Protein AF-A0A1M6E5B4-F1 (afdb_monomer_lite)

Organism: NCBI:txid198092

Radius of gyration: 36.38 Å; chains: 1; bounding box: 120×86×102 Å

pLDDT: mean 75.41, std 21.09, range [33.72, 98.19]

InterPro domains:
  IPR029063 S-adenosyl-L-methionine-dependent methyltransferase superfamily [SSF53335] (299-410)

Foldseek 3Di:
DDPDDVLPVLVVDPQNVVVLVVCAPQDDPPFAEAEPPNSCVRPPDHDDADLVDAGQKYKAFLVCNVVHDLSNLVCQLVQWFFQDDDNTITMTGNDHAPPGDGCCVPPSNVSSVVVSVVVVVVVPDPPPPPDDDDDDDDDDDDDDDDDDDDDDDDDDDDDDDDDDDDDDDDDDDDDDDDDPDDDDDDDDPDPDDDDDDDDDDDDDDDDDDDDDDDDDDDDDDDDDDDDDDDDDDDDDDDDDDDDDDDDDDDDDPPDPDPDDPPPDPQDDQDQPQCQCVLVVVCVVPPQQAPFEEEEEDDCRVSSCVSRHDPNHHYDYLVDQAAFQQGQEYEYADAPVCLLVSLLSRLRNHHAFHKYKYKWFAQLAQLQVVCVVVVHAFRGHTDHPVSNVVSNVVSQWAWRDKWAFFRPNCNRHDSDHDPQPDSPHVVRVVRRVVRRVVIRSHHRIMIIMTTHD

Secondary structure (DSSP, 8-state):
-----TTTTSTT-HHHHHHHHHHTTTS-TT--EE--GGGHHHH-SPPPP-TTS--SEEEEESS-GGGS-HHHHHHHHHHSEEEEE-SSEEEEESSPPTT----TTSHHHHHHHHHHHHHHHHHT---------PPPPP-------------PPPP------PPPPPPPPP------------PPPPPP-PPPPPPPPPPPPPPPPPPPPPPPPPPPPPPPPPP-PPPPPPPPP-PPPPPPPPPP----------PPP------PPPPPPPTT--TTHHHHHHHHH---TT-EEEEESTTHHHHHHHHS-TTSEEEETTS-PPTT-EEEEEE---TTTHHHHHHHHHHHEEEEEEEEEEEEBTT-HHHHHHHHTTPPPSS--B-HHHHHHHHHHTTEEEEEEEEE---SSTTT-SSPPTT--TT-HHHHHHHHHHHHH-TTT-SEEEEEEEE-

Structure (mmCIF, N/CA/C/O backbone):
data_AF-A0A1M6E5B4-F1
#
_entry.id   AF-A0A1M6E5B4-F1
#
loop_
_atom_site.group_PDB
_atom_site.id
_atom_site.type_symbol
_atom_site.label_atom_id
_atom_site.label_alt_id
_atom_site.label_comp_id
_atom_site.label_asym_id
_atom_site.label_entity_id
_atom_site.label_seq_id
_atom_site.pdbx_PDB_ins_code
_atom_site.Cartn_x
_atom_site.Cartn_y
_atom_site.Cartn_z
_atom_site.occupancy
_atom_site.B_iso_or_equiv
_atom_site.auth_seq_id
_atom_site.auth_comp_id
_atom_site.auth_asym_id
_atom_site.auth_atom_id
_atom_site.pdbx_PDB_model_num
ATOM 1 N N . MET A 1 1 ? -2.696 -46.045 -20.732 1.00 40.16 1 MET A N 1
ATOM 2 C CA . MET A 1 1 ? -3.180 -44.681 -20.442 1.00 40.16 1 MET A CA 1
ATOM 3 C C . MET A 1 1 ? -2.635 -44.309 -19.071 1.00 40.16 1 MET A C 1
ATOM 5 O O . MET A 1 1 ? -3.086 -44.912 -18.105 1.00 40.16 1 MET A O 1
ATOM 9 N N . PRO A 1 2 ? -1.586 -43.479 -18.969 1.00 43.19 2 PRO A N 1
ATOM 10 C CA . PRO A 1 2 ? -1.063 -43.068 -17.671 1.00 43.19 2 PRO A CA 1
ATOM 11 C C . PRO A 1 2 ? -2.113 -42.196 -16.971 1.00 43.19 2 PRO A C 1
ATOM 13 O O . PRO A 1 2 ? -2.637 -41.259 -17.568 1.00 43.19 2 PRO A O 1
ATOM 16 N N . HIS A 1 3 ? -2.458 -42.542 -15.732 1.00 40.47 3 HIS A N 1
ATOM 17 C CA . HIS A 1 3 ? -3.278 -41.699 -14.871 1.00 40.47 3 HIS A CA 1
ATOM 18 C C . HIS A 1 3 ? -2.427 -40.504 -14.445 1.00 40.47 3 HIS A C 1
ATOM 20 O O . HIS A 1 3 ? -1.564 -40.638 -13.582 1.00 40.47 3 HIS A O 1
ATOM 26 N N . THR A 1 4 ? -2.631 -39.353 -15.081 1.00 42.00 4 THR A N 1
ATOM 27 C CA . THR A 1 4 ? -2.091 -38.082 -14.603 1.00 42.00 4 THR A CA 1
ATOM 28 C C . THR A 1 4 ? -2.698 -37.824 -13.229 1.00 42.00 4 THR A C 1
ATOM 30 O O . THR A 1 4 ? -3.918 -37.701 -13.096 1.00 42.00 4 THR A O 1
ATOM 33 N N . THR A 1 5 ? -1.870 -37.828 -12.189 1.00 47.44 5 THR A N 1
ATOM 34 C CA . THR A 1 5 ? -2.295 -37.507 -10.828 1.00 47.44 5 THR A CA 1
ATOM 35 C C . THR A 1 5 ? -2.848 -36.072 -10.840 1.00 47.44 5 THR A C 1
ATOM 37 O O . THR A 1 5 ? -2.105 -35.172 -11.225 1.00 47.44 5 THR A O 1
ATOM 40 N N . PRO A 1 6 ? -4.110 -35.810 -10.442 1.00 55.16 6 PRO A N 1
ATOM 41 C CA . PRO A 1 6 ? -4.769 -34.497 -10.587 1.00 55.16 6 PRO A CA 1
ATOM 42 C C . PRO A 1 6 ? -4.163 -33.322 -9.788 1.00 55.16 6 PRO A C 1
ATOM 44 O O . PRO A 1 6 ? -4.817 -32.292 -9.644 1.00 55.16 6 PRO A O 1
ATOM 47 N N . GLY A 1 7 ? -2.967 -33.479 -9.216 1.00 53.84 7 GLY A N 1
ATOM 48 C CA . GLY A 1 7 ? -2.322 -32.496 -8.343 1.00 53.84 7 GLY A CA 1
ATOM 49 C C . GLY A 1 7 ? -1.233 -31.649 -9.006 1.00 53.84 7 GLY A C 1
ATOM 50 O O . GLY A 1 7 ? -1.031 -30.519 -8.572 1.00 53.84 7 GLY A O 1
ATOM 51 N N . ASP A 1 8 ? -0.564 -32.142 -10.055 1.00 56.12 8 ASP A N 1
ATOM 52 C CA . ASP A 1 8 ? 0.640 -31.472 -10.584 1.00 56.12 8 ASP A CA 1
ATOM 53 C C . ASP A 1 8 ? 0.340 -30.274 -11.506 1.00 56.12 8 ASP A C 1
ATOM 55 O O . ASP A 1 8 ? 1.161 -29.366 -11.613 1.00 56.12 8 ASP A O 1
ATOM 59 N N . ASP A 1 9 ? -0.854 -30.199 -12.104 1.00 65.12 9 ASP A N 1
ATOM 60 C CA . ASP A 1 9 ? -1.214 -29.114 -13.037 1.00 65.12 9 ASP A CA 1
ATOM 61 C C . ASP A 1 9 ? -1.679 -27.816 -12.349 1.00 65.12 9 ASP A C 1
ATOM 63 O O . ASP A 1 9 ? -1.794 -26.773 -12.990 1.00 65.12 9 ASP A O 1
ATOM 67 N N . ILE A 1 10 ? -1.950 -27.832 -11.038 1.00 68.12 10 ILE A N 1
ATOM 68 C CA . ILE A 1 10 ? -2.462 -26.637 -10.339 1.00 68.12 10 ILE A CA 1
ATOM 69 C C . ILE A 1 10 ? -1.338 -25.621 -10.079 1.00 68.12 10 ILE A C 1
ATOM 71 O O . ILE A 1 10 ? -1.580 -24.416 -10.079 1.00 68.12 10 ILE A O 1
ATOM 75 N N . ALA A 1 11 ? -0.095 -26.080 -9.902 1.00 67.62 11 ALA A N 1
ATOM 76 C CA . ALA A 1 11 ? 1.046 -25.202 -9.637 1.00 67.62 11 ALA A CA 1
ATOM 77 C C . ALA A 1 11 ? 1.487 -24.387 -10.870 1.00 67.62 11 ALA A C 1
ATOM 79 O O . ALA A 1 11 ? 2.116 -23.339 -10.721 1.00 67.62 11 ALA A O 1
ATOM 80 N N . THR A 1 12 ? 1.155 -24.850 -12.078 1.00 83.69 12 THR A N 1
ATOM 81 C CA . THR A 1 12 ? 1.448 -24.177 -13.353 1.00 83.69 12 THR A CA 1
ATOM 82 C C . THR A 1 12 ? 0.306 -23.289 -13.849 1.00 83.69 12 THR A C 1
ATOM 84 O O . THR A 1 12 ? 0.509 -22.534 -14.800 1.00 83.69 12 THR A O 1
ATOM 87 N N . ASP A 1 13 ? -0.865 -23.321 -13.205 1.00 91.25 13 ASP A N 1
ATOM 88 C CA . ASP A 1 13 ? -1.997 -22.466 -13.561 1.00 91.25 13 ASP A CA 1
ATOM 89 C C . ASP A 1 13 ? -1.688 -20.984 -13.234 1.00 91.25 13 ASP A C 1
ATOM 91 O O . ASP A 1 13 ? -1.524 -20.620 -12.060 1.00 91.25 13 ASP A O 1
ATOM 95 N N . PRO A 1 14 ? -1.630 -20.087 -14.242 1.00 89.06 14 PRO A N 1
ATOM 96 C CA . PRO A 1 14 ? -1.356 -18.671 -14.018 1.00 89.06 14 PRO A CA 1
ATOM 97 C C . PRO A 1 14 ? -2.424 -17.987 -13.152 1.00 89.06 14 PRO A C 1
ATOM 99 O O . PRO A 1 14 ? -2.098 -17.045 -12.423 1.00 89.06 14 PRO A O 1
ATOM 102 N N . ALA A 1 15 ? -3.679 -18.454 -13.182 1.00 93.75 15 ALA A N 1
ATOM 103 C CA . ALA A 1 15 ? -4.743 -17.900 -12.350 1.00 93.75 15 ALA A CA 1
ATOM 104 C C . ALA A 1 15 ? -4.524 -18.245 -10.871 1.00 93.75 15 ALA A C 1
ATOM 106 O O . ALA A 1 15 ? -4.664 -17.373 -10.005 1.00 93.75 15 ALA A O 1
ATOM 107 N N . PHE A 1 16 ? -4.119 -19.485 -10.583 1.00 95.00 16 PHE A N 1
ATOM 108 C CA . PHE A 1 16 ? -3.732 -19.902 -9.237 1.00 95.00 16 PHE A CA 1
ATOM 109 C C . PHE A 1 16 ? -2.510 -19.118 -8.750 1.00 95.00 16 PHE A C 1
ATOM 111 O O . PHE A 1 16 ? -2.560 -18.514 -7.679 1.00 95.00 16 PHE A O 1
ATOM 118 N N . ALA A 1 17 ? -1.446 -19.043 -9.557 1.00 92.75 17 ALA A N 1
ATOM 119 C CA . ALA A 1 17 ? -0.225 -18.320 -9.202 1.00 92.75 17 ALA A CA 1
ATOM 120 C C . ALA A 1 17 ? -0.487 -16.828 -8.918 1.00 92.75 17 ALA A C 1
ATOM 122 O O . ALA A 1 17 ? 0.056 -16.267 -7.961 1.00 92.75 17 ALA A O 1
ATOM 123 N N . GLY A 1 18 ? -1.351 -16.185 -9.712 1.00 91.62 18 GLY A N 1
ATOM 124 C CA . GLY A 1 18 ? -1.772 -14.800 -9.500 1.00 91.62 18 GLY A CA 1
ATOM 125 C C . GLY A 1 18 ? -2.505 -14.599 -8.172 1.00 91.62 18 GLY A C 1
ATOM 126 O O . GLY A 1 18 ? -2.155 -13.695 -7.409 1.00 91.62 18 GLY A O 1
ATOM 127 N N . ALA A 1 19 ? -3.469 -15.470 -7.863 1.00 96.50 19 ALA A N 1
ATOM 128 C CA . ALA A 1 19 ? -4.215 -15.421 -6.608 1.00 96.50 19 ALA A CA 1
ATOM 129 C C . ALA A 1 19 ? -3.327 -15.739 -5.391 1.00 96.50 19 ALA A C 1
ATOM 131 O O . ALA A 1 19 ? -3.373 -15.023 -4.393 1.00 96.50 19 ALA A O 1
ATOM 132 N N . ALA A 1 20 ? -2.465 -16.756 -5.476 1.00 95.75 20 ALA A N 1
ATOM 133 C CA . ALA A 1 20 ? -1.533 -17.125 -4.411 1.00 95.75 20 ALA A CA 1
ATOM 134 C C . ALA A 1 20 ? -0.578 -15.969 -4.077 1.00 95.75 20 ALA A C 1
ATOM 136 O O . ALA A 1 20 ? -0.457 -15.569 -2.920 1.00 95.75 20 ALA A O 1
ATOM 137 N N . ARG A 1 21 ? 0.018 -15.354 -5.106 1.00 91.38 21 ARG A N 1
ATOM 138 C CA . ARG A 1 21 ? 0.890 -14.180 -4.963 1.00 91.38 21 ARG A CA 1
ATOM 139 C C . ARG A 1 21 ? 0.155 -12.953 -4.424 1.00 91.38 21 ARG A C 1
ATOM 141 O O . ARG A 1 21 ? 0.754 -12.122 -3.739 1.00 91.38 21 ARG A O 1
ATOM 148 N N . PHE A 1 22 ? -1.128 -12.798 -4.748 1.00 94.69 22 PHE A N 1
ATOM 149 C CA . PHE A 1 22 ? -1.947 -11.748 -4.155 1.00 94.69 22 PHE A CA 1
ATOM 150 C C . PHE A 1 22 ? -2.138 -11.984 -2.651 1.00 94.69 22 PHE A C 1
ATOM 152 O O . PHE A 1 22 ? -2.020 -11.046 -1.871 1.00 94.69 22 PHE A O 1
ATOM 159 N N . LEU A 1 23 ? -2.375 -13.216 -2.211 1.00 95.44 23 LEU A N 1
ATOM 160 C CA . LEU A 1 23 ? -2.628 -13.510 -0.797 1.00 95.44 23 LEU A CA 1
ATOM 161 C C . LEU A 1 23 ? -1.359 -13.516 0.073 1.00 95.44 23 LEU A C 1
ATOM 163 O O . LEU A 1 23 ? -1.436 -13.248 1.274 1.00 95.44 23 LEU A O 1
ATOM 167 N N . GLU A 1 24 ? -0.197 -13.775 -0.526 1.00 90.38 24 GLU A N 1
ATOM 168 C CA . GLU A 1 24 ? 1.094 -13.847 0.161 1.00 90.38 24 GLU A CA 1
ATOM 169 C C . GLU A 1 24 ? 1.391 -12.577 0.984 1.00 90.38 24 GLU A C 1
ATOM 171 O O . GLU A 1 24 ? 1.437 -11.457 0.466 1.00 90.38 24 GLU A O 1
ATOM 176 N N . GLY A 1 25 ? 1.555 -12.752 2.302 1.00 84.56 25 GLY A N 1
ATOM 177 C CA . GLY A 1 25 ? 1.864 -11.675 3.250 1.00 84.56 25 GLY A CA 1
ATOM 178 C C . GLY A 1 25 ? 0.724 -10.684 3.533 1.00 84.56 25 GLY A C 1
ATOM 179 O O . GLY A 1 25 ? 0.947 -9.708 4.251 1.00 84.56 25 GLY A O 1
ATOM 180 N N . ARG A 1 26 ? -0.486 -10.900 2.992 1.00 90.50 26 ARG A N 1
ATOM 181 C CA . ARG A 1 26 ? -1.632 -9.985 3.174 1.00 90.50 26 ARG A CA 1
ATOM 182 C C . ARG A 1 26 ? -2.632 -10.417 4.235 1.00 90.50 26 ARG A C 1
ATOM 184 O O . ARG A 1 26 ? -3.394 -9.569 4.694 1.00 90.50 26 ARG A O 1
ATOM 191 N N . ILE A 1 27 ? -2.628 -11.688 4.629 1.00 92.81 27 ILE A N 1
ATOM 192 C CA . ILE A 1 27 ? -3.525 -12.215 5.659 1.00 92.81 27 ILE A CA 1
ATOM 193 C C . ILE A 1 27 ? -2.795 -12.230 7.012 1.00 92.81 27 ILE A C 1
ATOM 195 O O . ILE A 1 27 ? -1.837 -12.988 7.173 1.00 92.81 27 ILE A O 1
ATOM 199 N N . PRO A 1 28 ? -3.223 -11.417 7.996 1.00 87.44 28 PRO A N 1
ATOM 200 C CA . PRO A 1 28 ? -2.728 -11.519 9.363 1.00 87.44 28 PRO A CA 1
ATOM 201 C C . PRO A 1 28 ? -2.952 -12.915 9.969 1.00 87.44 28 PRO A C 1
ATOM 203 O O . PRO A 1 28 ? -3.988 -13.536 9.711 1.00 87.44 28 PRO A O 1
ATOM 206 N N . PRO A 1 29 ? -2.034 -13.400 10.824 1.00 88.31 29 PRO A N 1
ATOM 207 C CA . PRO A 1 29 ? -2.229 -14.662 11.527 1.00 88.31 29 PRO A CA 1
ATOM 208 C C . PRO A 1 29 ? -3.462 -14.601 12.442 1.00 88.31 29 PRO A C 1
ATOM 210 O O . PRO A 1 29 ? -3.760 -13.566 13.037 1.00 88.31 29 PRO A O 1
ATOM 213 N N . GLY A 1 30 ? -4.168 -15.729 12.570 1.00 91.62 30 GLY A N 1
ATOM 214 C CA . GLY A 1 30 ? -5.344 -15.869 13.441 1.00 91.62 30 GLY A CA 1
ATOM 215 C C . GLY A 1 30 ? -6.684 -15.476 12.809 1.00 91.62 30 GLY A C 1
ATOM 216 O O . GLY A 1 30 ? -7.717 -15.647 13.451 1.00 91.62 30 GLY A O 1
ATOM 217 N N . LEU A 1 31 ? -6.693 -14.989 11.565 1.00 95.06 31 LEU A N 1
ATOM 218 C CA . LEU A 1 31 ? -7.930 -14.746 10.822 1.00 95.06 31 LEU A CA 1
ATOM 219 C C . LEU A 1 31 ? -8.512 -16.040 10.248 1.00 95.06 31 LEU A C 1
ATOM 221 O O . LEU A 1 31 ? -7.782 -16.957 9.870 1.00 95.06 31 LEU A O 1
ATOM 225 N N . ARG A 1 32 ? -9.842 -16.098 10.135 1.00 97.12 32 ARG A N 1
ATOM 226 C CA . ARG A 1 32 ? -10.534 -17.239 9.536 1.00 97.12 32 ARG A CA 1
ATOM 227 C C . ARG A 1 32 ? -10.501 -17.133 8.013 1.00 97.12 32 ARG A C 1
ATOM 229 O O . ARG A 1 32 ? -11.164 -16.269 7.437 1.00 97.12 32 ARG A O 1
ATOM 236 N N . VAL A 1 33 ? -9.779 -18.045 7.369 1.00 97.50 33 VAL A N 1
ATOM 237 C CA . VAL A 1 33 ? -9.626 -18.103 5.908 1.00 97.50 33 VAL A CA 1
ATOM 238 C C . VAL A 1 33 ? -10.339 -19.332 5.357 1.00 97.50 33 VAL A C 1
ATOM 240 O O . VAL A 1 33 ? -10.086 -20.438 5.820 1.00 97.50 33 VAL A O 1
ATOM 243 N N . VAL A 1 34 ? -11.207 -19.154 4.363 1.00 97.69 34 VAL A N 1
ATOM 244 C CA . VAL A 1 34 ? -11.837 -20.255 3.617 1.00 97.69 34 VAL A CA 1
ATOM 245 C C . VAL A 1 34 ? -11.317 -20.218 2.184 1.00 97.69 34 VAL A C 1
ATOM 247 O O . VAL A 1 34 ? -11.497 -19.229 1.483 1.00 97.69 34 VAL A O 1
ATOM 250 N N . ALA A 1 35 ? -10.660 -21.275 1.729 1.00 96.88 35 ALA A N 1
ATOM 251 C CA . ALA A 1 35 ? -10.114 -21.364 0.377 1.00 96.88 35 ALA A CA 1
ATOM 252 C C . ALA A 1 35 ? -10.156 -22.822 -0.105 1.00 96.88 35 ALA A C 1
ATOM 254 O O . ALA A 1 35 ? -10.315 -23.718 0.726 1.00 96.88 35 ALA A O 1
ATOM 255 N N . PRO A 1 36 ? -10.009 -23.086 -1.415 1.00 95.81 36 PRO A N 1
ATOM 256 C CA . PRO A 1 36 ? -9.763 -24.437 -1.909 1.00 95.81 36 PRO A CA 1
ATOM 257 C C . PRO A 1 36 ? -8.505 -25.040 -1.273 1.00 95.81 36 PRO A C 1
ATOM 259 O O . PRO A 1 36 ? -7.534 -24.319 -1.037 1.00 95.81 36 PRO A O 1
ATOM 262 N N . ASP A 1 37 ? -8.485 -26.360 -1.078 1.00 93.94 37 ASP A N 1
ATOM 263 C CA . ASP A 1 37 ? -7.363 -27.072 -0.442 1.00 93.94 37 ASP A CA 1
ATOM 264 C C . ASP A 1 37 ? -6.015 -26.837 -1.144 1.00 93.94 37 ASP A C 1
ATOM 266 O O . ASP A 1 37 ? -4.963 -26.867 -0.506 1.00 93.94 37 ASP A O 1
ATOM 270 N N . SER A 1 38 ? -6.030 -26.518 -2.444 1.00 93.31 38 SER A N 1
ATOM 271 C CA . SER A 1 38 ? -4.830 -26.150 -3.206 1.00 93.31 38 SER A CA 1
ATOM 272 C C . SER A 1 38 ? -4.102 -24.917 -2.657 1.00 93.31 38 SER A C 1
ATOM 274 O O . SER A 1 38 ? -2.910 -24.763 -2.903 1.00 93.31 38 SER A O 1
ATOM 276 N N . PHE A 1 39 ? -4.774 -24.054 -1.887 1.00 95.06 39 PHE A N 1
ATOM 277 C CA . PHE A 1 39 ? -4.165 -22.889 -1.240 1.00 95.06 39 PHE A CA 1
ATOM 278 C C . PHE A 1 39 ? -3.569 -23.183 0.143 1.00 95.06 39 PHE A C 1
ATOM 280 O O . PHE A 1 39 ? -2.886 -22.315 0.693 1.00 95.06 39 PHE A O 1
ATOM 287 N N . ALA A 1 40 ? -3.771 -24.377 0.712 1.00 94.75 40 ALA A N 1
ATOM 288 C CA . ALA A 1 40 ? -3.241 -24.727 2.033 1.00 94.75 40 ALA A CA 1
ATOM 289 C C . ALA A 1 40 ? -1.708 -24.555 2.150 1.00 94.75 40 ALA A C 1
ATOM 291 O O . ALA A 1 40 ? -1.260 -24.020 3.164 1.00 94.75 40 ALA A O 1
ATOM 292 N N . PRO A 1 41 ? -0.881 -24.881 1.131 1.00 92.81 41 PRO A N 1
ATOM 293 C CA . PRO A 1 41 ? 0.564 -24.640 1.198 1.00 92.81 41 PRO A CA 1
ATOM 294 C C . PRO A 1 41 ? 0.959 -23.157 1.300 1.00 92.81 41 PRO A C 1
ATOM 296 O O . PRO A 1 41 ? 2.035 -22.850 1.801 1.00 92.81 41 PRO A O 1
ATOM 299 N N . VAL A 1 42 ? 0.108 -22.241 0.820 1.00 92.19 42 VAL A N 1
ATOM 300 C CA . VAL A 1 42 ? 0.381 -20.792 0.776 1.00 92.19 42 VAL A CA 1
ATOM 301 C C . VAL A 1 42 ? -0.185 -20.082 2.005 1.00 92.19 42 VAL A C 1
ATOM 303 O O . VAL A 1 42 ? 0.441 -19.176 2.547 1.00 92.19 42 VAL A O 1
ATOM 306 N N . LEU A 1 43 ? -1.383 -20.481 2.439 1.00 93.19 43 LEU A N 1
ATOM 307 C CA . LEU A 1 43 ? -2.140 -19.794 3.492 1.00 93.19 43 LEU A CA 1
ATOM 308 C C . LEU A 1 43 ? -2.063 -20.504 4.850 1.00 93.19 43 LEU A C 1
ATOM 310 O O . LEU A 1 43 ? -2.469 -19.936 5.862 1.00 93.19 43 LEU A O 1
ATOM 314 N N . GLY A 1 44 ? -1.540 -21.731 4.888 1.00 92.50 44 GLY A N 1
ATOM 315 C CA . GLY A 1 44 ? -1.483 -22.555 6.087 1.00 92.50 44 GLY A CA 1
ATOM 316 C C . GLY A 1 44 ? -2.855 -23.120 6.455 1.00 92.50 44 GLY A C 1
ATOM 317 O O . GLY A 1 44 ? -3.510 -23.777 5.648 1.00 92.50 44 GLY A O 1
ATOM 318 N N . ASN A 1 45 ? -3.283 -22.893 7.699 1.00 92.00 45 ASN A N 1
ATOM 319 C CA . ASN A 1 45 ? -4.509 -23.479 8.240 1.00 92.00 45 ASN A CA 1
ATOM 320 C C . ASN A 1 45 ? -5.761 -22.854 7.608 1.00 92.00 45 ASN A C 1
ATOM 322 O O . ASN A 1 45 ? -6.127 -21.719 7.918 1.00 92.00 45 ASN A O 1
ATOM 326 N N . LEU A 1 46 ? -6.442 -23.630 6.765 1.00 96.12 46 LEU A N 1
ATOM 327 C CA . LEU A 1 46 ? -7.731 -23.271 6.181 1.00 96.12 46 LEU A CA 1
ATOM 328 C C . LEU A 1 46 ? -8.879 -23.705 7.098 1.00 96.12 46 LEU A C 1
ATOM 330 O O . LEU A 1 46 ? -8.876 -24.799 7.663 1.00 96.12 46 LEU A O 1
ATOM 334 N N . ALA A 1 47 ? -9.881 -22.846 7.239 1.00 95.00 47 ALA A N 1
ATOM 335 C CA . ALA A 1 47 ? -11.114 -23.170 7.933 1.00 95.00 47 ALA A CA 1
ATOM 336 C C . ALA A 1 47 ? -12.092 -23.877 6.990 1.00 95.00 47 ALA A C 1
ATOM 338 O O . ALA A 1 47 ? -12.230 -23.508 5.823 1.00 95.00 47 ALA A O 1
ATOM 339 N N . ALA A 1 48 ? -12.844 -24.835 7.531 1.00 94.56 48 ALA A N 1
ATOM 340 C CA . ALA A 1 48 ? -13.951 -25.438 6.806 1.00 94.56 48 ALA A CA 1
ATOM 341 C C . ALA A 1 48 ? -15.026 -24.379 6.465 1.00 94.56 48 ALA A C 1
ATOM 343 O O . ALA A 1 48 ? -15.296 -23.482 7.288 1.00 94.56 48 ALA A O 1
ATOM 344 N N . PRO A 1 49 ? -15.648 -24.470 5.274 1.00 93.69 49 PRO A N 1
ATOM 345 C CA . PRO A 1 49 ? -16.726 -23.576 4.881 1.00 93.69 49 PRO A CA 1
ATOM 346 C C . PRO A 1 49 ? -17.948 -23.803 5.773 1.00 93.69 49 PRO A C 1
ATOM 348 O O . PRO A 1 49 ? -18.439 -24.920 5.910 1.00 93.69 49 PRO A O 1
ATOM 351 N N . ASP A 1 50 ? -18.451 -22.727 6.370 1.00 93.31 50 ASP A N 1
ATOM 352 C CA . ASP A 1 50 ? -19.619 -22.742 7.251 1.00 93.31 50 ASP A CA 1
ATOM 353 C C . ASP A 1 50 ? -20.644 -21.721 6.741 1.00 93.31 50 ASP A C 1
ATOM 355 O O . ASP A 1 50 ? -20.347 -20.524 6.730 1.00 93.31 50 ASP A O 1
ATOM 359 N N . PRO A 1 51 ? -21.849 -22.140 6.320 1.00 90.00 51 PRO A N 1
ATOM 360 C CA . PRO A 1 51 ? -22.871 -21.209 5.842 1.00 90.00 51 PRO A CA 1
ATOM 361 C C . PRO A 1 51 ? -23.365 -20.247 6.940 1.00 90.00 51 PRO A C 1
ATOM 363 O O . PRO A 1 51 ? -23.863 -19.157 6.634 1.00 90.00 51 PRO A O 1
ATOM 366 N N . GLY A 1 52 ? -23.212 -20.616 8.216 1.00 92.12 52 GLY A N 1
ATOM 367 C CA . GLY A 1 52 ? -23.629 -19.827 9.373 1.00 92.12 52 GLY A CA 1
ATOM 368 C C . GLY A 1 52 ? -22.707 -18.652 9.700 1.00 92.12 52 GLY A C 1
ATOM 369 O O . GLY A 1 52 ? -23.148 -17.694 10.341 1.00 92.12 52 GLY A O 1
ATOM 370 N N . ALA A 1 53 ? -21.469 -18.636 9.201 1.00 94.56 53 ALA A N 1
ATOM 371 C CA . ALA A 1 53 ? -20.484 -17.625 9.569 1.00 94.56 53 ALA A CA 1
ATOM 372 C C . ALA A 1 53 ? -19.657 -17.131 8.374 1.00 94.56 53 ALA A C 1
ATOM 374 O O . ALA A 1 53 ? -19.022 -17.909 7.668 1.00 94.56 53 ALA A O 1
ATOM 375 N N . VAL A 1 54 ? -19.613 -15.808 8.189 1.00 95.94 54 VAL A N 1
ATOM 376 C CA . VAL A 1 54 ? -18.792 -15.172 7.148 1.00 95.94 54 VAL A CA 1
ATOM 377 C C . VAL A 1 54 ? -17.322 -15.184 7.578 1.00 95.94 54 VAL A C 1
ATOM 379 O O . VAL A 1 54 ? -17.013 -14.641 8.646 1.00 95.94 54 VAL A O 1
ATOM 382 N N . PRO A 1 55 ? -16.416 -15.791 6.789 1.00 97.12 55 PRO A N 1
ATOM 383 C CA . PRO A 1 55 ? -14.990 -15.800 7.093 1.00 97.12 55 PRO A CA 1
ATOM 384 C C . PRO A 1 55 ? -14.382 -14.400 6.942 1.00 97.12 55 PRO A C 1
ATOM 386 O O . PRO A 1 55 ? -14.953 -13.524 6.294 1.00 97.12 55 PRO A O 1
ATOM 389 N N . ASP A 1 56 ? -13.207 -14.183 7.530 1.00 97.62 56 ASP A N 1
ATOM 390 C CA . ASP A 1 56 ? -12.482 -12.919 7.368 1.00 97.62 56 ASP A CA 1
ATOM 391 C C . ASP A 1 56 ? -11.944 -12.774 5.941 1.00 97.62 56 ASP A C 1
ATOM 393 O O . ASP A 1 56 ? -11.961 -11.675 5.382 1.00 97.62 56 ASP A O 1
ATOM 397 N N . TRP A 1 57 ? -11.525 -13.898 5.351 1.00 98.12 57 TRP A N 1
ATOM 398 C CA . TRP A 1 57 ? -11.064 -14.012 3.971 1.00 98.12 57 TRP A CA 1
ATOM 399 C C . TRP A 1 57 ? -11.676 -15.240 3.297 1.00 98.12 57 TRP A C 1
ATOM 401 O O . TRP A 1 57 ? -11.746 -16.313 3.901 1.00 98.12 57 TRP A O 1
ATOM 411 N N . ALA A 1 58 ? -12.082 -15.098 2.036 1.00 97.94 58 ALA A N 1
ATOM 412 C CA . ALA A 1 58 ? -12.541 -16.217 1.222 1.00 97.94 58 ALA A CA 1
ATOM 413 C C . ALA A 1 58 ? -11.927 -16.196 -0.180 1.00 97.94 58 ALA A C 1
ATOM 415 O O . ALA A 1 58 ? -11.880 -15.146 -0.815 1.00 97.94 58 ALA A O 1
ATOM 416 N N . VAL A 1 59 ? -11.506 -17.357 -0.678 1.00 97.62 59 VAL A N 1
ATOM 417 C CA . VAL A 1 59 ? -11.081 -17.559 -2.069 1.00 97.62 59 VAL A CA 1
ATOM 418 C C . VAL A 1 59 ? -12.127 -18.420 -2.764 1.00 97.62 59 VAL A C 1
ATOM 420 O O . VAL A 1 59 ? -12.399 -19.541 -2.339 1.00 97.62 59 VAL A O 1
ATOM 423 N N . VAL A 1 60 ? -12.727 -17.893 -3.827 1.00 97.12 60 VAL A N 1
ATOM 424 C CA . VAL A 1 60 ? -13.839 -18.521 -4.545 1.00 97.12 60 VAL A CA 1
ATOM 425 C C . VAL A 1 60 ? -13.407 -18.834 -5.978 1.00 97.12 60 VAL A C 1
ATOM 427 O O . VAL A 1 60 ? -13.091 -17.900 -6.714 1.00 97.12 60 VAL A O 1
ATOM 430 N N . PRO A 1 61 ? -13.400 -20.108 -6.407 1.00 96.12 61 PRO A N 1
ATOM 431 C CA . PRO A 1 61 ? -13.156 -20.465 -7.802 1.00 96.12 61 PRO A CA 1
ATOM 432 C C . PRO A 1 61 ? -14.300 -19.985 -8.702 1.00 96.12 61 PRO A C 1
ATOM 434 O O . PRO A 1 61 ? -15.465 -20.276 -8.432 1.00 96.12 61 PRO A O 1
ATOM 437 N N . THR A 1 62 ? -13.986 -19.309 -9.803 1.00 93.38 62 THR A N 1
ATOM 438 C CA . THR A 1 62 ? -14.976 -18.824 -10.785 1.00 93.38 62 THR A CA 1
ATOM 439 C C . THR A 1 62 ? -15.557 -19.968 -11.621 1.00 93.38 62 THR A C 1
ATOM 441 O O . THR A 1 62 ? -16.755 -19.996 -11.888 1.00 93.38 62 THR A O 1
ATOM 444 N N . GLY A 1 63 ? -14.728 -20.948 -12.000 1.00 88.19 63 GLY A N 1
ATOM 445 C CA . GLY A 1 63 ? -15.123 -22.063 -12.871 1.00 88.19 63 GLY A CA 1
ATOM 446 C C . GLY A 1 63 ? -15.863 -23.210 -12.171 1.00 88.19 63 GLY A C 1
ATOM 447 O O . GLY A 1 63 ? -16.418 -24.082 -12.838 1.00 88.19 63 GLY A O 1
ATOM 448 N N . ARG A 1 64 ? -15.870 -23.243 -10.832 1.00 83.38 64 ARG A N 1
ATOM 449 C CA . ARG A 1 64 ? -16.557 -24.270 -10.026 1.00 83.38 64 ARG A CA 1
ATOM 450 C C . ARG A 1 64 ? -17.200 -23.644 -8.783 1.00 83.38 64 ARG A C 1
ATOM 452 O O . ARG A 1 64 ? -16.738 -23.895 -7.668 1.00 83.38 64 ARG A O 1
ATOM 459 N N . PRO A 1 65 ? -18.284 -22.865 -8.944 1.00 70.44 65 PRO A N 1
ATOM 460 C CA . PRO A 1 65 ? -18.950 -22.212 -7.816 1.00 70.44 65 PRO A CA 1
ATOM 461 C C . PRO A 1 65 ? -19.498 -23.212 -6.782 1.00 70.44 65 PRO A C 1
ATOM 463 O O . PRO A 1 65 ? -19.590 -22.879 -5.607 1.00 70.44 65 PRO A O 1
ATOM 466 N N . GLY A 1 66 ? -19.757 -24.468 -7.173 1.00 79.00 66 GLY A N 1
ATOM 467 C CA . GLY A 1 66 ? -20.203 -25.534 -6.266 1.00 79.00 66 GLY A CA 1
ATOM 468 C C . GLY A 1 66 ? -19.192 -25.965 -5.191 1.00 79.00 66 GLY A C 1
ATOM 469 O O . GLY A 1 66 ? -19.525 -26.804 -4.361 1.00 79.00 66 GLY A O 1
ATOM 470 N N . ALA A 1 67 ? -17.971 -25.415 -5.180 1.00 86.44 67 ALA A N 1
ATOM 471 C CA . ALA A 1 67 ? -16.995 -25.670 -4.119 1.00 86.44 67 ALA A CA 1
ATOM 472 C C . ALA A 1 67 ? -17.405 -25.064 -2.762 1.00 86.44 67 ALA A C 1
ATOM 474 O O . ALA A 1 67 ? -16.924 -25.509 -1.722 1.00 86.44 67 ALA A O 1
ATOM 475 N N . LEU A 1 68 ? -18.287 -24.057 -2.758 1.00 93.19 68 LEU A N 1
ATOM 476 C CA . LEU A 1 68 ? -18.799 -23.425 -1.544 1.00 93.19 68 LEU A CA 1
ATOM 477 C C . LEU A 1 68 ? -20.331 -23.484 -1.507 1.00 93.19 68 LEU A C 1
ATOM 479 O O . LEU A 1 68 ? -20.972 -23.381 -2.554 1.00 93.19 68 LEU A O 1
ATOM 483 N N . PRO A 1 69 ? -20.949 -23.597 -0.315 1.00 94.81 69 PRO A N 1
ATOM 484 C CA . PRO A 1 69 ? -22.402 -23.572 -0.198 1.00 94.81 69 PRO A CA 1
ATOM 485 C C . PRO A 1 69 ? -22.993 -22.283 -0.804 1.00 94.81 69 PRO A C 1
ATOM 487 O O . PRO A 1 69 ? -22.518 -21.193 -0.466 1.00 94.81 69 PRO A O 1
ATOM 490 N N . PRO A 1 70 ? -24.075 -22.349 -1.606 1.00 93.94 70 PRO A N 1
ATOM 491 C CA . PRO A 1 70 ? -24.682 -21.162 -2.221 1.00 93.94 70 PRO A CA 1
ATOM 492 C C . PRO A 1 70 ? -25.083 -20.081 -1.208 1.00 93.94 70 PRO A C 1
ATOM 494 O O . PRO A 1 70 ? -24.951 -18.887 -1.473 1.00 93.94 70 PRO A O 1
ATOM 497 N N . ALA A 1 71 ? -25.523 -20.488 -0.012 1.00 94.50 71 ALA A N 1
ATOM 498 C CA . ALA A 1 71 ? -25.835 -19.568 1.081 1.00 94.50 71 ALA A CA 1
ATOM 499 C C . ALA A 1 71 ? -24.607 -18.759 1.535 1.00 94.50 71 ALA A C 1
ATOM 501 O O . ALA A 1 71 ? -24.715 -17.552 1.741 1.00 94.50 71 ALA A O 1
ATOM 502 N N . LEU A 1 72 ? -23.435 -19.398 1.634 1.00 96.06 72 LEU A N 1
ATOM 503 C CA . LEU A 1 72 ? -22.186 -18.720 1.982 1.00 96.06 72 LEU A CA 1
ATOM 504 C C . LEU A 1 72 ? -21.771 -17.743 0.877 1.00 96.06 72 LEU A C 1
ATOM 506 O O . LEU A 1 72 ? -21.412 -16.610 1.177 1.00 96.06 72 LEU A O 1
ATOM 510 N N . LEU A 1 73 ? -21.882 -18.142 -0.394 1.00 96.44 73 LEU A N 1
ATOM 511 C CA . LEU A 1 73 ? -21.545 -17.275 -1.527 1.00 96.44 73 LEU A CA 1
ATOM 512 C C . LEU A 1 73 ? -22.410 -16.007 -1.576 1.00 96.44 73 LEU A C 1
ATOM 514 O O . LEU A 1 73 ? -21.883 -14.909 -1.748 1.00 96.44 73 LEU A O 1
ATOM 518 N N . ARG A 1 74 ? -23.726 -16.131 -1.351 1.00 96.12 74 ARG A N 1
ATOM 519 C CA . ARG A 1 74 ? -24.627 -14.966 -1.260 1.00 96.12 74 ARG A CA 1
ATOM 520 C C . ARG A 1 74 ? -24.221 -14.024 -0.125 1.00 96.12 74 ARG A C 1
ATOM 522 O O . ARG A 1 74 ? -24.235 -12.810 -0.307 1.00 96.12 74 ARG A O 1
ATOM 529 N N . ARG A 1 75 ? -23.827 -14.572 1.028 1.00 96.94 75 ARG A N 1
ATOM 530 C CA . ARG A 1 75 ? -23.346 -13.772 2.163 1.00 96.94 75 ARG A CA 1
ATOM 531 C C . ARG A 1 75 ? -22.007 -13.109 1.886 1.00 96.94 75 ARG A C 1
ATOM 533 O O . ARG A 1 75 ? -21.845 -11.955 2.249 1.00 96.94 75 ARG A O 1
ATOM 540 N N . LEU A 1 76 ? -21.074 -13.783 1.213 1.00 97.31 76 LEU A N 1
ATOM 541 C CA . LEU A 1 76 ? -19.817 -13.164 0.791 1.00 97.31 76 LEU A CA 1
ATOM 542 C C . LEU A 1 76 ? -20.089 -11.949 -0.105 1.00 97.31 76 LEU A C 1
ATOM 544 O O . LEU A 1 76 ? -19.585 -10.866 0.180 1.00 97.31 76 LEU A O 1
ATOM 548 N N . LEU A 1 77 ? -20.955 -12.083 -1.112 1.00 96.94 77 LEU A N 1
ATOM 549 C CA . LEU A 1 77 ? -21.321 -10.963 -1.989 1.00 96.94 77 LEU A CA 1
ATOM 550 C C . LEU A 1 77 ? -21.997 -9.799 -1.243 1.00 96.94 77 LEU A C 1
ATOM 552 O O . LEU A 1 77 ? -21.810 -8.648 -1.627 1.00 96.94 77 LEU A O 1
ATOM 556 N N . ALA A 1 78 ? -22.772 -10.086 -0.194 1.00 96.62 78 ALA A N 1
ATOM 557 C CA . ALA A 1 78 ? -23.503 -9.071 0.565 1.00 96.62 78 ALA A CA 1
ATOM 558 C C . ALA A 1 78 ? -22.676 -8.409 1.685 1.00 96.62 78 ALA A C 1
ATOM 560 O O . ALA A 1 78 ? -22.830 -7.219 1.946 1.00 96.62 78 ALA A O 1
ATOM 561 N N . GLU A 1 79 ? -21.827 -9.175 2.373 1.00 97.62 79 GLU A N 1
ATOM 562 C CA . GLU A 1 79 ? -21.188 -8.779 3.637 1.00 97.62 79 GLU A CA 1
ATOM 563 C C . GLU A 1 79 ? -19.673 -8.542 3.514 1.00 97.62 79 GLU A C 1
ATOM 565 O O . GLU A 1 79 ? -19.033 -8.148 4.491 1.00 97.62 79 GLU A O 1
ATOM 570 N N . THR A 1 80 ? -19.071 -8.794 2.349 1.00 97.69 80 THR A N 1
ATOM 571 C CA . THR A 1 80 ? -17.621 -8.659 2.144 1.00 97.69 80 THR A CA 1
ATOM 572 C C . THR A 1 80 ? -17.289 -7.841 0.897 1.00 97.69 80 THR A C 1
ATOM 574 O O . THR A 1 80 ? -18.157 -7.517 0.087 1.00 97.69 80 THR A O 1
ATOM 577 N N . THR A 1 81 ? -16.020 -7.468 0.739 1.00 97.50 81 THR A N 1
ATOM 578 C CA . THR A 1 81 ? -15.526 -6.759 -0.446 1.00 97.50 81 THR A CA 1
ATOM 579 C C . THR A 1 81 ? -14.680 -7.704 -1.284 1.00 97.50 81 THR A C 1
ATOM 581 O O . THR A 1 81 ? -13.742 -8.309 -0.766 1.00 97.50 81 THR A O 1
ATOM 584 N N . ALA A 1 82 ? -14.981 -7.815 -2.579 1.00 98.00 82 ALA A N 1
ATOM 585 C CA . ALA A 1 82 ? -14.082 -8.468 -3.523 1.00 98.00 82 ALA A CA 1
ATOM 586 C C . ALA A 1 82 ? -12.832 -7.593 -3.687 1.00 98.00 82 ALA A C 1
ATOM 588 O O . ALA A 1 82 ? -12.942 -6.455 -4.129 1.00 98.00 82 ALA A O 1
ATOM 589 N N . VAL A 1 83 ? -11.666 -8.107 -3.302 1.00 97.25 83 VAL A N 1
ATOM 590 C CA . VAL A 1 83 ? -10.393 -7.360 -3.281 1.00 97.25 83 VAL A CA 1
ATOM 591 C C . VAL A 1 83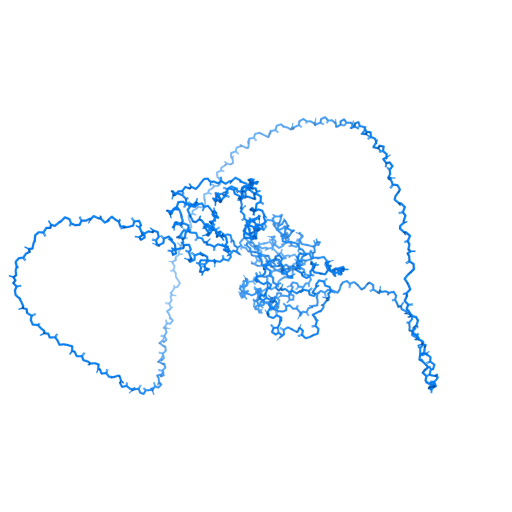 ? -9.430 -7.754 -4.397 1.00 97.25 83 VAL A C 1
ATOM 593 O O . VAL A 1 83 ? -8.444 -7.067 -4.651 1.00 97.25 83 VAL A O 1
ATOM 596 N N . TYR A 1 84 ? -9.710 -8.874 -5.058 1.00 97.69 84 TYR A N 1
ATOM 597 C CA . TYR A 1 84 ? -8.973 -9.376 -6.208 1.00 97.69 84 TYR A CA 1
ATOM 598 C C . TYR A 1 84 ? -9.885 -10.286 -7.022 1.00 97.69 84 TYR A C 1
ATOM 600 O O . TYR A 1 84 ? -10.671 -11.048 -6.456 1.00 97.69 84 TYR A O 1
ATOM 608 N N . ALA A 1 85 ? -9.772 -10.217 -8.342 1.00 97.50 85 ALA A N 1
ATOM 609 C CA . ALA A 1 85 ? -10.474 -11.105 -9.251 1.00 97.50 85 ALA A CA 1
ATOM 610 C C . ALA A 1 85 ? -9.599 -11.365 -10.479 1.00 97.50 85 ALA A C 1
ATOM 612 O O . ALA A 1 85 ? -9.029 -10.435 -11.049 1.00 97.50 85 ALA A O 1
ATOM 613 N N . ASN A 1 86 ? -9.509 -12.625 -10.882 1.00 95.94 86 ASN A N 1
ATOM 614 C CA . ASN A 1 86 ? -8.951 -13.042 -12.161 1.00 95.94 86 ASN A CA 1
ATOM 615 C C . ASN A 1 86 ? -9.874 -14.093 -12.801 1.00 95.94 86 ASN A C 1
ATOM 617 O O . ASN A 1 86 ? -10.959 -14.368 -12.284 1.00 95.94 86 ASN A O 1
ATOM 621 N N . ASP A 1 87 ? -9.452 -14.677 -13.921 1.00 92.94 87 ASP A N 1
ATOM 622 C CA . ASP A 1 87 ? -10.287 -15.617 -14.675 1.00 92.94 87 ASP A CA 1
ATOM 623 C C . ASP A 1 87 ? -10.603 -16.914 -13.911 1.00 92.94 87 ASP A C 1
ATOM 625 O O . ASP A 1 87 ? -11.600 -17.565 -14.219 1.00 92.94 87 ASP A O 1
ATOM 629 N N . GLY A 1 88 ? -9.805 -17.282 -12.900 1.00 95.50 88 GLY A N 1
ATOM 630 C CA . GLY A 1 88 ? -9.967 -18.521 -12.126 1.00 95.50 88 GLY A CA 1
ATOM 631 C C . GLY A 1 88 ? -10.489 -18.338 -10.698 1.00 95.50 88 GLY A C 1
ATOM 632 O O . GLY A 1 88 ? -11.112 -19.252 -10.155 1.00 95.50 88 GLY A O 1
ATOM 633 N N . TYR A 1 89 ? -10.252 -17.181 -10.075 1.00 97.56 89 TYR A N 1
ATOM 634 C CA . TYR A 1 89 ? -10.475 -16.969 -8.646 1.00 97.56 89 TYR A CA 1
ATOM 635 C C . TYR A 1 89 ? -10.934 -15.545 -8.323 1.00 97.56 89 TYR A C 1
ATOM 637 O O . TYR A 1 89 ? -10.467 -14.561 -8.896 1.00 97.56 89 TYR A O 1
ATOM 645 N N . ILE A 1 90 ? -11.797 -15.442 -7.315 1.00 97.94 90 ILE A N 1
ATOM 646 C CA . ILE A 1 90 ? -12.199 -14.192 -6.671 1.00 97.94 90 ILE A CA 1
ATOM 647 C C . ILE A 1 90 ? -11.794 -14.271 -5.203 1.00 97.94 90 ILE A C 1
ATOM 649 O O . ILE A 1 90 ? -12.100 -15.249 -4.522 1.00 97.94 90 ILE A O 1
ATOM 653 N N . VAL A 1 91 ? -11.128 -13.235 -4.701 1.00 98.00 91 VAL A N 1
ATOM 654 C CA . VAL A 1 91 ? -10.787 -13.112 -3.283 1.00 98.00 91 VAL A CA 1
ATOM 655 C C . VAL A 1 91 ? -11.693 -12.078 -2.640 1.00 98.00 91 VAL A C 1
ATOM 657 O O . VAL A 1 91 ? -11.740 -10.921 -3.059 1.00 98.00 91 VAL A O 1
ATOM 660 N N . PHE A 1 92 ? -12.368 -12.495 -1.580 1.00 98.19 92 PHE A N 1
ATOM 661 C CA . PHE A 1 92 ? -13.189 -11.656 -0.729 1.00 98.19 92 PHE A CA 1
ATOM 662 C C . PHE A 1 92 ? -12.493 -11.406 0.605 1.00 98.19 92 PHE A C 1
ATOM 664 O O . PHE A 1 92 ? -11.907 -12.319 1.190 1.00 98.19 92 PHE A O 1
ATOM 671 N N . ALA A 1 93 ? -12.608 -10.182 1.110 1.00 97.81 93 ALA A N 1
ATOM 672 C CA . ALA A 1 93 ? -12.189 -9.806 2.452 1.00 97.81 93 ALA A CA 1
ATOM 673 C C . ALA A 1 93 ? -13.356 -9.136 3.181 1.00 97.81 93 ALA A C 1
ATOM 675 O O . ALA A 1 93 ? -13.956 -8.181 2.681 1.00 97.81 93 ALA A O 1
ATOM 676 N N . ARG A 1 94 ? -13.681 -9.618 4.384 1.00 96.88 94 ARG A N 1
ATOM 677 C CA . ARG A 1 94 ? -14.747 -9.044 5.220 1.00 96.88 94 ARG A CA 1
ATOM 678 C C . ARG A 1 94 ? -14.387 -7.652 5.723 1.00 96.88 94 ARG A C 1
ATOM 680 O O . ARG A 1 94 ? -15.230 -6.764 5.791 1.00 96.88 94 ARG A O 1
ATOM 687 N N . ARG A 1 95 ? -13.120 -7.473 6.090 1.00 94.81 95 ARG A N 1
ATOM 688 C CA . ARG A 1 95 ? -12.532 -6.197 6.500 1.00 94.81 95 ARG A CA 1
ATOM 689 C C . ARG A 1 95 ? -11.296 -5.969 5.636 1.00 94.81 95 ARG A C 1
ATOM 691 O O . ARG A 1 95 ? -10.202 -6.321 6.078 1.00 94.81 95 ARG A O 1
ATOM 698 N N . PRO A 1 96 ? -11.464 -5.490 4.389 1.00 89.88 96 PRO A N 1
ATOM 699 C CA . PRO A 1 96 ? -10.330 -5.258 3.509 1.00 89.88 96 PRO A CA 1
ATOM 700 C C . PRO A 1 96 ? -9.344 -4.329 4.214 1.00 89.88 96 PRO A C 1
ATOM 702 O O . PRO A 1 96 ? -9.722 -3.277 4.735 1.00 89.88 96 PRO A O 1
ATOM 705 N N . THR A 1 97 ? -8.086 -4.754 4.285 1.00 81.12 97 THR A N 1
ATOM 706 C CA . THR A 1 97 ? -7.019 -3.897 4.790 1.00 81.12 97 THR A CA 1
ATOM 707 C C . THR A 1 97 ? -6.806 -2.735 3.827 1.00 81.12 97 THR A C 1
ATOM 709 O O . THR A 1 97 ? -7.206 -2.767 2.660 1.00 81.12 97 THR A O 1
ATOM 712 N N . PHE A 1 98 ? -6.212 -1.666 4.342 1.00 55.38 98 PHE A N 1
ATOM 713 C CA . PHE A 1 98 ? -5.999 -0.450 3.576 1.00 55.38 98 PHE A CA 1
ATOM 714 C C . PHE A 1 98 ? -5.208 -0.729 2.276 1.00 55.38 98 PHE A C 1
ATOM 716 O O . PHE A 1 98 ? -4.167 -1.383 2.319 1.00 55.38 98 PHE A O 1
ATOM 723 N N . GLY A 1 99 ? -5.673 -0.195 1.137 1.00 75.19 99 GLY A N 1
ATOM 724 C CA . 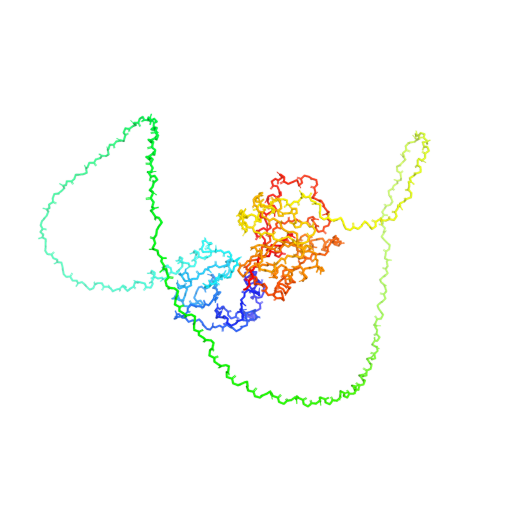GLY A 1 99 ? -4.983 -0.275 -0.163 1.00 75.19 99 GLY A CA 1
ATOM 725 C C . GLY A 1 99 ? -5.402 -1.438 -1.069 1.00 75.19 99 GLY A C 1
ATOM 726 O O . GLY A 1 99 ? -4.798 -1.641 -2.120 1.00 75.19 99 GLY A O 1
ATOM 727 N N . LEU A 1 100 ? -6.423 -2.206 -0.686 1.00 88.38 100 LEU A N 1
ATOM 728 C CA . LEU A 1 100 ? -7.015 -3.219 -1.556 1.00 88.38 100 LEU A CA 1
ATOM 729 C C . LEU A 1 100 ? -8.067 -2.587 -2.476 1.00 88.38 100 LEU A C 1
ATOM 731 O O . LEU A 1 100 ? -8.928 -1.841 -2.012 1.00 88.38 100 LEU A O 1
ATOM 735 N N . ALA A 1 101 ? -7.991 -2.883 -3.775 1.00 87.12 101 ALA A N 1
ATOM 736 C CA . ALA A 1 101 ? -8.944 -2.382 -4.760 1.00 87.12 101 ALA A CA 1
ATOM 737 C C . ALA A 1 101 ? -10.337 -2.988 -4.530 1.00 87.12 101 ALA A C 1
ATOM 739 O O . ALA A 1 101 ? -10.447 -4.168 -4.211 1.00 87.12 101 ALA A O 1
ATOM 740 N N . ASP A 1 102 ? -11.403 -2.209 -4.725 1.00 93.69 102 ASP A N 1
ATOM 741 C CA . ASP A 1 102 ? -12.767 -2.743 -4.717 1.00 93.69 102 ASP A CA 1
ATOM 742 C C . ASP A 1 102 ? -13.119 -3.290 -6.109 1.00 93.69 102 ASP A C 1
ATOM 744 O O . ASP A 1 102 ? -13.285 -2.549 -7.078 1.00 93.69 102 ASP A O 1
ATOM 748 N N . MET A 1 103 ? -13.218 -4.613 -6.205 1.00 96.44 103 MET A N 1
ATOM 749 C CA . MET A 1 103 ? -13.491 -5.363 -7.429 1.00 96.44 103 MET A CA 1
ATOM 750 C C . MET A 1 103 ? -14.952 -5.806 -7.550 1.00 96.44 103 MET A C 1
ATOM 752 O O . MET A 1 103 ? -15.256 -6.626 -8.420 1.00 96.44 103 MET A O 1
ATOM 756 N N . ARG A 1 104 ? -15.880 -5.275 -6.736 1.00 93.94 104 ARG A N 1
ATOM 757 C CA . ARG A 1 104 ? -17.309 -5.660 -6.766 1.00 93.94 104 ARG A CA 1
ATOM 758 C C . ARG A 1 104 ? -17.949 -5.562 -8.157 1.00 93.94 104 ARG A C 1
ATOM 760 O O . ARG A 1 104 ? -18.810 -6.370 -8.485 1.00 93.94 104 ARG A O 1
ATOM 767 N N . ASN A 1 105 ? -17.499 -4.620 -8.989 1.00 89.94 105 ASN A N 1
ATOM 768 C CA . ASN A 1 105 ? -18.030 -4.396 -10.342 1.00 89.94 105 ASN A CA 1
ATOM 769 C C . ASN A 1 105 ? -17.263 -5.140 -11.454 1.00 89.94 105 ASN A C 1
ATOM 771 O O . ASN A 1 105 ? -17.604 -5.023 -12.636 1.00 89.94 105 ASN A O 1
ATOM 775 N N . SER A 1 106 ? -16.225 -5.904 -11.105 1.00 94.69 106 SER A N 1
ATOM 776 C CA . SER A 1 106 ? -15.443 -6.674 -12.077 1.00 94.69 106 SER A CA 1
ATOM 777 C C . SER A 1 106 ? -16.297 -7.753 -12.760 1.00 94.69 106 SER A C 1
ATOM 779 O O . SER A 1 106 ? -17.289 -8.235 -12.208 1.00 94.69 106 SER A O 1
ATOM 781 N N . ALA A 1 107 ? -15.934 -8.123 -13.992 1.00 95.50 107 ALA A N 1
ATOM 782 C CA . ALA A 1 107 ? -16.674 -9.128 -14.758 1.00 95.50 107 ALA A CA 1
ATOM 783 C C . ALA A 1 107 ? -16.782 -10.494 -14.038 1.00 95.50 107 ALA A C 1
ATOM 785 O O . ALA A 1 107 ? -17.892 -11.028 -14.004 1.00 95.50 107 ALA A O 1
ATOM 786 N N . PRO A 1 108 ? -15.725 -11.029 -13.386 1.00 95.69 108 PRO A N 1
ATOM 787 C CA . PRO A 1 108 ? -15.829 -12.298 -12.662 1.00 95.69 108 PRO A CA 1
ATOM 788 C C . PRO A 1 108 ? -16.823 -12.250 -11.495 1.00 95.69 108 PRO A C 1
ATOM 790 O O . PRO A 1 108 ? -17.600 -13.184 -11.303 1.00 95.69 108 PRO A O 1
ATOM 793 N N . VAL A 1 109 ? -16.847 -11.147 -10.735 1.00 96.81 109 VAL A N 1
ATOM 794 C CA . VAL A 1 109 ? -17.754 -10.990 -9.585 1.00 96.81 109 VAL A CA 1
ATOM 795 C C . VAL A 1 109 ? -19.209 -10.891 -10.039 1.00 96.81 109 VAL A C 1
ATOM 797 O O . VAL A 1 109 ? -20.079 -11.526 -9.442 1.00 96.81 109 VAL A O 1
ATOM 800 N N . ARG A 1 110 ? -19.473 -10.163 -11.132 1.00 96.69 110 ARG A N 1
ATOM 801 C CA . ARG A 1 110 ? -20.809 -10.111 -11.743 1.00 96.69 110 ARG A CA 1
ATOM 802 C C . ARG A 1 110 ? -21.253 -11.482 -12.254 1.00 96.69 110 ARG A C 1
ATOM 804 O O . ARG A 1 110 ? -22.341 -11.923 -11.908 1.00 96.69 110 ARG A O 1
ATOM 811 N N . GLY A 1 111 ? -20.378 -12.206 -12.955 1.00 95.62 111 GLY A N 1
ATOM 812 C CA . GLY A 1 111 ? -20.673 -13.561 -13.435 1.00 95.62 111 GLY A CA 1
ATOM 813 C C . GLY A 1 111 ? -21.005 -14.550 -12.310 1.00 95.62 111 GLY A C 1
ATOM 814 O O . GLY A 1 111 ? -21.915 -15.370 -12.453 1.00 95.62 111 GLY A O 1
ATOM 815 N N . LEU A 1 112 ? -20.328 -14.444 -11.159 1.00 95.88 112 LEU A N 1
ATOM 816 C CA . LEU A 1 112 ? -20.660 -15.228 -9.966 1.00 95.88 112 LEU A CA 1
ATOM 817 C C . LEU A 1 112 ? -22.055 -14.871 -9.421 1.00 95.88 112 LEU A C 1
ATOM 819 O O . LEU A 1 112 ? -22.839 -15.769 -9.111 1.00 95.88 112 LEU A O 1
ATOM 823 N N . ALA A 1 113 ? -22.376 -13.578 -9.316 1.00 95.69 113 ALA A N 1
ATOM 824 C CA . ALA A 1 113 ? -23.680 -13.118 -8.839 1.00 95.69 113 ALA A CA 1
ATOM 825 C C . ALA A 1 113 ? -24.828 -13.584 -9.754 1.00 95.69 113 ALA A C 1
ATOM 827 O O . ALA A 1 113 ? -25.822 -14.122 -9.262 1.00 95.69 113 ALA A O 1
ATOM 828 N N . ASP A 1 114 ? -24.660 -13.462 -11.072 1.00 95.44 114 ASP A N 1
ATOM 829 C CA . ASP A 1 114 ? -25.645 -13.883 -12.076 1.00 95.44 114 ASP A CA 1
ATOM 830 C C . ASP A 1 114 ? -25.872 -15.405 -12.048 1.00 95.44 114 ASP A C 1
ATOM 832 O O . ASP A 1 114 ? -27.008 -15.891 -12.134 1.00 95.44 114 ASP A O 1
ATOM 836 N N . SER A 1 115 ? -24.798 -16.177 -11.853 1.00 93.75 115 SER A N 1
ATOM 837 C CA . SER A 1 115 ? -24.870 -17.637 -11.715 1.00 93.75 115 SER A CA 1
ATOM 838 C C . SER A 1 115 ? -25.701 -18.046 -10.495 1.00 93.75 115 SER A C 1
ATOM 840 O O . SER A 1 115 ? -26.577 -18.905 -10.604 1.00 93.75 115 SER A O 1
ATOM 842 N N . LEU A 1 116 ? -25.505 -17.379 -9.350 1.00 93.50 116 LEU A N 1
ATOM 843 C CA . LEU A 1 116 ? -26.279 -17.639 -8.129 1.00 93.50 116 LEU A CA 1
ATOM 844 C C . LEU A 1 116 ? -27.750 -17.240 -8.266 1.00 93.50 116 LEU A C 1
ATOM 846 O O . LEU A 1 116 ? -28.620 -17.918 -7.714 1.00 93.50 116 LEU A O 1
ATOM 850 N N . GLN A 1 117 ? -28.052 -16.157 -8.986 1.00 93.06 117 GLN A N 1
ATOM 851 C CA . GLN A 1 117 ? -29.436 -15.776 -9.283 1.00 93.06 117 GLN A CA 1
ATOM 852 C C . GLN A 1 117 ? -30.116 -16.827 -10.165 1.00 93.06 117 GLN A C 1
ATOM 854 O O . GLN A 1 117 ? -31.223 -17.267 -9.853 1.00 93.06 117 GLN A O 1
ATOM 859 N N . THR A 1 118 ? -29.424 -17.297 -11.204 1.00 92.56 118 THR A N 1
ATOM 860 C CA . THR A 1 118 ? -29.924 -18.338 -12.114 1.00 92.56 118 THR A CA 1
ATOM 861 C C . THR A 1 118 ? -30.193 -19.652 -11.378 1.00 92.56 118 THR A C 1
ATOM 863 O O . THR A 1 118 ? -31.228 -20.286 -11.579 1.00 92.56 118 THR A O 1
ATOM 866 N N . GLU A 1 119 ? -29.291 -20.059 -10.485 1.00 89.94 119 GLU A N 1
ATOM 867 C CA . GLU A 1 119 ? -29.455 -21.270 -9.678 1.00 89.94 119 GLU A CA 1
ATOM 868 C C . GLU A 1 119 ? -30.618 -21.143 -8.682 1.00 89.94 119 GLU A C 1
ATOM 870 O O . GLU A 1 119 ? -31.404 -22.074 -8.513 1.00 89.94 119 GLU A O 1
ATOM 875 N N . SER A 1 120 ? -30.799 -19.956 -8.094 1.00 87.50 120 SER A N 1
ATOM 876 C CA . SER A 1 120 ? -31.940 -19.658 -7.218 1.00 87.50 120 SER A CA 1
ATOM 877 C C . SER A 1 120 ? -33.272 -19.716 -7.970 1.00 87.50 120 SER A C 1
ATOM 879 O O . SER A 1 120 ? -34.243 -20.254 -7.444 1.00 87.50 120 SER A O 1
ATOM 881 N N . ALA A 1 121 ? -33.310 -19.214 -9.209 1.00 90.00 121 ALA A N 1
ATOM 882 C CA . ALA A 1 121 ? -34.488 -19.291 -10.071 1.00 90.00 121 ALA A CA 1
ATOM 883 C C . ALA A 1 121 ? -34.836 -20.741 -10.444 1.00 90.00 121 ALA A C 1
ATOM 885 O O . ALA A 1 121 ? -36.009 -21.099 -10.472 1.00 90.00 121 ALA A O 1
ATOM 886 N N . ARG A 1 122 ? -33.828 -21.599 -10.663 1.00 88.00 122 ARG A N 1
ATOM 887 C CA . ARG A 1 122 ? -34.037 -23.036 -10.914 1.00 88.00 122 ARG A CA 1
ATOM 888 C C . ARG A 1 122 ? -34.530 -23.789 -9.680 1.00 88.00 122 ARG A C 1
ATOM 890 O O . ARG A 1 122 ? -35.402 -24.639 -9.805 1.00 88.00 122 ARG A O 1
ATOM 897 N N . ALA A 1 123 ? -33.993 -23.483 -8.501 1.00 84.62 123 ALA A N 1
ATOM 898 C CA . ALA A 1 123 ? -34.403 -24.121 -7.248 1.00 84.62 123 ALA A CA 1
ATOM 899 C C . ALA A 1 123 ? -35.791 -23.660 -6.757 1.00 84.62 123 ALA A C 1
ATOM 901 O O . ALA A 1 123 ? -36.419 -24.344 -5.954 1.00 84.62 123 ALA A O 1
ATOM 902 N N . GLY A 1 124 ? -36.268 -22.504 -7.232 1.00 72.31 124 GLY A N 1
ATOM 903 C CA . GLY A 1 124 ? -37.539 -21.886 -6.849 1.00 72.31 124 GLY A CA 1
ATOM 904 C C . GLY A 1 124 ? -38.793 -22.431 -7.541 1.00 72.31 124 GLY A C 1
ATOM 905 O O . GLY A 1 124 ? -39.855 -21.843 -7.355 1.00 72.31 124 GLY A O 1
ATOM 906 N N . VAL A 1 125 ? -38.710 -23.523 -8.310 1.00 49.25 125 VAL A N 1
ATOM 907 C CA . VAL A 1 125 ? -39.881 -24.168 -8.930 1.00 49.25 125 VAL A CA 1
ATOM 908 C C . VAL A 1 125 ? -40.224 -25.471 -8.198 1.00 49.25 125 VAL A C 1
ATOM 910 O O . VAL A 1 125 ? -39.729 -26.535 -8.567 1.00 49.25 125 VAL A O 1
ATOM 913 N N . PRO A 1 126 ? -41.104 -25.449 -7.184 1.00 51.00 126 PRO A N 1
ATOM 914 C CA . PRO A 1 126 ? -42.024 -26.550 -6.987 1.00 51.00 126 PRO A CA 1
ATOM 915 C C . PRO A 1 126 ? -43.144 -26.385 -8.024 1.00 51.00 126 PRO A C 1
ATOM 917 O O . PRO A 1 126 ? -44.086 -25.621 -7.819 1.00 51.00 126 PRO A O 1
ATOM 920 N N . GLU A 1 127 ? -43.039 -27.079 -9.157 1.00 41.91 127 GLU A N 1
ATOM 921 C CA . GLU A 1 127 ? -44.178 -27.304 -10.052 1.00 41.91 127 GLU A CA 1
ATOM 922 C C . GLU A 1 127 ? -45.129 -28.272 -9.336 1.00 41.91 127 GLU A C 1
ATOM 924 O O . GLU A 1 127 ? -45.126 -29.480 -9.547 1.00 41.91 127 GLU A O 1
ATOM 929 N N . ALA A 1 128 ? -45.897 -27.732 -8.389 1.00 41.25 128 ALA A N 1
ATOM 930 C CA . ALA A 1 128 ? -47.132 -28.350 -7.957 1.00 41.25 128 ALA A CA 1
ATOM 931 C C . ALA A 1 128 ? -48.111 -28.192 -9.121 1.00 41.25 128 ALA A C 1
ATOM 933 O O . ALA A 1 128 ? -48.717 -27.135 -9.303 1.00 41.25 128 ALA A O 1
ATOM 934 N N . GLU A 1 129 ? -48.193 -29.243 -9.931 1.00 44.22 129 GLU A N 1
ATOM 935 C CA . GLU A 1 129 ? -49.274 -29.503 -10.873 1.00 44.22 129 GLU A CA 1
ATOM 936 C C . GLU A 1 129 ? -50.610 -29.076 -10.230 1.00 44.22 129 GLU A C 1
ATOM 938 O O . GLU A 1 129 ? -51.009 -29.643 -9.204 1.00 44.22 129 GLU A O 1
ATOM 943 N N . PRO A 1 130 ? -51.290 -28.032 -10.741 1.00 43.84 130 PRO A N 1
ATOM 944 C CA . PRO A 1 130 ? -52.540 -27.600 -10.153 1.00 43.84 130 PRO A CA 1
ATOM 945 C C . PRO A 1 130 ? -53.589 -28.663 -10.462 1.00 43.84 130 PRO A C 1
ATOM 947 O O . PRO A 1 130 ? -54.079 -28.780 -11.586 1.00 43.84 130 PRO A O 1
ATOM 950 N N . ALA A 1 131 ? -53.938 -29.434 -9.432 1.00 40.62 131 ALA A N 1
ATOM 951 C CA . ALA A 1 131 ? -55.126 -30.263 -9.414 1.00 40.62 131 ALA A CA 1
ATOM 952 C C . ALA A 1 131 ? -56.320 -29.432 -9.900 1.00 40.62 131 ALA A C 1
ATOM 954 O O . ALA A 1 131 ? -56.634 -28.369 -9.357 1.00 40.62 131 ALA A O 1
ATOM 955 N N . ALA A 1 132 ? -56.954 -29.929 -10.958 1.00 51.81 132 ALA A N 1
ATOM 956 C CA . ALA A 1 132 ? -58.125 -29.345 -11.577 1.00 51.81 132 ALA A CA 1
ATOM 957 C C . ALA A 1 132 ? -59.204 -29.027 -10.528 1.00 51.81 132 ALA A C 1
ATOM 959 O O . ALA A 1 132 ? -59.739 -29.922 -9.875 1.00 51.81 132 ALA A O 1
ATOM 960 N N . ALA A 1 133 ? -59.551 -27.746 -10.410 1.00 42.03 133 ALA A N 1
ATOM 961 C CA . ALA A 1 133 ? -60.724 -27.273 -9.688 1.00 42.03 133 ALA A CA 1
ATOM 962 C C . ALA A 1 133 ? -61.661 -26.522 -10.658 1.00 42.03 133 ALA A C 1
ATOM 964 O O . ALA A 1 133 ? -61.210 -25.990 -11.676 1.00 42.03 133 ALA A O 1
ATOM 965 N N . PRO A 1 134 ? -62.979 -26.554 -10.404 1.00 46.09 134 PRO A N 1
ATOM 966 C CA . PRO A 1 134 ? -64.005 -26.502 -11.437 1.00 46.09 134 PRO A CA 1
ATOM 967 C C . PRO A 1 134 ? -64.294 -25.085 -11.942 1.00 46.09 134 PRO A C 1
ATOM 969 O O . PRO A 1 134 ? -64.191 -24.098 -11.217 1.00 46.09 134 PRO A O 1
ATOM 972 N N . ARG A 1 135 ? -64.712 -25.020 -13.212 1.00 43.03 135 ARG A N 1
ATOM 973 C CA . ARG A 1 135 ? -65.161 -23.809 -13.913 1.00 43.03 135 ARG A CA 1
ATOM 974 C C . ARG A 1 135 ? -66.257 -23.070 -13.126 1.00 43.03 135 ARG A C 1
ATOM 976 O O . ARG A 1 135 ? -67.269 -23.698 -12.811 1.00 43.03 135 ARG A O 1
ATOM 983 N N . PRO A 1 136 ? -66.142 -21.749 -12.910 1.00 42.25 136 PRO A N 1
ATOM 984 C CA . PRO A 1 136 ? -67.285 -20.929 -12.537 1.00 42.25 136 PRO A CA 1
ATOM 985 C C . PRO A 1 136 ? -68.140 -20.582 -13.775 1.00 42.25 136 PRO A C 1
ATOM 987 O O . PRO A 1 136 ? -67.614 -20.506 -14.892 1.00 42.25 136 PRO A O 1
ATOM 990 N N . PRO A 1 137 ? -69.462 -20.400 -13.603 1.00 53.44 137 PRO A N 1
ATOM 991 C CA . PRO A 1 137 ? -70.381 -20.116 -14.694 1.00 53.44 137 PRO A CA 1
ATOM 992 C C . PRO A 1 137 ? -70.280 -18.669 -15.188 1.00 53.44 137 PRO A C 1
ATOM 994 O O . PRO A 1 137 ? -69.953 -17.736 -14.459 1.00 53.44 137 PRO A O 1
ATOM 997 N N . SER A 1 138 ? -70.602 -18.537 -16.469 1.00 52.88 138 SER A N 1
ATOM 998 C CA . SER A 1 138 ? -70.655 -17.328 -17.281 1.00 52.88 138 SER A CA 1
ATOM 999 C C . SER A 1 138 ? -71.572 -16.234 -16.712 1.00 52.88 138 SER A C 1
ATOM 1001 O O . SER A 1 138 ? -72.687 -16.515 -16.280 1.00 52.88 138 SER A O 1
ATOM 1003 N N . GLY A 1 139 ? -71.136 -14.974 -16.811 1.00 37.38 139 GLY A N 1
ATOM 1004 C CA . GLY A 1 139 ? -71.939 -13.773 -16.544 1.00 37.38 139 GLY A CA 1
ATOM 1005 C C . GLY A 1 139 ? -71.133 -12.485 -16.782 1.00 37.38 139 GLY A C 1
ATOM 1006 O O . GLY A 1 139 ? -69.910 -12.550 -16.749 1.00 37.38 139 GLY A O 1
ATOM 1007 N N . PRO A 1 140 ? -71.773 -11.347 -17.114 1.00 54.06 140 PRO A N 1
ATOM 1008 C CA . PRO A 1 140 ? -71.669 -10.802 -18.468 1.00 54.06 140 PRO A CA 1
ATOM 1009 C C . PRO A 1 140 ? -70.782 -9.557 -18.640 1.00 54.06 140 PRO A C 1
ATOM 1011 O O . PRO A 1 140 ? -70.580 -8.749 -17.740 1.00 54.06 140 PRO A O 1
ATOM 1014 N N . THR A 1 141 ? -70.329 -9.438 -19.887 1.00 47.78 141 THR A N 1
ATOM 1015 C CA . THR A 1 141 ? -69.884 -8.281 -20.674 1.00 47.78 141 THR A CA 1
ATOM 1016 C C . THR A 1 141 ? -70.175 -6.889 -20.100 1.00 47.78 141 THR A C 1
ATOM 1018 O O . THR A 1 141 ? -71.336 -6.505 -19.996 1.00 47.78 141 THR A O 1
ATOM 1021 N N . PHE A 1 142 ? -69.125 -6.080 -19.913 1.00 40.19 142 PHE A N 1
ATOM 1022 C CA . PHE A 1 142 ? -69.214 -4.615 -19.943 1.00 40.19 142 PHE A CA 1
ATOM 1023 C C . PHE A 1 142 ? -68.011 -3.985 -20.672 1.00 40.19 142 PHE A C 1
ATOM 1025 O O . PHE A 1 142 ? -66.880 -4.024 -20.203 1.00 40.19 142 PHE A O 1
ATOM 1032 N N . LEU A 1 143 ? -68.335 -3.483 -21.867 1.00 39.88 143 LEU A N 1
ATOM 1033 C CA . LEU A 1 143 ? -67.929 -2.253 -22.564 1.00 39.88 143 LEU A CA 1
ATOM 1034 C C . LEU A 1 143 ? -66.513 -1.657 -22.403 1.00 39.88 143 LEU A C 1
ATOM 1036 O O . LEU A 1 143 ? -66.120 -1.150 -21.357 1.00 39.88 143 LEU A O 1
ATOM 1040 N N . GLU A 1 144 ? -65.854 -1.602 -23.566 1.00 42.00 144 GLU A N 1
ATOM 1041 C CA . GLU A 1 144 ? -64.872 -0.619 -24.041 1.00 42.00 144 GLU A CA 1
ATOM 1042 C C . GLU A 1 144 ? -65.071 0.829 -23.551 1.00 42.00 144 GLU A C 1
ATOM 1044 O O . GLU A 1 144 ? -66.161 1.389 -23.652 1.00 42.00 144 GLU A O 1
ATOM 1049 N N . ALA A 1 145 ? -63.958 1.477 -23.191 1.00 38.84 145 ALA A N 1
ATOM 1050 C CA . ALA A 1 145 ? -63.679 2.893 -23.467 1.00 38.84 145 ALA A CA 1
ATOM 1051 C C . ALA A 1 145 ? -62.146 3.082 -23.449 1.00 38.84 145 ALA A C 1
ATOM 1053 O O . ALA A 1 145 ? -61.492 2.888 -22.431 1.00 38.84 145 ALA A O 1
ATOM 1054 N N . SER A 1 146 ? -61.516 3.166 -24.621 1.00 38.50 146 SER A N 1
ATOM 1055 C CA . SER A 1 146 ? -61.119 4.411 -25.299 1.00 38.50 146 SER A CA 1
ATOM 1056 C C . SER A 1 146 ? -59.882 5.096 -24.705 1.00 38.50 146 SER A C 1
ATOM 1058 O O . SER A 1 146 ? -59.932 5.857 -23.745 1.00 38.50 146 SER A O 1
ATOM 1060 N N . VAL A 1 147 ? -58.769 4.843 -25.393 1.00 47.81 147 VAL A N 1
ATOM 1061 C CA . VAL A 1 147 ? -57.512 5.599 -25.405 1.00 47.81 147 VAL A CA 1
ATOM 1062 C C . VAL A 1 147 ? -57.750 7.036 -25.887 1.00 47.81 147 VAL A C 1
ATOM 1064 O O . VAL A 1 147 ? -58.448 7.216 -26.888 1.00 47.81 147 VAL A O 1
ATOM 1067 N N . PRO A 1 148 ? -57.058 8.036 -25.314 1.00 53.00 148 PRO A N 1
ATOM 1068 C CA . PRO A 1 148 ? -56.641 9.189 -26.094 1.00 53.00 148 PRO A CA 1
ATOM 1069 C C . PRO A 1 148 ? -55.121 9.272 -26.269 1.00 53.00 148 PRO A C 1
ATOM 1071 O O . PRO A 1 148 ? -54.309 8.919 -25.415 1.00 53.00 148 PRO A O 1
ATOM 1074 N N . LYS A 1 149 ? -54.802 9.724 -27.477 1.00 38.09 149 LYS A N 1
ATOM 1075 C CA . LYS A 1 149 ?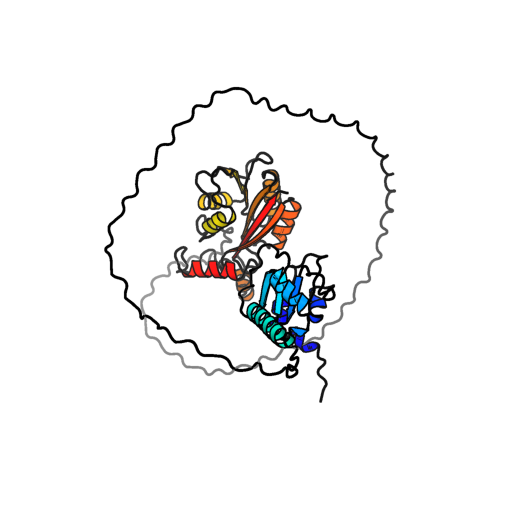 -53.514 9.859 -28.144 1.00 38.09 149 LYS A CA 1
ATOM 1076 C C . LYS A 1 149 ? -52.852 11.192 -27.766 1.00 38.09 149 LYS A C 1
ATOM 1078 O O . LYS A 1 149 ? -53.530 12.143 -27.399 1.00 38.09 149 LYS A O 1
ATOM 1083 N N . ALA A 1 150 ? -51.528 11.197 -27.881 1.00 46.97 150 ALA A N 1
ATOM 1084 C CA . ALA A 1 150 ? -50.572 12.244 -27.530 1.00 46.97 150 ALA A CA 1
ATOM 1085 C C . ALA A 1 150 ? -50.876 13.662 -28.042 1.00 46.97 150 ALA A C 1
ATOM 1087 O O . ALA A 1 150 ? -51.367 13.817 -29.159 1.00 46.97 150 ALA A O 1
ATOM 1088 N N . ASP A 1 151 ? -50.394 14.660 -27.290 1.00 40.84 151 ASP A N 1
ATOM 1089 C CA . ASP A 1 151 ? -50.073 15.985 -27.821 1.00 40.84 151 ASP A CA 1
ATOM 1090 C C . ASP A 1 151 ? -48.701 16.490 -27.339 1.00 40.84 151 ASP A C 1
ATOM 1092 O O . ASP A 1 151 ? -48.245 16.194 -26.233 1.00 40.84 151 ASP A O 1
ATOM 1096 N N . LYS A 1 152 ? -48.025 17.195 -28.252 1.00 43.84 152 LYS A N 1
ATOM 1097 C CA . LYS A 1 152 ? -46.655 17.736 -28.174 1.00 43.84 152 LYS A CA 1
ATOM 1098 C C . LYS A 1 152 ? -46.484 18.815 -27.088 1.00 43.84 152 LYS A C 1
ATOM 1100 O O . LYS A 1 152 ? -47.426 19.557 -26.824 1.00 43.84 152 LYS A O 1
ATOM 1105 N N . PRO A 1 153 ? -45.258 19.020 -26.565 1.00 52.03 153 PRO A N 1
ATOM 1106 C CA . PRO A 1 153 ? -44.936 20.188 -25.749 1.00 52.03 153 PRO A CA 1
ATOM 1107 C C . PRO A 1 153 ? -44.641 21.420 -26.634 1.00 52.03 153 PRO A C 1
ATOM 1109 O O . PRO A 1 153 ? -43.987 21.269 -27.672 1.00 52.03 153 PRO A O 1
ATOM 1112 N N . PRO A 1 154 ? -45.060 22.639 -26.248 1.00 59.38 154 PRO A N 1
ATOM 1113 C CA . PRO A 1 154 ? -44.559 23.861 -26.862 1.00 59.38 154 PRO A CA 1
ATOM 1114 C C . PRO A 1 154 ? -43.207 24.284 -26.265 1.00 59.38 154 PRO A C 1
ATOM 1116 O O . PRO A 1 154 ? -43.001 24.260 -25.051 1.00 59.38 154 PRO A O 1
ATOM 1119 N N . GLU A 1 155 ? -42.309 24.721 -27.150 1.00 46.69 155 GLU A N 1
ATOM 1120 C CA . GLU A 1 155 ? -41.192 25.619 -26.850 1.00 46.69 155 GLU A CA 1
ATOM 1121 C C . GLU A 1 155 ? -41.672 26.816 -26.021 1.00 46.69 155 GLU A C 1
ATOM 1123 O O . GLU A 1 155 ? -42.651 27.483 -26.362 1.00 46.69 155 GLU A O 1
ATOM 1128 N N . SER A 1 156 ? -40.961 27.132 -24.941 1.00 50.72 156 SER A N 1
ATOM 1129 C CA . SER A 1 156 ? -41.091 28.417 -24.260 1.00 50.72 156 SER A CA 1
ATOM 1130 C C . SER A 1 156 ? -39.721 28.925 -23.832 1.00 50.72 156 SER A C 1
ATOM 1132 O O . SER A 1 156 ? -39.014 28.319 -23.033 1.00 50.72 156 SER A O 1
ATOM 1134 N N . ALA A 1 157 ? -39.390 30.038 -24.480 1.00 42.75 157 ALA A N 1
ATOM 1135 C CA . ALA A 1 157 ? -38.382 31.052 -24.230 1.00 42.75 157 ALA A CA 1
ATOM 1136 C C . ALA A 1 157 ? -37.645 31.017 -22.879 1.00 42.75 157 ALA A C 1
ATOM 1138 O O . ALA A 1 157 ? -38.230 31.135 -21.804 1.00 42.75 157 ALA A O 1
ATOM 1139 N N . MET A 1 158 ? -36.315 31.007 -22.983 1.00 41.12 158 MET A N 1
ATOM 1140 C CA . MET A 1 158 ? -35.394 31.440 -21.938 1.00 41.12 158 MET A CA 1
ATOM 1141 C C . MET A 1 158 ? -35.573 32.940 -21.664 1.00 41.12 158 MET A C 1
ATOM 1143 O O . MET A 1 158 ? -35.310 33.772 -22.531 1.00 41.12 158 MET A O 1
ATOM 1147 N N . THR A 1 159 ? -35.923 33.283 -20.428 1.00 47.97 159 THR A N 1
ATOM 1148 C CA . THR A 1 159 ? -35.634 34.592 -19.822 1.00 47.97 159 THR A CA 1
ATOM 1149 C C . THR A 1 159 ? -34.642 34.409 -18.670 1.00 47.97 159 THR A C 1
ATOM 1151 O O . THR A 1 159 ? -34.798 33.464 -17.894 1.00 47.97 159 THR A O 1
ATOM 1154 N N . PRO A 1 160 ? -33.626 35.280 -18.530 1.00 52.44 160 PRO A N 1
ATOM 1155 C CA . PRO A 1 160 ? -32.632 35.174 -17.469 1.00 52.44 160 PRO A CA 1
ATOM 1156 C C . PRO A 1 160 ? -33.238 35.594 -16.122 1.00 52.44 160 PRO A C 1
ATOM 1158 O O . PRO A 1 160 ? -33.717 36.715 -15.966 1.00 52.44 160 PRO A O 1
ATOM 1161 N N . VAL A 1 161 ? -33.209 34.687 -15.144 1.00 46.38 161 VAL A N 1
ATOM 1162 C CA . VAL A 1 161 ? -33.581 34.970 -13.753 1.00 46.38 161 VAL A CA 1
ATOM 1163 C C . VAL A 1 161 ? -32.350 35.487 -13.013 1.00 46.38 161 VAL A C 1
ATOM 1165 O O . VAL A 1 161 ? -31.393 34.753 -12.773 1.00 46.38 161 VAL A O 1
ATOM 1168 N N . THR A 1 162 ? -32.392 36.764 -12.650 1.00 49.81 162 THR A N 1
ATOM 1169 C CA . THR A 1 162 ? -31.491 37.403 -11.688 1.00 49.81 162 THR A CA 1
ATOM 1170 C C . THR A 1 162 ? -31.748 36.822 -10.289 1.00 49.81 162 THR A C 1
ATOM 1172 O O . THR A 1 162 ? -32.912 36.756 -9.883 1.00 49.81 162 THR A O 1
ATOM 1175 N N . PRO A 1 163 ? -30.724 36.405 -9.522 1.00 57.88 163 PRO A N 1
ATOM 1176 C CA . PRO A 1 163 ? -30.937 35.910 -8.165 1.00 57.88 163 PRO A CA 1
ATOM 1177 C C . PRO A 1 163 ? -31.340 37.058 -7.217 1.00 57.88 163 PRO A C 1
ATOM 1179 O O . PRO A 1 163 ? -30.731 38.130 -7.271 1.00 57.88 163 PRO A O 1
ATOM 1182 N N . PRO A 1 164 ? -32.344 36.869 -6.339 1.00 54.62 164 PRO A N 1
ATOM 1183 C CA . PRO A 1 164 ? -32.708 37.864 -5.340 1.00 54.62 164 PRO A CA 1
ATOM 1184 C C . PRO A 1 164 ? -31.695 37.908 -4.188 1.00 54.62 164 PRO A C 1
ATOM 1186 O O . PRO A 1 164 ? -31.125 36.897 -3.780 1.00 54.62 164 PRO A O 1
ATOM 1189 N N . HIS A 1 165 ? -31.509 39.122 -3.670 1.00 46.12 165 HIS A N 1
ATOM 1190 C CA . HIS A 1 165 ? -30.708 39.469 -2.501 1.00 46.12 165 HIS A CA 1
ATOM 1191 C C . HIS A 1 165 ? -30.958 38.545 -1.299 1.00 46.12 165 HIS A C 1
ATOM 1193 O O . HIS A 1 165 ? -32.098 38.316 -0.894 1.00 46.12 165 HIS A O 1
ATOM 1199 N N . ALA A 1 166 ? -29.865 38.075 -0.694 1.00 43.47 166 ALA A N 1
ATOM 1200 C CA . ALA A 1 166 ? -29.876 37.417 0.604 1.00 43.47 166 ALA A CA 1
ATOM 1201 C C . ALA A 1 166 ? -30.305 38.414 1.702 1.00 43.47 166 ALA A C 1
ATOM 1203 O O . ALA A 1 166 ? -29.785 39.532 1.727 1.00 43.47 166 ALA A O 1
ATOM 1204 N N . PRO A 1 167 ? -31.221 38.043 2.614 1.00 50.38 167 PRO A N 1
ATOM 1205 C CA . PRO A 1 167 ? -31.567 38.887 3.748 1.00 50.38 167 PRO A CA 1
ATOM 1206 C C . PRO A 1 167 ? -30.426 38.914 4.774 1.00 50.38 167 PRO A C 1
ATOM 1208 O O . PRO A 1 167 ? -29.896 37.876 5.176 1.00 50.38 167 PRO A O 1
ATOM 1211 N N . GLU A 1 168 ? -30.065 40.125 5.198 1.00 43.06 168 GLU A N 1
ATOM 1212 C CA . GLU A 1 168 ? -29.151 40.391 6.306 1.00 43.06 168 GLU A CA 1
ATOM 1213 C C . GLU A 1 168 ? -29.676 39.753 7.598 1.00 43.06 168 GLU A C 1
ATOM 1215 O O . GLU A 1 168 ? -30.785 40.033 8.053 1.00 43.06 168 GLU A O 1
ATOM 1220 N N . ILE A 1 169 ? -28.859 38.893 8.206 1.00 47.66 169 ILE A N 1
ATOM 1221 C CA . ILE A 1 169 ? -29.122 38.331 9.530 1.00 47.66 169 ILE A CA 1
ATOM 1222 C C . ILE A 1 169 ? -28.688 39.376 10.571 1.00 47.66 169 ILE A C 1
ATOM 1224 O O . ILE A 1 169 ? -27.503 39.729 10.609 1.00 47.66 169 ILE A O 1
ATOM 1228 N N . PRO A 1 170 ? -29.590 39.879 11.433 1.00 46.34 170 PRO A N 1
ATOM 1229 C CA . PRO A 1 170 ? -29.215 40.811 12.485 1.00 46.34 170 PRO A CA 1
ATOM 1230 C C . PRO A 1 170 ? -28.300 40.130 13.509 1.00 46.34 170 PRO A C 1
ATOM 1232 O O . PRO A 1 170 ? -28.579 39.043 14.017 1.00 46.34 170 PRO A O 1
ATOM 1235 N N . ARG A 1 171 ? -27.184 40.801 13.816 1.00 42.25 171 ARG A N 1
ATOM 1236 C CA . ARG A 1 171 ? -26.239 40.424 14.870 1.00 42.25 171 ARG A CA 1
ATOM 1237 C C . ARG A 1 171 ? -26.955 40.447 16.219 1.00 42.25 171 ARG A C 1
ATOM 1239 O O . ARG A 1 171 ? -27.225 41.513 16.763 1.00 42.25 171 ARG A O 1
ATOM 1246 N N . SER A 1 172 ? -27.242 39.262 16.747 1.00 42.00 172 SER A N 1
ATOM 1247 C CA . SER A 1 172 ? -27.796 39.090 18.085 1.00 42.00 172 SER A CA 1
ATOM 1248 C C . SER A 1 172 ? -26.714 39.382 19.126 1.00 42.00 172 SER A C 1
ATOM 1250 O O . SER A 1 172 ? -25.730 38.656 19.256 1.00 42.00 172 SER A O 1
ATOM 1252 N N . THR A 1 173 ? -26.909 40.470 19.860 1.00 45.84 173 THR A N 1
ATOM 1253 C CA . THR A 1 173 ? -26.258 40.778 21.130 1.00 45.84 173 THR A CA 1
ATOM 1254 C C . THR A 1 173 ? -26.732 39.779 22.186 1.00 45.84 173 THR A C 1
ATOM 1256 O O . THR A 1 173 ? -27.904 39.770 22.556 1.00 45.84 173 THR A O 1
ATOM 1259 N N . LEU A 1 174 ? -25.830 38.928 22.675 1.00 46.97 174 LEU A N 1
ATOM 1260 C CA . LEU A 1 174 ? -26.055 38.134 23.885 1.00 46.97 174 LEU A CA 1
ATOM 1261 C C . LEU A 1 174 ? -25.275 38.760 25.055 1.00 46.97 174 LEU A C 1
ATOM 1263 O O . LEU A 1 174 ? -24.111 39.123 24.870 1.00 46.97 174 LEU A O 1
ATOM 1267 N N . PRO A 1 175 ? -25.899 38.916 26.237 1.00 50.84 175 PRO A N 1
ATOM 1268 C CA . PRO A 1 175 ? -25.245 39.435 27.433 1.00 50.84 175 PRO A CA 1
ATOM 1269 C C . PRO A 1 175 ? -24.284 38.399 28.048 1.00 50.84 175 PRO A C 1
ATOM 1271 O O . PRO A 1 175 ? -24.506 37.194 27.902 1.00 50.84 175 PRO A O 1
ATOM 1274 N N . PRO A 1 176 ? -23.231 38.837 28.762 1.00 51.56 176 PRO A N 1
ATOM 1275 C CA . PRO A 1 176 ? -22.321 37.942 29.451 1.00 51.56 176 PRO A CA 1
ATOM 1276 C C . PRO A 1 176 ? -22.825 37.727 30.878 1.00 51.56 176 PRO A C 1
ATOM 1278 O O . PRO A 1 176 ? -22.691 38.633 31.683 1.00 51.56 176 PRO A O 1
ATOM 1281 N N . GLU A 1 177 ? -23.398 36.567 31.203 1.00 46.03 177 GLU A N 1
ATOM 1282 C CA . GLU A 1 177 ? -23.321 35.986 32.555 1.00 46.03 177 GLU A CA 1
ATOM 1283 C C . GLU A 1 177 ? -24.046 34.636 32.660 1.00 46.03 177 GLU A C 1
ATOM 1285 O O . GLU A 1 177 ? -25.080 34.401 32.043 1.00 46.03 177 GLU A O 1
ATOM 1290 N N . ALA A 1 178 ? -23.487 33.785 33.525 1.00 46.19 178 ALA A N 1
ATOM 1291 C CA . ALA A 1 178 ? -24.082 32.587 34.117 1.00 46.19 178 ALA A CA 1
ATOM 1292 C C . ALA A 1 178 ? -24.149 31.298 33.273 1.00 46.19 178 ALA A C 1
ATOM 1294 O O . ALA A 1 178 ? -25.221 30.778 32.992 1.00 46.19 178 ALA A O 1
ATOM 1295 N N . LEU A 1 179 ? -22.989 30.667 33.053 1.00 41.03 179 LEU A N 1
ATOM 1296 C CA . LEU A 1 179 ? -22.886 29.199 33.042 1.00 41.03 179 LEU A CA 1
ATOM 1297 C C . LEU A 1 179 ? -21.609 28.764 33.777 1.00 41.03 179 LEU A C 1
ATOM 1299 O O . LEU A 1 179 ? -20.600 28.382 33.189 1.00 41.03 179 LEU A O 1
ATOM 1303 N N . ALA A 1 180 ? -21.664 28.835 35.108 1.00 43.03 180 ALA A N 1
ATOM 1304 C CA . ALA A 1 180 ? -20.736 28.130 35.982 1.00 43.03 180 ALA A CA 1
ATOM 1305 C C . ALA A 1 180 ? -21.022 26.622 35.883 1.00 43.03 180 ALA A C 1
ATOM 1307 O O . ALA A 1 180 ? -21.836 26.068 36.624 1.00 43.03 180 ALA A O 1
ATOM 1308 N N . LEU A 1 181 ? -20.364 25.958 34.933 1.00 40.81 181 LEU A N 1
ATOM 1309 C CA . LEU A 1 181 ? -20.278 24.504 34.880 1.00 40.81 181 LEU A CA 1
ATOM 1310 C C . LEU A 1 181 ? -19.526 24.022 36.125 1.00 40.81 181 LEU A C 1
ATOM 1312 O O . LEU A 1 181 ? -18.306 24.144 36.230 1.00 40.81 181 LEU A O 1
ATOM 1316 N N . ARG A 1 182 ? -20.281 23.487 37.089 1.00 41.72 182 ARG A N 1
ATOM 1317 C CA . ARG A 1 182 ? -19.748 22.712 38.211 1.00 41.72 182 ARG A CA 1
ATOM 1318 C C . ARG A 1 182 ? -18.965 21.523 37.656 1.00 41.72 182 ARG A C 1
ATOM 1320 O O . ARG A 1 182 ? -19.549 20.545 37.199 1.00 41.72 182 ARG A O 1
ATOM 1327 N N . VAL A 1 183 ? -17.644 21.621 37.726 1.00 47.53 183 VAL A N 1
ATOM 1328 C CA . VAL A 1 183 ? -16.721 20.498 37.562 1.00 47.53 183 VAL A CA 1
ATOM 1329 C C . VAL A 1 183 ? -16.924 19.560 38.761 1.00 47.53 183 VAL A C 1
ATOM 1331 O O . VAL A 1 183 ? -16.803 20.022 39.899 1.00 47.53 183 VAL A O 1
ATOM 1334 N N . PRO A 1 184 ? -17.272 18.275 38.568 1.00 53.34 184 PRO A N 1
ATOM 1335 C CA . PRO A 1 184 ? -17.303 17.325 39.673 1.00 53.34 184 PRO A CA 1
ATOM 1336 C C . PRO A 1 184 ? -15.886 17.151 40.250 1.00 53.34 184 PRO A C 1
ATOM 1338 O O . PRO A 1 184 ? -14.912 17.180 39.491 1.00 53.34 184 PRO A O 1
ATOM 1341 N N . PRO A 1 185 ? -15.739 16.988 41.577 1.00 53.53 185 PRO A N 1
ATOM 1342 C CA . PRO A 1 185 ? -14.434 16.829 42.202 1.00 53.53 185 PRO A CA 1
ATOM 1343 C C . PRO A 1 185 ? -13.718 15.594 41.649 1.00 53.53 185 PRO A C 1
ATOM 1345 O O . PRO A 1 185 ? -14.295 14.515 41.509 1.00 53.53 185 PRO A O 1
ATOM 1348 N N . ARG A 1 186 ? -12.439 15.788 41.325 1.00 47.75 186 ARG A N 1
ATOM 1349 C CA . ARG A 1 186 ? -11.501 14.745 40.911 1.00 47.75 186 ARG A CA 1
ATOM 1350 C C . ARG A 1 186 ? -11.422 13.695 42.032 1.00 47.75 186 ARG A C 1
ATOM 1352 O O . ARG A 1 186 ? -11.162 14.096 43.166 1.00 47.75 186 ARG A O 1
ATOM 1359 N N . PRO A 1 187 ? -11.642 12.396 41.762 1.00 49.66 187 PRO A N 1
ATOM 1360 C CA . PRO A 1 187 ? -11.463 11.369 42.780 1.00 49.66 187 PRO A CA 1
ATOM 1361 C C . PRO A 1 187 ? -10.010 11.388 43.267 1.00 49.66 187 PRO A C 1
ATOM 1363 O O . PRO A 1 187 ? -9.076 11.405 42.460 1.00 49.66 187 PRO A O 1
ATOM 1366 N N . GLU A 1 188 ? -9.842 11.445 44.588 1.00 50.25 188 GLU A N 1
ATOM 1367 C CA . GLU A 1 188 ? -8.545 11.336 45.248 1.00 50.25 188 GLU A CA 1
ATOM 1368 C C . GLU A 1 188 ? -7.857 10.019 44.855 1.00 50.25 188 GLU A C 1
ATOM 1370 O O . GLU A 1 188 ? -8.528 8.991 44.699 1.00 50.25 188 GLU A O 1
ATOM 1375 N N . PRO A 1 189 ? -6.525 10.020 44.681 1.00 51.47 189 PRO A N 1
ATOM 1376 C CA . PRO A 1 189 ? -5.784 8.801 44.410 1.00 51.47 189 PRO A CA 1
ATOM 1377 C C . PRO A 1 189 ? -5.908 7.869 45.617 1.00 51.47 189 PRO A C 1
ATOM 1379 O O . PRO A 1 189 ? -5.396 8.157 46.699 1.00 51.47 189 PRO A O 1
ATOM 1382 N N . ALA A 1 190 ? -6.602 6.748 45.419 1.00 50.22 190 ALA A N 1
ATOM 1383 C CA . ALA A 1 190 ? -6.635 5.659 46.379 1.00 50.22 190 ALA A CA 1
ATOM 1384 C C . ALA A 1 190 ? -5.198 5.267 46.746 1.00 50.22 190 ALA A C 1
ATOM 1386 O O . ALA A 1 190 ? -4.347 5.086 45.870 1.00 50.22 190 ALA A O 1
ATOM 1387 N N . ALA A 1 191 ? -4.947 5.180 48.053 1.00 51.56 191 ALA A N 1
ATOM 1388 C CA . ALA A 1 191 ? -3.668 4.807 48.629 1.00 51.56 191 ALA A CA 1
ATOM 1389 C C . ALA A 1 191 ? -3.098 3.565 47.930 1.00 51.56 191 ALA A C 1
ATOM 1391 O O . ALA A 1 191 ? -3.776 2.545 47.788 1.00 51.56 191 ALA A O 1
ATOM 1392 N N . ALA A 1 192 ? -1.848 3.690 47.483 1.00 48.53 192 ALA A N 1
ATOM 1393 C CA . ALA A 1 192 ? -1.099 2.640 46.823 1.00 48.53 192 ALA A CA 1
ATOM 1394 C C . ALA A 1 192 ? -1.149 1.348 47.650 1.00 48.53 192 ALA A C 1
ATOM 1396 O O . ALA A 1 192 ? -0.710 1.311 48.801 1.00 48.53 192 ALA A O 1
ATOM 1397 N N . ALA A 1 193 ? -1.681 0.287 47.045 1.00 60.44 193 ALA A N 1
ATOM 1398 C CA . ALA A 1 193 ? -1.527 -1.055 47.575 1.00 60.44 193 ALA A CA 1
ATOM 1399 C C . ALA A 1 193 ? -0.021 -1.378 47.687 1.00 60.44 193 ALA A C 1
ATOM 1401 O O . ALA A 1 193 ? 0.745 -1.012 46.788 1.00 60.44 193 ALA A O 1
ATOM 1402 N N . PRO A 1 194 ? 0.427 -2.039 48.768 1.00 59.78 194 PRO A N 1
ATOM 1403 C CA . PRO A 1 194 ? 1.825 -2.407 48.932 1.00 59.78 194 PRO A CA 1
ATOM 1404 C C . PRO A 1 194 ? 2.269 -3.307 47.774 1.00 59.78 194 PRO A C 1
ATOM 1406 O O . PRO A 1 194 ? 1.609 -4.295 47.446 1.00 59.78 194 PRO A O 1
ATOM 1409 N N . HIS A 1 195 ? 3.389 -2.936 47.151 1.00 59.50 195 HIS A N 1
ATOM 1410 C CA . HIS A 1 195 ? 4.029 -3.715 46.098 1.00 59.50 195 HIS A CA 1
ATOM 1411 C C . HIS A 1 195 ? 4.242 -5.170 46.552 1.00 59.50 195 HIS A C 1
ATOM 1413 O O . HIS A 1 195 ? 4.725 -5.389 47.668 1.00 59.50 195 HIS A O 1
ATOM 1419 N N . PRO A 1 196 ? 3.934 -6.172 45.707 1.00 69.88 196 PRO A N 1
ATOM 1420 C CA . PRO A 1 196 ? 4.339 -7.542 45.978 1.00 69.88 196 PRO A CA 1
ATOM 1421 C C . PRO A 1 196 ? 5.876 -7.622 46.057 1.00 69.88 196 PRO A C 1
ATOM 1423 O O . PRO A 1 196 ? 6.564 -6.893 45.333 1.00 69.88 196 PRO A O 1
ATOM 1426 N N . PRO A 1 197 ? 6.428 -8.478 46.935 1.00 68.50 197 PRO A N 1
ATOM 1427 C CA . PRO A 1 197 ? 7.868 -8.610 47.106 1.00 68.50 197 PRO A CA 1
ATOM 1428 C C . PRO A 1 197 ? 8.532 -9.025 45.791 1.00 68.50 197 PRO A C 1
ATOM 1430 O O . PRO A 1 197 ? 8.016 -9.868 45.054 1.00 68.50 197 PRO A O 1
ATOM 1433 N N . ALA A 1 198 ? 9.680 -8.407 45.509 1.00 65.25 198 ALA A N 1
ATOM 1434 C CA . ALA A 1 198 ? 10.469 -8.675 44.318 1.00 65.25 198 ALA A CA 1
ATOM 1435 C C . ALA A 1 198 ? 10.807 -10.177 44.213 1.00 65.25 198 ALA A C 1
ATOM 1437 O O . ALA A 1 198 ? 11.193 -10.782 45.220 1.00 65.25 198 ALA A O 1
ATOM 1438 N N . PRO A 1 199 ? 10.681 -10.790 43.022 1.00 70.81 199 PRO A N 1
ATOM 1439 C CA . PRO A 1 199 ? 11.093 -12.170 42.823 1.00 70.81 199 PRO A CA 1
ATOM 1440 C C . PRO A 1 199 ? 12.600 -12.315 43.101 1.00 70.81 199 PRO A C 1
ATOM 1442 O O . PRO A 1 199 ? 13.372 -11.398 42.801 1.00 70.81 199 PRO A O 1
ATOM 1445 N N . PRO A 1 200 ? 13.035 -13.448 43.681 1.00 68.56 200 PRO A N 1
ATOM 1446 C CA . PRO A 1 200 ? 14.438 -13.686 43.987 1.00 68.56 200 PRO A CA 1
ATOM 1447 C C . PRO A 1 200 ? 15.283 -13.643 42.710 1.00 68.56 200 PRO A C 1
ATOM 1449 O O . PRO A 1 200 ? 14.881 -14.154 41.663 1.00 68.56 200 PRO A O 1
ATOM 1452 N N . ALA A 1 201 ? 16.459 -13.021 42.816 1.00 64.50 201 ALA A N 1
ATOM 1453 C CA . ALA A 1 201 ? 17.407 -12.911 41.718 1.00 64.50 201 ALA A CA 1
ATOM 1454 C C . ALA A 1 201 ? 17.763 -14.308 41.169 1.00 64.50 201 ALA A C 1
ATOM 1456 O O . ALA A 1 201 ? 18.040 -15.218 41.960 1.00 64.50 201 ALA A O 1
ATOM 1457 N N . PRO A 1 202 ? 17.763 -14.501 39.837 1.00 63.16 202 PRO A N 1
ATOM 1458 C CA . PRO A 1 202 ? 18.149 -15.769 39.241 1.00 63.16 202 PRO A CA 1
ATOM 1459 C C . PRO A 1 202 ? 19.607 -16.087 39.590 1.00 63.16 202 PRO A C 1
ATOM 1461 O O . PRO A 1 202 ? 20.485 -15.226 39.515 1.00 63.16 202 PRO A O 1
ATOM 1464 N N . ALA A 1 203 ? 19.849 -17.337 39.988 1.00 64.12 203 ALA A N 1
ATOM 1465 C CA . ALA A 1 203 ? 21.183 -17.841 40.280 1.00 64.12 203 ALA A CA 1
ATOM 1466 C C . ALA A 1 203 ? 22.112 -17.669 39.058 1.00 64.12 203 ALA A C 1
ATOM 1468 O O . ALA A 1 203 ? 21.653 -17.819 37.920 1.00 64.12 203 ALA A O 1
ATOM 1469 N N . PRO A 1 204 ? 23.407 -17.369 39.267 1.00 61.59 204 PRO A N 1
ATOM 1470 C CA . PRO A 1 204 ? 24.354 -17.166 38.179 1.00 61.59 204 PRO A CA 1
ATOM 1471 C C . PRO A 1 204 ? 24.451 -18.427 37.316 1.00 61.59 204 PRO A C 1
ATOM 1473 O O . PRO A 1 204 ? 24.743 -19.518 37.809 1.00 61.59 204 PRO A O 1
ATOM 1476 N N . ALA A 1 205 ? 24.185 -18.262 36.019 1.00 55.69 205 ALA A N 1
ATOM 1477 C CA . ALA A 1 205 ? 24.326 -19.316 35.029 1.00 55.69 205 ALA A CA 1
ATOM 1478 C C . ALA A 1 205 ? 25.772 -19.832 35.019 1.00 55.69 205 ALA A C 1
ATOM 1480 O O . ALA A 1 205 ? 26.725 -19.051 34.964 1.00 55.69 205 ALA A O 1
ATOM 1481 N N . ALA A 1 206 ? 25.919 -21.155 35.088 1.00 59.31 206 ALA A N 1
ATOM 1482 C CA . ALA A 1 206 ? 27.203 -21.830 34.993 1.00 59.31 206 ALA A CA 1
ATOM 1483 C C . ALA A 1 206 ? 27.931 -21.432 33.699 1.00 59.31 206 ALA A C 1
ATOM 1485 O O . ALA A 1 206 ? 27.318 -21.318 32.635 1.00 59.31 206 ALA A O 1
ATOM 1486 N N . ALA A 1 207 ? 29.243 -21.222 33.812 1.00 58.72 207 ALA A N 1
ATOM 1487 C CA . ALA A 1 207 ? 30.103 -20.841 32.703 1.00 58.72 207 ALA A CA 1
ATOM 1488 C C . ALA A 1 207 ? 29.966 -21.825 31.520 1.00 58.72 207 ALA A C 1
ATOM 1490 O O . ALA A 1 207 ? 29.939 -23.041 31.741 1.00 58.72 207 ALA A O 1
ATOM 1491 N N . PRO A 1 208 ? 29.902 -21.328 30.271 1.00 52.31 208 PRO A N 1
ATOM 1492 C CA . PRO A 1 208 ? 29.815 -22.183 29.098 1.00 52.31 208 PRO A CA 1
ATOM 1493 C C . PRO A 1 208 ? 31.083 -23.034 28.974 1.00 52.31 208 PRO A C 1
ATOM 1495 O O . PRO A 1 208 ? 32.202 -22.518 28.953 1.00 52.31 208 PRO A O 1
ATOM 1498 N N . GLN A 1 209 ? 30.897 -24.353 28.899 1.00 57.91 209 GLN A N 1
ATOM 1499 C CA . GLN A 1 209 ? 31.969 -25.287 28.569 1.00 57.91 209 GLN A CA 1
ATOM 1500 C C . GLN A 1 209 ? 32.487 -24.999 27.149 1.00 57.91 209 GLN A C 1
ATOM 1502 O O . GLN A 1 209 ? 31.682 -24.749 26.247 1.00 57.91 209 GLN A O 1
ATOM 1507 N N . PRO A 1 210 ? 33.811 -25.041 26.918 1.00 52.88 210 PRO A N 1
ATOM 1508 C CA . PRO A 1 210 ? 34.376 -24.841 25.593 1.00 52.88 210 PRO A CA 1
ATOM 1509 C C . PRO A 1 210 ? 33.938 -25.973 24.657 1.00 52.88 210 PRO A C 1
ATOM 1511 O O . PRO A 1 210 ? 34.150 -27.153 24.937 1.00 52.88 210 PRO A O 1
ATOM 1514 N N . ALA A 1 211 ? 33.316 -25.595 23.540 1.00 46.72 211 ALA A N 1
ATOM 1515 C CA . ALA A 1 211 ? 32.905 -26.511 22.489 1.00 46.72 211 ALA A CA 1
ATOM 1516 C C . ALA A 1 211 ? 34.121 -27.263 21.926 1.00 46.72 211 ALA A C 1
ATOM 1518 O O . ALA A 1 211 ? 35.114 -26.657 21.515 1.00 46.72 211 ALA A O 1
ATOM 1519 N N . ALA A 1 212 ? 34.026 -28.593 21.900 1.00 49.66 212 ALA A N 1
ATOM 1520 C CA . ALA A 1 212 ? 34.993 -29.456 21.243 1.00 49.66 212 ALA A CA 1
ATOM 1521 C C . ALA A 1 212 ? 35.089 -29.099 19.751 1.00 49.66 212 ALA A C 1
ATOM 1523 O O . ALA A 1 212 ? 34.079 -28.945 19.063 1.00 49.66 212 ALA A O 1
ATOM 1524 N N . ALA A 1 213 ? 36.323 -28.958 19.266 1.00 48.28 213 ALA A N 1
ATOM 1525 C CA . ALA A 1 213 ? 36.628 -28.613 17.888 1.00 48.28 213 ALA A CA 1
ATOM 1526 C C . ALA A 1 213 ? 36.026 -29.637 16.912 1.00 48.28 213 ALA A C 1
ATOM 1528 O O . ALA A 1 213 ? 36.328 -30.830 16.979 1.00 48.28 213 ALA A O 1
ATOM 1529 N N . ALA A 1 214 ? 35.198 -29.156 15.984 1.00 54.41 214 ALA A N 1
ATOM 1530 C CA . ALA A 1 214 ? 34.698 -29.958 14.878 1.00 54.41 214 ALA A CA 1
ATOM 1531 C C . ALA A 1 214 ? 35.863 -30.402 13.963 1.00 54.41 214 ALA A C 1
ATOM 1533 O O . ALA A 1 214 ? 36.771 -29.605 13.693 1.00 54.41 214 ALA A O 1
ATOM 1534 N N . PRO A 1 215 ? 35.861 -31.651 13.462 1.00 54.50 215 PRO A N 1
ATOM 1535 C CA . PRO A 1 215 ? 36.882 -32.128 12.539 1.00 54.50 215 PRO A CA 1
ATOM 1536 C C . PRO A 1 215 ? 36.799 -31.376 11.204 1.00 54.50 215 PRO A C 1
ATOM 1538 O O . PRO A 1 215 ? 35.720 -31.171 10.646 1.00 54.50 215 PRO A O 1
ATOM 1541 N N . ARG A 1 216 ? 37.962 -30.958 10.691 1.00 49.91 216 ARG A N 1
ATOM 1542 C CA . ARG A 1 216 ? 38.089 -30.284 9.392 1.00 49.91 216 ARG A CA 1
ATOM 1543 C C . ARG A 1 216 ? 37.628 -31.219 8.263 1.00 49.91 216 ARG A C 1
ATOM 1545 O O . ARG A 1 216 ? 38.077 -32.366 8.241 1.00 49.91 216 ARG A O 1
ATOM 1552 N N . PRO A 1 217 ? 36.813 -30.751 7.303 1.00 53.66 217 PRO A N 1
ATOM 1553 C CA . PRO A 1 217 ? 36.502 -31.535 6.117 1.00 53.66 217 PRO A CA 1
ATOM 1554 C C . PRO A 1 217 ? 37.752 -31.694 5.242 1.00 53.66 217 PRO A C 1
ATOM 1556 O O . PRO A 1 217 ? 38.465 -30.731 4.953 1.00 53.66 217 PRO A O 1
ATOM 1559 N N . THR A 1 218 ? 38.016 -32.929 4.830 1.00 56.91 218 THR A N 1
ATOM 1560 C CA . THR A 1 218 ? 39.017 -33.291 3.824 1.00 56.91 218 THR A CA 1
ATOM 1561 C C . THR A 1 218 ? 38.598 -32.754 2.449 1.00 56.91 218 THR A C 1
ATOM 1563 O O . THR A 1 218 ? 37.437 -32.911 2.065 1.00 56.91 218 THR A O 1
ATOM 1566 N N . PRO A 1 219 ? 39.508 -32.134 1.677 1.00 54.34 219 PRO A N 1
ATOM 1567 C CA . PRO A 1 219 ? 39.188 -31.639 0.345 1.00 54.34 219 PRO A CA 1
ATOM 1568 C C . PRO A 1 219 ? 39.034 -32.809 -0.637 1.00 54.34 219 PRO A C 1
ATOM 1570 O O . PRO A 1 219 ? 39.932 -33.637 -0.787 1.00 54.34 219 PRO A O 1
ATOM 1573 N N . VAL A 1 220 ? 37.887 -32.865 -1.313 1.00 63.66 220 VAL A N 1
ATOM 1574 C CA . VAL A 1 220 ? 37.624 -33.785 -2.429 1.00 63.66 220 VAL A CA 1
ATOM 1575 C C . VAL A 1 220 ? 38.288 -33.215 -3.693 1.00 63.66 220 VAL A C 1
ATOM 1577 O O . VAL A 1 220 ? 38.097 -32.031 -3.980 1.00 63.66 220 VAL A O 1
ATOM 1580 N N . PRO A 1 221 ? 39.069 -33.998 -4.462 1.00 50.75 221 PRO A N 1
ATOM 1581 C CA . PRO A 1 221 ? 39.690 -33.510 -5.689 1.00 50.75 221 PRO A CA 1
ATOM 1582 C C . PRO A 1 221 ? 38.645 -33.310 -6.798 1.00 50.75 221 PRO A C 1
ATOM 1584 O O . PRO A 1 221 ? 37.850 -34.203 -7.089 1.00 50.75 221 PRO A O 1
ATOM 1587 N N . LEU A 1 222 ? 38.667 -32.133 -7.434 1.00 55.91 222 LEU A N 1
ATOM 1588 C CA . LEU A 1 222 ? 37.881 -31.839 -8.635 1.00 55.91 222 LEU A CA 1
ATOM 1589 C C . LEU A 1 222 ? 38.387 -32.667 -9.833 1.00 55.91 222 LEU A C 1
ATOM 1591 O O . LEU A 1 222 ? 39.599 -32.717 -10.062 1.00 55.91 222 LEU A O 1
ATOM 1595 N N . PRO A 1 223 ? 37.498 -33.261 -10.650 1.00 49.22 223 PRO A N 1
ATOM 1596 C CA . PRO A 1 223 ? 37.887 -33.856 -11.922 1.00 49.22 223 PRO A CA 1
ATOM 1597 C C . PRO A 1 223 ? 38.309 -32.765 -12.918 1.00 49.22 223 PRO A C 1
ATOM 1599 O O . PRO A 1 223 ? 37.565 -31.825 -13.199 1.00 49.22 223 PRO A O 1
ATOM 1602 N N . ALA A 1 224 ? 39.520 -32.901 -13.460 1.00 46.00 224 ALA A N 1
ATOM 1603 C CA . ALA A 1 224 ? 40.062 -32.028 -14.493 1.00 46.00 224 ALA A CA 1
ATOM 1604 C C . ALA A 1 224 ? 39.321 -32.241 -15.825 1.00 46.00 224 ALA A C 1
ATOM 1606 O O . ALA A 1 224 ? 39.527 -33.243 -16.510 1.00 46.00 224 ALA A O 1
ATOM 1607 N N . ALA A 1 225 ? 38.470 -31.288 -16.205 1.00 49.09 225 ALA A N 1
ATOM 1608 C CA . ALA A 1 225 ? 37.936 -31.198 -17.559 1.00 49.09 225 ALA A CA 1
ATOM 1609 C C . ALA A 1 225 ? 38.960 -30.492 -18.464 1.00 49.09 225 ALA A C 1
ATOM 1611 O O . ALA A 1 225 ? 39.375 -29.365 -18.194 1.00 49.09 225 ALA A O 1
ATOM 1612 N N . ALA A 1 226 ? 39.386 -31.172 -19.529 1.00 52.16 226 ALA A N 1
ATOM 1613 C CA . ALA A 1 226 ? 40.272 -30.614 -20.546 1.00 52.16 226 ALA A CA 1
ATOM 1614 C C . ALA A 1 226 ? 39.584 -29.460 -21.312 1.00 52.16 226 ALA A C 1
ATOM 1616 O O . ALA A 1 226 ? 38.385 -29.550 -21.588 1.00 52.16 226 ALA A O 1
ATOM 1617 N N . PRO A 1 227 ? 40.311 -28.392 -21.694 1.00 59.97 227 PRO A N 1
ATOM 1618 C CA . PRO A 1 227 ? 39.730 -27.281 -22.441 1.00 59.97 227 PRO A CA 1
ATOM 1619 C C . PRO A 1 227 ? 39.357 -27.703 -23.876 1.00 59.97 227 PRO A C 1
ATOM 1621 O O . PRO A 1 227 ? 40.073 -28.505 -24.489 1.00 59.97 227 PRO A O 1
ATOM 1624 N N . PRO A 1 228 ? 38.269 -27.162 -24.453 1.00 50.12 228 PRO A N 1
ATOM 1625 C CA . PRO A 1 228 ? 37.898 -27.451 -25.831 1.00 50.12 228 PRO A CA 1
ATOM 1626 C C . PRO A 1 228 ? 38.909 -26.836 -26.810 1.00 50.12 228 PRO A C 1
ATOM 1628 O O . PRO A 1 228 ? 39.338 -25.691 -26.667 1.00 50.12 228 PRO A O 1
ATOM 1631 N N . LYS A 1 229 ? 39.279 -27.611 -27.836 1.00 44.62 229 LYS A N 1
ATOM 1632 C CA . LYS A 1 229 ? 40.106 -27.155 -28.959 1.00 44.62 229 LYS A CA 1
ATOM 1633 C C . LYS A 1 229 ? 39.330 -26.122 -29.782 1.00 44.62 229 LYS A C 1
ATOM 1635 O O . LYS A 1 229 ? 38.295 -26.443 -30.358 1.00 44.62 229 LYS A O 1
ATOM 1640 N N . LEU A 1 230 ? 39.864 -24.905 -29.866 1.00 37.72 230 LEU A N 1
ATOM 1641 C CA . LEU A 1 230 ? 39.428 -23.884 -30.818 1.00 37.72 230 LEU A CA 1
ATOM 1642 C C . LEU A 1 230 ? 39.733 -24.359 -32.245 1.00 37.72 230 LEU A C 1
ATOM 1644 O O . LEU A 1 230 ? 40.890 -24.581 -32.602 1.00 37.72 230 LEU A O 1
ATOM 1648 N N . VAL A 1 231 ? 38.689 -24.518 -33.054 1.00 45.25 231 VAL A N 1
ATOM 1649 C CA . VAL A 1 231 ? 38.795 -24.749 -34.500 1.00 45.25 231 VAL A CA 1
ATOM 1650 C C . VAL A 1 231 ? 38.824 -23.374 -35.185 1.00 45.25 231 VAL A C 1
ATOM 1652 O O . VAL A 1 231 ? 37.966 -22.545 -34.873 1.00 45.25 231 VAL A O 1
ATOM 1655 N N . PRO A 1 232 ? 39.780 -23.075 -36.082 1.00 43.72 232 PRO A N 1
ATOM 1656 C CA . PRO A 1 232 ? 39.828 -21.783 -36.757 1.00 43.72 232 PRO A CA 1
ATOM 1657 C C . PRO A 1 232 ? 38.692 -21.661 -37.783 1.00 43.72 232 PRO A C 1
ATOM 1659 O O . PRO A 1 232 ? 38.549 -22.495 -38.674 1.00 43.72 232 PRO A O 1
ATOM 1662 N N . SER A 1 233 ? 37.895 -20.598 -37.656 1.00 41.06 233 SER A N 1
ATOM 1663 C CA . SER A 1 233 ? 36.863 -20.225 -38.624 1.00 41.06 233 SER A CA 1
ATOM 1664 C C . SER A 1 233 ? 37.503 -19.557 -39.845 1.00 41.06 233 SER A C 1
ATOM 1666 O O . SER A 1 233 ? 38.120 -18.495 -39.741 1.00 41.06 233 SER A O 1
ATOM 1668 N N . THR A 1 234 ? 37.371 -20.187 -41.011 1.00 42.31 234 THR A N 1
ATOM 1669 C CA . THR A 1 234 ? 37.685 -19.616 -42.327 1.00 42.31 234 THR A CA 1
ATOM 1670 C C . THR A 1 234 ? 36.597 -18.629 -42.743 1.00 42.31 234 THR A C 1
ATOM 1672 O O . THR A 1 234 ? 35.561 -19.030 -43.269 1.00 42.31 234 THR A O 1
ATOM 1675 N N . ALA A 1 235 ? 36.847 -17.334 -42.550 1.00 45.09 235 ALA A N 1
ATOM 1676 C CA . ALA A 1 235 ? 36.109 -16.265 -43.222 1.00 45.09 235 ALA A CA 1
ATOM 1677 C C . ALA A 1 235 ? 36.869 -15.812 -44.490 1.00 45.09 235 ALA A C 1
ATOM 1679 O O . ALA A 1 235 ? 38.102 -15.726 -44.463 1.00 45.09 235 ALA A O 1
ATOM 1680 N N . PRO A 1 236 ? 36.178 -15.520 -45.607 1.00 46.06 236 PRO A N 1
ATOM 1681 C CA . PRO A 1 236 ? 36.818 -15.102 -46.850 1.00 46.06 236 PRO A CA 1
ATOM 1682 C C . PRO A 1 236 ? 37.330 -13.654 -46.763 1.00 46.06 236 PRO A C 1
ATOM 1684 O O . PRO A 1 236 ? 36.620 -12.746 -46.334 1.00 46.06 236 PRO A O 1
ATOM 1687 N N . ARG A 1 237 ? 38.580 -13.436 -47.195 1.00 41.62 237 ARG A N 1
ATOM 1688 C CA . ARG A 1 237 ? 39.198 -12.108 -47.345 1.00 41.62 237 ARG A CA 1
ATOM 1689 C C . ARG A 1 237 ? 38.534 -11.346 -48.495 1.00 41.62 237 ARG A C 1
ATOM 1691 O O . ARG A 1 237 ? 38.684 -11.741 -49.648 1.00 41.62 237 ARG A O 1
ATOM 1698 N N . LEU A 1 238 ? 37.879 -10.228 -48.191 1.00 40.69 238 LEU A N 1
ATOM 1699 C CA . LEU A 1 238 ? 37.552 -9.198 -49.179 1.00 40.69 238 LEU A CA 1
ATOM 1700 C C . LEU A 1 238 ? 38.722 -8.211 -49.298 1.00 40.69 238 LEU A C 1
ATOM 1702 O O . LEU A 1 238 ? 39.339 -7.828 -48.305 1.00 40.69 238 LEU A O 1
ATOM 1706 N N . ALA A 1 239 ? 39.051 -7.872 -50.544 1.00 44.38 239 ALA A N 1
ATOM 1707 C CA . ALA A 1 239 ? 40.171 -7.028 -50.942 1.00 44.38 239 ALA A CA 1
ATOM 1708 C C . ALA A 1 239 ? 40.043 -5.578 -50.424 1.00 44.38 239 ALA A C 1
ATOM 1710 O O . ALA A 1 239 ? 38.925 -5.082 -50.271 1.00 44.38 239 ALA A O 1
ATOM 1711 N N . PRO A 1 240 ? 41.163 -4.869 -50.190 1.00 45.16 240 PRO A N 1
ATOM 1712 C CA . PRO A 1 240 ? 41.122 -3.481 -49.753 1.00 45.16 240 PRO A CA 1
ATOM 1713 C C . PRO A 1 240 ? 40.757 -2.548 -50.918 1.00 45.16 240 PRO A C 1
ATOM 1715 O O . PRO A 1 240 ? 41.436 -2.512 -51.944 1.00 45.16 240 PRO A O 1
ATOM 1718 N N . LEU A 1 241 ? 39.694 -1.765 -50.731 1.00 42.59 241 LEU A N 1
ATOM 1719 C CA . LEU A 1 241 ? 39.369 -0.597 -51.548 1.00 42.59 241 LEU A CA 1
ATOM 1720 C C . LEU A 1 241 ? 40.384 0.519 -51.258 1.00 42.59 241 LEU A C 1
ATOM 1722 O O . LEU A 1 241 ? 40.523 0.969 -50.122 1.00 42.59 241 LEU A O 1
ATOM 1726 N N . GLN A 1 242 ? 41.094 0.954 -52.299 1.00 47.12 242 GLN A N 1
ATOM 1727 C CA . GLN A 1 242 ? 41.929 2.153 -52.292 1.00 47.12 242 GLN A CA 1
ATOM 1728 C C . GLN A 1 242 ? 41.047 3.405 -52.159 1.00 47.12 242 GLN A C 1
ATOM 1730 O O . GLN A 1 242 ? 40.130 3.598 -52.954 1.00 47.12 242 GLN A O 1
ATOM 1735 N N . ALA A 1 243 ? 41.355 4.273 -51.193 1.00 43.19 243 ALA A N 1
ATOM 1736 C CA . ALA A 1 243 ? 40.802 5.625 -51.096 1.00 43.19 243 ALA A CA 1
ATOM 1737 C C . ALA A 1 243 ? 41.853 6.658 -51.560 1.00 43.19 243 ALA A C 1
ATOM 1739 O O . ALA A 1 243 ? 43.042 6.471 -51.275 1.00 43.19 243 ALA A O 1
ATOM 1740 N N . PRO A 1 244 ? 41.462 7.732 -52.273 1.00 48.66 244 PRO A N 1
ATOM 1741 C CA . PRO A 1 244 ? 42.405 8.700 -52.818 1.00 48.66 244 PRO A CA 1
ATOM 1742 C C . PRO A 1 244 ? 42.851 9.766 -51.801 1.00 48.66 244 PRO A C 1
ATOM 1744 O O . PRO A 1 244 ? 42.077 10.260 -50.988 1.00 48.66 244 PRO A O 1
ATOM 1747 N N . LEU A 1 245 ? 44.143 10.082 -51.917 1.00 43.88 245 LEU A N 1
ATOM 1748 C CA . LEU A 1 245 ? 44.881 11.323 -51.648 1.00 43.88 245 LEU A CA 1
ATOM 1749 C C . LEU A 1 245 ? 44.253 12.469 -50.817 1.00 43.88 245 LEU A C 1
ATOM 1751 O O . LEU A 1 245 ? 43.345 13.165 -51.251 1.00 43.88 245 LEU A O 1
ATOM 1755 N N . GLN A 1 246 ? 44.964 12.745 -49.716 1.00 49.09 246 GLN A N 1
ATOM 1756 C CA . GLN A 1 246 ? 45.487 14.038 -49.236 1.00 49.09 246 GLN A CA 1
ATOM 1757 C C . GLN A 1 246 ? 44.547 15.248 -49.069 1.00 49.09 246 GLN A C 1
ATOM 1759 O O . GLN A 1 246 ? 44.231 15.965 -50.012 1.00 49.09 246 GLN A O 1
ATOM 1764 N N . ALA A 1 247 ? 44.324 15.595 -47.797 1.00 42.69 247 ALA A N 1
ATOM 1765 C CA . ALA A 1 247 ? 44.141 16.966 -47.321 1.00 42.69 247 ALA A CA 1
ATOM 1766 C C . ALA A 1 247 ? 45.156 17.240 -46.181 1.00 42.69 247 ALA A C 1
ATOM 1768 O O . ALA A 1 247 ? 45.554 16.294 -45.493 1.00 42.69 247 ALA A O 1
ATOM 1769 N N . PRO A 1 248 ? 45.644 18.484 -46.010 1.00 47.97 248 PRO A N 1
ATOM 1770 C CA . PRO A 1 248 ? 46.847 18.773 -45.233 1.00 47.97 248 PRO A CA 1
ATOM 1771 C C . PRO A 1 248 ? 46.668 18.570 -43.722 1.00 47.97 248 PRO A C 1
ATOM 1773 O O . PRO A 1 248 ? 45.653 18.940 -43.137 1.00 47.97 248 PRO A O 1
ATOM 1776 N N . LEU A 1 249 ? 47.719 18.015 -43.110 1.00 45.34 249 LEU A N 1
ATOM 1777 C CA . LEU A 1 249 ? 47.933 17.865 -41.670 1.00 45.34 249 LEU A CA 1
ATOM 1778 C C . LEU A 1 249 ? 47.742 19.205 -40.943 1.00 45.34 249 LEU A C 1
ATOM 1780 O O . LEU A 1 249 ? 48.650 20.035 -40.905 1.00 45.34 249 LEU A O 1
ATOM 1784 N N . GLN A 1 250 ? 46.582 19.394 -40.317 1.00 45.56 250 GLN A N 1
ATOM 1785 C CA . GLN A 1 250 ? 46.479 20.284 -39.167 1.00 45.56 250 GLN A CA 1
ATOM 1786 C C . GLN A 1 250 ? 47.035 19.542 -37.951 1.00 45.56 250 GLN A C 1
ATOM 1788 O O . GLN A 1 250 ? 46.673 18.395 -37.686 1.00 45.56 250 GLN A O 1
ATOM 1793 N N . ALA A 1 251 ? 47.973 20.187 -37.259 1.00 48.94 251 ALA A N 1
ATOM 1794 C CA . ALA A 1 251 ? 48.597 19.672 -36.050 1.00 48.94 251 ALA A CA 1
ATOM 1795 C C . ALA A 1 251 ? 47.525 19.217 -35.040 1.00 48.94 251 ALA A C 1
ATOM 1797 O O . ALA A 1 251 ? 46.545 19.940 -34.841 1.00 48.94 251 ALA A O 1
ATOM 1798 N N . PRO A 1 252 ? 47.687 18.054 -34.386 1.00 44.97 252 PRO A N 1
ATOM 1799 C CA . PRO A 1 252 ? 46.751 17.639 -33.360 1.00 44.97 252 PRO A CA 1
ATOM 1800 C C . PRO A 1 252 ? 46.854 18.619 -32.190 1.00 44.97 252 PRO A C 1
ATOM 1802 O O . PRO A 1 252 ? 47.872 18.682 -31.498 1.00 44.97 252 PRO A O 1
ATOM 1805 N N . LEU A 1 253 ? 45.782 19.381 -31.964 1.00 49.56 253 LEU A N 1
ATOM 1806 C CA . LEU A 1 253 ? 45.459 19.885 -30.634 1.00 49.56 253 LEU A CA 1
ATOM 1807 C C . LEU A 1 253 ? 45.576 18.690 -29.687 1.00 49.56 253 LEU A C 1
ATOM 1809 O O . LEU A 1 253 ? 44.908 17.676 -29.893 1.00 49.56 253 LEU A O 1
ATOM 1813 N N . GLN A 1 254 ? 46.487 18.790 -28.718 1.00 48.31 254 GLN A N 1
ATOM 1814 C CA . GLN A 1 254 ? 46.668 17.796 -27.670 1.00 48.31 254 GLN A CA 1
ATOM 1815 C C . GLN A 1 254 ? 45.296 17.476 -27.076 1.00 48.31 254 GLN A C 1
ATOM 1817 O O . GLN A 1 254 ? 44.715 18.296 -26.366 1.00 48.31 254 GLN A O 1
ATOM 1822 N N . ALA A 1 255 ? 44.765 16.298 -27.399 1.00 50.19 255 ALA A N 1
ATOM 1823 C CA . ALA A 1 255 ? 43.623 15.766 -26.688 1.00 50.19 255 ALA A CA 1
ATOM 1824 C C . ALA A 1 255 ? 44.068 15.614 -25.226 1.00 50.19 255 ALA A C 1
ATOM 1826 O O . ALA A 1 255 ? 45.088 14.955 -24.983 1.00 50.19 255 ALA A O 1
ATOM 1827 N N . PRO A 1 256 ? 43.385 16.246 -24.257 1.00 44.69 256 PRO A N 1
ATOM 1828 C CA . PRO A 1 256 ? 43.695 16.010 -22.860 1.00 44.69 256 PRO A CA 1
ATOM 1829 C C . PRO A 1 256 ? 43.565 14.509 -22.598 1.00 44.69 256 PRO A C 1
ATOM 1831 O O . PRO A 1 256 ? 42.628 13.864 -23.075 1.00 44.69 256 PRO A O 1
ATOM 1834 N N . ALA A 1 257 ? 44.554 13.951 -21.897 1.00 52.62 257 ALA A N 1
ATOM 1835 C CA . ALA A 1 257 ? 44.564 12.550 -21.499 1.00 52.62 257 ALA A CA 1
ATOM 1836 C C . ALA A 1 257 ? 43.199 12.166 -20.892 1.00 52.62 257 ALA A C 1
ATOM 1838 O O . ALA A 1 257 ? 42.619 12.997 -20.184 1.00 52.62 257 ALA A O 1
ATOM 1839 N N . PRO A 1 258 ? 42.679 10.948 -21.146 1.00 44.75 258 PRO A N 1
ATOM 1840 C CA . PRO A 1 258 ? 41.441 10.494 -20.528 1.00 44.75 258 PRO A CA 1
ATOM 1841 C C . PRO A 1 258 ? 41.618 10.582 -19.016 1.00 44.75 258 PRO A C 1
ATOM 1843 O O . PRO A 1 258 ? 42.415 9.846 -18.429 1.00 44.75 258 PRO A O 1
ATOM 1846 N N . GLN A 1 259 ? 40.937 11.545 -18.400 1.00 48.12 259 GLN A N 1
ATOM 1847 C CA . GLN A 1 259 ? 40.963 11.667 -16.956 1.00 48.12 259 GLN A CA 1
ATOM 1848 C C . GLN A 1 259 ? 40.308 10.408 -16.376 1.00 48.12 259 GLN A C 1
ATOM 1850 O O . GLN A 1 259 ? 39.319 9.927 -16.944 1.00 48.12 259 GLN A O 1
ATOM 1855 N N . PRO A 1 260 ? 40.859 9.828 -15.294 1.00 45.88 260 PRO A N 1
ATOM 1856 C CA . PRO A 1 260 ? 40.169 8.763 -14.579 1.00 45.88 260 PRO A CA 1
ATOM 1857 C C . PRO A 1 260 ? 38.755 9.255 -14.242 1.00 45.88 260 PRO A C 1
ATOM 1859 O O . PRO A 1 260 ? 38.605 10.446 -13.963 1.00 45.88 260 PRO A O 1
ATOM 1862 N N . PRO A 1 261 ? 37.720 8.396 -14.305 1.00 42.91 261 PRO A N 1
ATOM 1863 C CA . PRO A 1 261 ? 36.364 8.816 -13.989 1.00 42.91 261 PRO A CA 1
ATOM 1864 C C . PRO A 1 261 ? 36.380 9.428 -12.590 1.00 42.91 261 PRO A C 1
ATOM 1866 O O . PRO A 1 261 ? 36.635 8.730 -11.607 1.00 42.91 261 PRO A O 1
ATOM 1869 N N . GLU A 1 262 ? 36.175 10.744 -12.513 1.00 34.06 262 GLU A N 1
ATOM 1870 C CA . GLU A 1 262 ? 35.921 11.410 -11.248 1.00 34.06 262 GLU A CA 1
ATOM 1871 C C . GLU A 1 262 ? 34.721 10.696 -10.639 1.00 34.06 262 GLU A C 1
ATOM 1873 O O . GLU A 1 262 ? 33.611 10.740 -11.176 1.00 34.06 262 GLU A O 1
ATOM 1878 N N . ILE A 1 263 ? 34.956 9.999 -9.528 1.00 41.91 263 ILE A N 1
ATOM 1879 C CA . ILE A 1 263 ? 33.893 9.532 -8.650 1.00 41.91 263 ILE A CA 1
ATOM 1880 C C . ILE A 1 263 ? 33.307 10.806 -8.052 1.00 41.91 263 ILE A C 1
ATOM 1882 O O . ILE A 1 263 ? 33.726 11.281 -6.997 1.00 41.91 263 ILE A O 1
ATOM 1886 N N . ARG A 1 264 ? 32.391 11.421 -8.802 1.00 33.72 264 ARG A N 1
ATOM 1887 C CA . ARG A 1 264 ? 31.577 12.519 -8.312 1.00 33.72 264 ARG A CA 1
ATOM 1888 C C . ARG A 1 264 ? 30.816 11.976 -7.103 1.00 33.72 264 ARG A C 1
ATOM 1890 O O . ARG A 1 264 ? 30.237 10.891 -7.214 1.00 33.72 264 ARG A O 1
ATOM 1897 N N . PRO A 1 265 ? 30.805 12.679 -5.960 1.00 37.94 265 PRO A N 1
ATOM 1898 C CA . PRO A 1 265 ? 29.870 12.335 -4.901 1.00 37.94 265 PRO A CA 1
ATOM 1899 C C . PRO A 1 265 ? 28.452 12.306 -5.498 1.00 37.94 265 PRO A C 1
ATOM 1901 O O . PRO A 1 265 ? 28.177 13.106 -6.402 1.00 37.94 265 PRO A O 1
ATOM 1904 N N . PRO A 1 266 ? 27.577 11.383 -5.054 1.00 38.84 266 PRO A N 1
ATOM 1905 C CA . PRO A 1 266 ? 26.210 11.309 -5.555 1.00 38.84 266 PRO A CA 1
ATOM 1906 C C . PRO A 1 266 ? 25.585 12.697 -5.440 1.00 38.84 266 PRO A C 1
ATOM 1908 O O . PRO A 1 266 ? 25.630 13.320 -4.376 1.00 38.84 266 PRO A O 1
ATOM 1911 N N . ALA A 1 267 ? 25.092 13.218 -6.562 1.00 39.62 267 ALA A N 1
ATOM 1912 C CA . ALA A 1 267 ? 24.412 14.497 -6.566 1.00 39.62 267 ALA A CA 1
ATOM 1913 C C . ALA A 1 267 ? 23.227 14.389 -5.601 1.00 39.62 267 ALA A C 1
ATOM 1915 O O . ALA A 1 267 ? 22.436 13.450 -5.696 1.00 39.62 267 ALA A O 1
ATOM 1916 N N . ALA A 1 268 ? 23.120 15.331 -4.661 1.00 41.12 268 ALA A N 1
ATOM 1917 C CA . ALA A 1 268 ? 21.900 15.481 -3.882 1.00 41.12 268 ALA A CA 1
ATOM 1918 C C . ALA A 1 268 ? 20.708 15.558 -4.857 1.00 41.12 268 ALA A C 1
ATOM 1920 O O . ALA A 1 268 ? 20.865 16.162 -5.929 1.00 41.12 268 ALA A O 1
ATOM 1921 N N . PRO A 1 269 ? 19.554 14.942 -4.534 1.00 46.28 269 PRO A N 1
ATOM 1922 C CA . PRO A 1 269 ? 18.377 15.009 -5.390 1.00 46.28 269 PRO A CA 1
ATOM 1923 C C . PRO A 1 269 ? 18.114 16.476 -5.725 1.00 46.28 269 PRO A C 1
ATOM 1925 O O . PRO A 1 269 ? 17.999 17.315 -4.830 1.00 46.28 269 PRO A O 1
ATOM 1928 N N . ARG A 1 270 ? 18.132 16.805 -7.021 1.00 50.12 270 ARG A N 1
ATOM 1929 C CA . ARG A 1 270 ? 17.954 18.185 -7.463 1.00 50.12 270 ARG A CA 1
ATOM 1930 C C . ARG A 1 270 ? 16.578 18.662 -7.030 1.00 50.12 270 ARG A C 1
ATOM 1932 O O . ARG A 1 270 ? 15.559 18.038 -7.315 1.00 50.12 270 ARG A O 1
ATOM 1939 N N . THR A 1 271 ? 16.589 19.788 -6.341 1.00 41.91 271 THR A N 1
ATOM 1940 C CA . THR A 1 271 ? 15.419 20.552 -5.949 1.00 41.91 271 THR A CA 1
ATOM 1941 C C . THR A 1 271 ? 14.634 20.939 -7.206 1.00 41.91 271 THR A C 1
ATOM 1943 O O . THR A 1 271 ? 15.116 21.715 -8.027 1.00 41.91 271 THR A O 1
ATOM 1946 N N . GLY A 1 272 ? 13.443 20.359 -7.394 1.00 49.59 272 GLY A N 1
ATOM 1947 C CA . GLY A 1 272 ? 12.503 20.784 -8.442 1.00 49.59 272 GLY A CA 1
ATOM 1948 C C . GLY A 1 272 ? 12.108 19.761 -9.510 1.00 49.59 272 GLY A C 1
ATOM 1949 O O . GLY A 1 272 ? 11.390 20.155 -10.411 1.00 49.59 272 GLY A O 1
ATOM 1950 N N . GLU A 1 273 ? 12.514 18.489 -9.424 1.00 66.81 273 GLU A N 1
ATOM 1951 C CA . GLU A 1 273 ? 12.034 17.419 -10.329 1.00 66.81 273 GLU A CA 1
ATOM 1952 C C . GLU A 1 273 ? 11.162 16.404 -9.571 1.00 66.81 273 GLU A C 1
ATOM 1954 O O . GLU A 1 273 ? 11.478 15.208 -9.481 1.00 66.81 273 GLU A O 1
ATOM 1959 N N . TRP A 1 274 ? 10.091 16.901 -8.952 1.00 72.00 274 TRP A N 1
ATOM 1960 C CA . TRP A 1 274 ? 9.179 16.093 -8.134 1.00 72.00 274 TRP A CA 1
ATOM 1961 C C . TRP A 1 274 ? 7.977 15.566 -8.928 1.00 72.00 274 TRP A C 1
ATOM 1963 O O . TRP A 1 274 ? 7.238 14.736 -8.400 1.00 72.00 274 TRP A O 1
ATOM 1973 N N . GLY A 1 275 ? 7.770 16.015 -10.174 1.00 77.50 275 GLY A N 1
ATOM 1974 C CA . GLY A 1 275 ? 6.589 15.640 -10.958 1.00 77.50 275 GLY A CA 1
ATOM 1975 C C . GLY A 1 275 ? 5.293 15.980 -10.213 1.00 77.50 275 GLY A C 1
ATOM 1976 O O . GLY A 1 275 ? 5.207 17.009 -9.539 1.00 77.50 275 GLY A O 1
ATOM 1977 N N . ALA A 1 276 ? 4.289 15.100 -10.262 1.00 82.94 276 ALA A N 1
ATOM 1978 C CA . ALA A 1 276 ? 3.038 15.281 -9.522 1.00 82.94 276 ALA A CA 1
ATOM 1979 C C . ALA A 1 276 ? 3.105 14.866 -8.041 1.00 82.94 276 ALA A C 1
ATOM 1981 O O . ALA A 1 276 ? 2.081 14.891 -7.346 1.00 82.94 276 ALA A O 1
ATOM 1982 N N . LEU A 1 277 ? 4.281 14.508 -7.514 1.00 87.06 277 LEU A N 1
ATOM 1983 C CA . LEU A 1 277 ? 4.434 14.108 -6.117 1.00 87.06 277 LEU A CA 1
ATOM 1984 C C . LEU A 1 277 ? 3.893 15.156 -5.122 1.00 87.06 277 LEU A C 1
ATOM 1986 O O . LEU A 1 277 ? 3.191 14.747 -4.194 1.00 87.06 277 LEU A O 1
ATOM 1990 N N . PRO A 1 278 ? 4.102 16.481 -5.294 1.00 88.62 278 PRO A N 1
ATOM 1991 C CA . PRO A 1 278 ? 3.533 17.473 -4.383 1.00 88.62 278 PRO A CA 1
ATOM 1992 C C . PRO A 1 278 ? 1.999 17.462 -4.359 1.00 88.62 278 PRO A C 1
ATOM 1994 O O . PRO A 1 278 ? 1.380 17.478 -3.293 1.00 88.62 278 PRO A O 1
ATOM 1997 N N . ALA A 1 279 ? 1.366 17.341 -5.530 1.00 84.81 279 ALA A N 1
ATOM 1998 C CA . ALA A 1 279 ? -0.086 17.214 -5.636 1.00 84.81 279 ALA A CA 1
ATOM 1999 C C . ALA A 1 279 ? -0.584 15.909 -4.991 1.00 84.81 279 ALA A C 1
ATOM 2001 O O . ALA A 1 279 ? -1.628 15.890 -4.332 1.00 84.81 279 ALA A O 1
ATOM 2002 N N . ARG A 1 280 ? 0.188 14.821 -5.109 1.00 86.88 280 ARG A N 1
ATOM 2003 C CA . ARG A 1 280 ? -0.123 13.550 -4.446 1.00 86.88 280 ARG A CA 1
ATOM 2004 C C . ARG A 1 280 ? -0.047 13.662 -2.925 1.00 86.88 280 ARG A C 1
ATOM 2006 O O . ARG A 1 280 ? -0.938 13.164 -2.237 1.00 86.88 280 ARG A O 1
ATOM 2013 N N . LEU A 1 281 ? 0.976 14.332 -2.397 1.00 90.00 281 LEU A N 1
ATOM 2014 C CA . LEU A 1 281 ? 1.130 14.591 -0.963 1.00 90.00 281 LEU A CA 1
ATOM 2015 C C . LEU A 1 281 ? -0.041 15.408 -0.415 1.00 90.00 281 LEU A C 1
ATOM 2017 O O . LEU A 1 281 ? -0.619 15.037 0.608 1.00 90.00 281 LEU A O 1
ATOM 2021 N N . LEU A 1 282 ? -0.447 16.450 -1.141 1.00 86.31 282 LEU A N 1
ATOM 2022 C CA . LEU A 1 282 ? -1.629 17.249 -0.828 1.00 86.31 282 LEU A CA 1
ATOM 2023 C C . LEU A 1 282 ? -2.908 16.393 -0.800 1.00 86.31 282 LEU A C 1
ATOM 2025 O O . LEU A 1 282 ? -3.728 16.533 0.106 1.00 86.31 282 LEU A O 1
ATOM 2029 N N . GLY A 1 283 ? -3.072 15.467 -1.750 1.00 84.44 283 GLY A N 1
ATOM 2030 C CA . GLY A 1 283 ? -4.198 14.527 -1.773 1.00 84.44 283 GLY A CA 1
ATOM 2031 C C . GLY A 1 283 ? -4.194 13.525 -0.610 1.00 84.44 283 GLY A C 1
ATOM 2032 O O . GLY A 1 283 ? -5.256 13.139 -0.121 1.00 84.44 283 GLY A O 1
ATOM 2033 N N . LEU A 1 284 ? -3.011 13.118 -0.140 1.00 85.69 284 LEU A N 1
ATOM 2034 C CA . LEU A 1 284 ? -2.849 12.162 0.960 1.00 85.69 284 LEU A CA 1
ATOM 2035 C C . LEU A 1 284 ? -3.032 12.784 2.344 1.00 85.69 284 LEU A C 1
ATOM 2037 O O . LEU A 1 284 ? -3.600 12.148 3.233 1.00 85.69 284 LEU A O 1
ATOM 2041 N N . LEU A 1 285 ? -2.516 13.995 2.532 1.00 86.12 285 LEU A N 1
ATOM 2042 C CA . LEU A 1 285 ? -2.421 14.654 3.835 1.00 86.12 285 LEU A CA 1
ATOM 2043 C C . LEU A 1 285 ? -3.426 15.805 3.999 1.00 86.12 285 LEU A C 1
ATOM 2045 O O . LEU A 1 285 ? -3.649 16.287 5.112 1.00 86.12 285 LEU A O 1
ATOM 2049 N N . GLY A 1 286 ? -4.079 16.212 2.910 1.00 81.06 286 GLY A N 1
ATOM 2050 C CA . GLY A 1 286 ? -4.968 17.365 2.865 1.00 81.06 286 GLY A CA 1
ATOM 2051 C C . GLY A 1 286 ? -4.208 18.690 2.770 1.00 81.06 286 GLY A C 1
ATOM 2052 O O . GLY A 1 286 ? -2.985 18.735 2.691 1.00 81.06 286 GLY A O 1
ATOM 2053 N N . HIS A 1 287 ? -4.952 19.800 2.811 1.00 67.50 287 HIS A N 1
ATOM 2054 C CA . HIS A 1 287 ? -4.441 21.146 2.507 1.00 67.50 287 HIS A CA 1
ATOM 2055 C C . HIS A 1 287 ? -3.408 21.714 3.495 1.00 67.50 287 HIS A C 1
ATOM 2057 O O . HIS A 1 287 ? -2.859 22.783 3.238 1.00 67.50 287 HIS A O 1
ATOM 2063 N N . GLY A 1 288 ? -3.155 21.053 4.630 1.00 64.81 288 GLY A N 1
ATOM 2064 C CA . GLY A 1 288 ? -2.154 21.476 5.620 1.00 64.81 288 GLY A CA 1
ATOM 2065 C C . GLY A 1 288 ? -2.404 22.840 6.285 1.00 64.81 288 GLY A C 1
ATOM 2066 O O . GLY A 1 288 ? -1.647 23.230 7.169 1.00 64.81 288 GLY A O 1
ATOM 2067 N N . ALA A 1 289 ? -3.454 23.573 5.903 1.00 73.62 289 ALA A N 1
ATOM 2068 C CA . ALA A 1 289 ? -3.724 24.915 6.404 1.00 73.62 289 ALA A CA 1
ATOM 2069 C C . ALA A 1 289 ? -3.919 24.905 7.928 1.00 73.62 289 ALA A C 1
ATOM 2071 O O . ALA A 1 289 ? -4.810 24.228 8.447 1.00 73.62 289 ALA A O 1
ATOM 2072 N N . GLY A 1 290 ? -3.069 25.652 8.638 1.00 79.75 290 GLY A N 1
ATOM 2073 C CA . GLY A 1 290 ? -3.071 25.718 10.102 1.00 79.75 290 GLY A CA 1
ATOM 2074 C C . GLY A 1 290 ? -2.488 24.490 10.811 1.00 79.75 290 GLY A C 1
ATOM 2075 O O . GLY A 1 290 ? -2.566 24.418 12.035 1.00 79.75 290 GLY A O 1
ATOM 2076 N N . GLN A 1 291 ? -1.914 23.530 10.080 1.00 87.62 291 GLN A N 1
ATOM 2077 C CA . GLN A 1 291 ? -1.193 22.403 10.669 1.00 87.62 291 GLN A CA 1
ATOM 2078 C C . GLN A 1 291 ? 0.272 22.766 10.924 1.00 87.62 291 GLN A C 1
ATOM 2080 O O . GLN A 1 291 ? 0.892 23.513 10.160 1.00 87.62 291 GLN A O 1
ATOM 2085 N N . ARG A 1 292 ? 0.829 22.200 11.997 1.00 93.25 292 ARG A N 1
ATOM 2086 C CA . ARG A 1 292 ? 2.264 22.233 12.296 1.00 93.25 292 ARG A CA 1
ATOM 2087 C C . ARG A 1 292 ? 2.914 20.991 11.704 1.00 93.25 292 ARG A C 1
ATOM 2089 O O . ARG A 1 292 ? 2.539 19.867 12.060 1.00 93.25 292 ARG A O 1
ATOM 2096 N N . ILE A 1 293 ? 3.822 21.218 10.765 1.00 93.94 293 ILE A N 1
ATOM 2097 C CA . ILE A 1 293 ? 4.455 20.186 9.955 1.00 93.94 293 ILE A CA 1
ATOM 2098 C C . ILE A 1 293 ? 5.948 20.190 10.260 1.00 93.94 293 ILE A C 1
ATOM 2100 O O . ILE A 1 293 ? 6.644 21.164 9.979 1.00 93.94 293 ILE A O 1
ATOM 2104 N N . ALA A 1 294 ? 6.449 19.082 10.792 1.00 95.56 294 ALA A N 1
ATOM 2105 C CA . ALA A 1 294 ? 7.880 18.844 10.897 1.00 95.56 294 ALA A CA 1
ATOM 2106 C C . ALA A 1 294 ? 8.419 18.210 9.615 1.00 95.56 294 ALA A C 1
ATOM 2108 O O . ALA A 1 294 ? 7.760 17.362 9.012 1.00 95.56 294 ALA A O 1
ATOM 2109 N N . THR A 1 295 ? 9.623 18.597 9.218 1.00 95.69 295 THR A N 1
ATOM 2110 C CA . THR A 1 295 ? 10.299 18.091 8.018 1.00 95.69 295 THR A CA 1
ATOM 2111 C C . THR A 1 295 ? 11.625 17.450 8.409 1.00 95.69 295 THR A C 1
ATOM 2113 O O . THR A 1 295 ? 12.376 18.030 9.181 1.00 95.69 295 THR A O 1
ATOM 2116 N N . PHE A 1 296 ? 11.897 16.236 7.935 1.00 94.56 296 PHE A N 1
ATOM 2117 C CA . PHE A 1 296 ? 13.109 15.480 8.266 1.00 94.56 296 PHE A CA 1
ATOM 2118 C C . PHE A 1 296 ? 13.781 14.986 6.988 1.00 94.56 296 PHE A C 1
ATOM 2120 O O . PHE A 1 296 ? 13.117 14.392 6.138 1.00 94.56 296 PHE A O 1
ATOM 2127 N N . GLY A 1 297 ? 15.084 15.228 6.864 1.00 90.06 297 GLY A N 1
ATOM 2128 C CA . GLY A 1 297 ? 15.873 14.873 5.688 1.00 90.06 297 GLY A CA 1
ATOM 2129 C C . GLY A 1 297 ? 16.112 16.057 4.738 1.00 90.06 297 GLY A C 1
ATOM 2130 O O . GLY A 1 297 ? 15.369 17.041 4.747 1.00 90.06 297 GLY A O 1
ATOM 2131 N N . PRO A 1 298 ? 17.155 15.980 3.894 1.00 81.38 298 PRO A N 1
ATOM 2132 C CA . PRO A 1 298 ? 17.737 17.139 3.209 1.00 81.38 298 PRO A CA 1
ATOM 2133 C C . PRO A 1 298 ? 16.811 17.809 2.187 1.00 81.38 298 PRO A C 1
ATOM 2135 O O . PRO A 1 298 ? 16.984 18.985 1.896 1.00 81.38 298 PRO A O 1
ATOM 2138 N N . ALA A 1 299 ? 15.837 17.076 1.644 1.00 86.50 299 ALA A N 1
ATOM 2139 C CA . ALA A 1 299 ? 14.900 17.578 0.637 1.00 86.50 299 ALA A CA 1
ATOM 2140 C C . ALA A 1 299 ? 13.454 17.696 1.155 1.00 86.50 299 ALA A C 1
ATOM 2142 O O . ALA A 1 299 ? 12.547 18.055 0.402 1.00 86.50 299 ALA A O 1
ATOM 2143 N N . ALA A 1 300 ? 13.210 17.373 2.432 1.00 88.50 300 ALA A N 1
ATOM 2144 C CA . ALA A 1 300 ? 11.859 17.342 2.988 1.00 88.50 300 ALA A CA 1
ATOM 2145 C C . ALA A 1 300 ? 11.229 18.733 3.069 1.00 88.50 300 ALA A C 1
ATOM 2147 O O . ALA A 1 300 ? 10.047 18.880 2.766 1.00 88.50 300 ALA A O 1
ATOM 2148 N N . SER A 1 301 ? 12.015 19.748 3.429 1.00 87.75 301 SER A N 1
ATOM 2149 C CA . SER A 1 301 ? 11.561 21.140 3.501 1.00 87.75 301 SER A CA 1
ATOM 2150 C C . SER A 1 301 ? 11.099 21.659 2.142 1.00 87.75 301 SER A C 1
ATOM 2152 O O . SER A 1 301 ? 10.017 22.237 2.042 1.00 87.75 301 SER A O 1
ATOM 2154 N N . ASP A 1 302 ? 11.864 21.382 1.084 1.00 88.00 302 ASP A N 1
ATOM 2155 C CA . ASP A 1 302 ? 11.528 21.808 -0.277 1.00 88.00 302 ASP A CA 1
ATOM 2156 C C . ASP A 1 302 ? 10.275 21.099 -0.794 1.00 88.00 302 ASP A C 1
ATOM 2158 O O . ASP A 1 302 ? 9.387 21.732 -1.368 1.00 88.00 302 ASP A O 1
ATOM 2162 N N . LEU A 1 303 ? 10.156 19.791 -0.541 1.00 88.75 303 LEU A N 1
ATOM 2163 C CA . LEU A 1 303 ? 8.965 19.044 -0.930 1.00 88.75 303 LEU A CA 1
ATOM 2164 C C . LEU A 1 303 ? 7.729 19.504 -0.145 1.00 88.75 303 LEU A C 1
ATOM 2166 O O . LEU A 1 303 ? 6.656 19.655 -0.728 1.00 88.75 303 LEU A O 1
ATOM 2170 N N . ALA A 1 304 ? 7.861 19.781 1.155 1.00 88.50 304 ALA A N 1
ATOM 2171 C CA . ALA A 1 304 ? 6.776 20.331 1.962 1.00 88.50 304 ALA A CA 1
ATOM 2172 C C . ALA A 1 304 ? 6.328 21.704 1.441 1.00 88.50 304 ALA A C 1
ATOM 2174 O O . ALA A 1 304 ? 5.129 21.927 1.272 1.00 88.50 304 ALA A O 1
ATOM 2175 N N . ALA A 1 305 ? 7.274 22.594 1.133 1.00 87.31 305 ALA A N 1
ATOM 2176 C CA . ALA A 1 305 ? 6.987 23.915 0.583 1.00 87.31 305 ALA A CA 1
ATOM 2177 C C . ALA A 1 305 ? 6.285 23.845 -0.784 1.00 87.31 305 ALA A C 1
ATOM 2179 O O . ALA A 1 305 ? 5.405 24.656 -1.061 1.00 87.31 305 ALA A O 1
ATOM 2180 N N . ALA A 1 306 ? 6.627 22.857 -1.617 1.00 86.88 306 ALA A N 1
ATOM 2181 C CA . ALA A 1 306 ? 5.951 22.617 -2.892 1.00 86.88 306 ALA A CA 1
ATOM 2182 C C . ALA A 1 306 ? 4.550 21.991 -2.738 1.00 86.88 306 ALA A C 1
ATOM 2184 O O . ALA A 1 306 ? 3.716 22.131 -3.630 1.00 86.88 306 ALA A O 1
ATOM 2185 N N . SER A 1 307 ? 4.292 21.279 -1.635 1.00 86.69 307 SER A N 1
ATOM 2186 C CA . SER A 1 307 ? 3.072 20.473 -1.454 1.00 86.69 307 SER A CA 1
ATOM 2187 C C . SER A 1 307 ? 1.971 21.185 -0.677 1.00 86.69 307 SER A C 1
ATOM 2189 O O . SER A 1 307 ? 0.793 20.963 -0.945 1.00 86.69 307 SER A O 1
ATOM 2191 N N . PHE A 1 308 ? 2.328 21.992 0.322 1.00 84.94 308 PHE A N 1
ATOM 2192 C CA . PHE A 1 308 ? 1.370 22.552 1.275 1.00 84.94 308 PHE A CA 1
ATOM 2193 C C . PHE A 1 308 ? 1.123 24.041 1.055 1.00 84.94 308 PHE A C 1
ATOM 2195 O O . PHE A 1 308 ? 1.938 24.766 0.490 1.00 84.94 308 PHE A O 1
ATOM 2202 N N . ALA A 1 309 ? -0.029 24.513 1.534 1.00 74.25 309 ALA A N 1
ATOM 2203 C CA . ALA A 1 309 ? -0.354 25.930 1.498 1.00 74.25 309 ALA A CA 1
ATOM 2204 C C . ALA A 1 309 ? 0.664 26.754 2.305 1.00 74.25 309 ALA A C 1
ATOM 2206 O O . ALA A 1 309 ? 1.144 26.314 3.347 1.00 74.25 309 ALA A O 1
ATOM 2207 N N . ALA A 1 310 ? 0.888 28.006 1.897 1.00 71.62 310 ALA A N 1
ATOM 2208 C CA . ALA A 1 310 ? 1.773 28.945 2.596 1.00 71.62 310 ALA A CA 1
ATOM 2209 C C . ALA A 1 310 ? 1.378 29.220 4.065 1.00 71.62 310 ALA A C 1
ATOM 2211 O O . ALA A 1 310 ? 2.160 29.781 4.824 1.00 71.62 310 ALA A O 1
ATOM 2212 N N . SER A 1 311 ? 0.159 28.850 4.470 1.00 71.50 311 SER A N 1
ATOM 2213 C CA . SER A 1 311 ? -0.319 28.943 5.853 1.00 71.50 311 SER A CA 1
ATOM 2214 C C . SER A 1 311 ? 0.067 27.747 6.734 1.00 71.50 311 SER A C 1
ATOM 2216 O O . SER A 1 311 ? -0.267 27.745 7.920 1.00 71.50 311 SER A O 1
ATOM 2218 N N . ALA A 1 312 ? 0.728 26.724 6.187 1.00 79.75 312 ALA A N 1
ATOM 2219 C CA . ALA A 1 312 ? 1.307 25.640 6.970 1.00 79.75 312 ALA A CA 1
ATOM 2220 C C . ALA A 1 312 ? 2.538 26.136 7.744 1.00 79.75 312 ALA A C 1
ATOM 2222 O O . ALA A 1 312 ? 3.364 26.884 7.220 1.00 79.75 312 ALA A O 1
ATOM 2223 N N . MET A 1 313 ? 2.675 25.705 8.998 1.00 87.25 313 MET A N 1
ATOM 2224 C CA . MET A 1 313 ? 3.833 26.041 9.826 1.00 87.25 313 MET A CA 1
ATOM 2225 C C . MET A 1 313 ? 4.885 24.945 9.687 1.00 87.25 313 MET A C 1
ATOM 2227 O O . MET A 1 313 ? 4.775 23.903 10.334 1.00 87.25 313 MET A O 1
ATOM 2231 N N . LEU A 1 314 ? 5.883 25.180 8.835 1.00 88.00 314 LEU A N 1
ATOM 2232 C CA . LEU A 1 314 ? 6.994 24.253 8.630 1.00 88.00 314 LEU A CA 1
ATOM 2233 C C . LEU A 1 314 ? 8.047 24.438 9.726 1.00 88.00 314 LEU A C 1
ATOM 2235 O O . LEU A 1 314 ? 8.467 25.558 10.011 1.00 88.00 314 LEU A O 1
ATOM 2239 N N . SER A 1 315 ? 8.461 23.336 10.343 1.00 91.06 315 SER A N 1
ATOM 2240 C CA . SER A 1 315 ? 9.588 23.285 11.275 1.00 91.06 315 SER A CA 1
ATOM 2241 C C . SER A 1 315 ? 10.632 22.301 10.754 1.00 91.06 315 SER A C 1
ATOM 2243 O O . SER A 1 315 ? 10.287 21.203 10.306 1.00 91.06 315 SER A O 1
ATOM 2245 N N . ASP A 1 316 ? 11.901 22.690 10.816 1.00 90.94 316 ASP A N 1
ATOM 2246 C CA . ASP A 1 316 ? 13.010 21.799 10.491 1.00 90.94 316 ASP A CA 1
ATOM 2247 C C . ASP A 1 316 ? 13.227 20.816 11.650 1.00 90.94 316 ASP A C 1
ATOM 2249 O O . ASP A 1 316 ? 13.342 21.208 12.810 1.00 90.94 316 ASP A O 1
ATOM 2253 N N . GLY A 1 317 ? 13.230 19.524 11.339 1.00 81.19 317 GLY A N 1
ATOM 2254 C CA . GLY A 1 317 ? 13.488 18.442 12.279 1.00 81.19 317 GLY A CA 1
ATOM 2255 C C . GLY A 1 317 ? 14.958 18.304 12.672 1.00 81.19 317 GLY A C 1
ATOM 2256 O O . GLY A 1 317 ? 15.252 17.574 13.618 1.00 81.19 317 GLY A O 1
ATOM 2257 N N . ALA A 1 318 ? 15.871 19.005 11.989 1.00 84.88 318 ALA A N 1
ATOM 2258 C CA . ALA A 1 318 ? 17.255 19.157 12.432 1.00 84.88 318 ALA A CA 1
ATOM 2259 C C . ALA A 1 318 ? 17.351 19.937 13.757 1.00 84.88 318 ALA A C 1
ATOM 2261 O O . ALA A 1 318 ? 18.263 19.694 14.553 1.00 84.88 318 ALA A O 1
ATOM 2262 N N . ASP A 1 319 ? 16.390 20.827 14.016 1.00 86.56 319 ASP A N 1
ATOM 2263 C CA . ASP A 1 319 ? 16.284 21.563 15.268 1.00 86.56 319 ASP A CA 1
ATOM 2264 C C . ASP A 1 319 ? 15.492 20.774 16.326 1.00 86.56 319 ASP A C 1
ATOM 2266 O O . ASP A 1 319 ? 14.595 19.985 16.011 1.00 86.56 319 ASP A O 1
ATOM 2270 N N . PRO A 1 320 ? 15.783 20.971 17.625 1.00 87.31 320 PRO A N 1
ATOM 2271 C CA . PRO A 1 320 ? 15.051 20.305 18.693 1.00 87.31 320 PRO A CA 1
ATOM 2272 C C . PRO A 1 320 ? 13.585 20.757 18.718 1.00 87.31 320 PRO A C 1
ATOM 2274 O O . PRO A 1 320 ? 13.243 21.825 19.227 1.00 87.31 320 PRO A O 1
ATOM 2277 N N . LEU A 1 321 ? 12.701 19.896 18.216 1.00 92.50 321 LEU A N 1
ATOM 2278 C CA . LEU A 1 321 ? 11.262 20.123 18.247 1.00 92.50 321 LEU A CA 1
ATOM 2279 C C . LEU A 1 321 ? 10.676 19.781 19.626 1.00 92.50 321 LEU A C 1
ATOM 2281 O O . LEU A 1 321 ? 11.024 18.746 20.210 1.00 92.50 321 LEU A O 1
ATOM 2285 N N . PRO A 1 322 ? 9.740 20.594 20.152 1.00 92.75 322 PRO A N 1
ATOM 2286 C CA . PRO A 1 322 ? 9.042 20.253 21.380 1.00 92.75 322 PRO A CA 1
ATOM 2287 C C . PRO A 1 322 ? 8.243 18.955 21.219 1.00 92.75 322 PRO A C 1
ATOM 2289 O O . PRO A 1 322 ? 7.676 18.663 20.162 1.00 92.75 322 PRO A O 1
ATOM 2292 N N . GLU A 1 323 ? 8.171 18.175 22.289 1.00 93.75 323 GLU A N 1
ATOM 2293 C CA . GLU A 1 323 ? 7.452 16.904 22.287 1.00 93.75 323 GLU A CA 1
ATOM 2294 C C . GLU A 1 323 ? 5.948 17.108 22.075 1.00 93.75 323 GLU A C 1
ATOM 2296 O O . GLU A 1 323 ? 5.356 18.043 22.615 1.00 93.75 323 GLU A O 1
ATOM 2301 N N . ALA A 1 324 ? 5.332 16.232 21.275 1.00 94.69 324 ALA A N 1
ATOM 2302 C CA . ALA A 1 324 ? 3.905 16.277 20.951 1.00 94.69 324 ALA A CA 1
ATOM 2303 C C . ALA A 1 324 ? 3.395 17.629 20.399 1.00 94.69 324 ALA A C 1
ATOM 2305 O O . ALA A 1 324 ? 2.218 17.973 20.544 1.00 94.69 324 ALA A O 1
ATOM 2306 N N . SER A 1 325 ? 4.271 18.397 19.749 1.00 95.00 325 SER A N 1
ATOM 2307 C CA . SER A 1 325 ? 3.966 19.721 19.203 1.00 95.00 325 SER A CA 1
ATOM 2308 C C . SER A 1 325 ? 3.559 19.723 17.737 1.00 95.00 325 SER A C 1
ATOM 2310 O O . SER A 1 325 ? 3.094 20.746 17.253 1.00 95.00 325 SER A O 1
ATOM 2312 N N . GLN A 1 326 ? 3.718 18.613 17.026 1.00 95.81 326 GLN A N 1
ATOM 2313 C CA . GLN A 1 326 ? 3.510 18.556 15.583 1.00 95.81 326 GLN A CA 1
ATOM 2314 C C . GLN A 1 326 ? 2.253 17.764 15.254 1.00 95.81 326 GLN A C 1
ATOM 2316 O O . GLN A 1 326 ? 1.929 16.771 15.910 1.00 95.81 326 GLN A O 1
ATOM 2321 N N . ASP A 1 327 ? 1.530 18.209 14.234 1.00 95.00 327 ASP A N 1
ATOM 2322 C CA . ASP A 1 327 ? 0.334 17.523 13.753 1.00 95.00 327 ASP A CA 1
ATOM 2323 C C . ASP A 1 327 ? 0.707 16.522 12.649 1.00 95.00 327 ASP A C 1
ATOM 2325 O O . ASP A 1 327 ? 0.097 15.450 12.545 1.00 95.00 327 ASP A O 1
ATOM 2329 N N . LEU A 1 328 ? 1.751 16.861 11.883 1.00 95.94 328 LEU A N 1
ATOM 2330 C CA . LEU A 1 328 ? 2.271 16.089 10.767 1.00 95.94 328 LEU A CA 1
ATOM 2331 C C . LEU A 1 328 ? 3.807 16.063 10.754 1.00 95.94 328 LEU A C 1
ATOM 2333 O O . LEU A 1 328 ? 4.454 17.016 11.181 1.00 95.94 328 LEU A O 1
ATOM 2337 N N . ALA A 1 329 ? 4.386 14.982 10.239 1.00 96.56 329 ALA A N 1
ATOM 2338 C CA . ALA A 1 329 ? 5.809 14.866 9.950 1.00 96.56 329 ALA A CA 1
ATOM 2339 C C . ALA A 1 329 ? 6.008 14.358 8.516 1.00 96.56 329 ALA A C 1
ATOM 2341 O O . ALA A 1 329 ? 5.484 13.300 8.167 1.00 96.56 329 ALA A O 1
ATOM 2342 N N . LEU A 1 330 ? 6.754 15.095 7.697 1.00 96.69 330 LEU A N 1
ATOM 2343 C CA . LEU A 1 330 ? 7.200 14.671 6.372 1.00 96.69 330 LEU A CA 1
ATOM 2344 C C . LEU A 1 330 ? 8.671 14.262 6.457 1.00 96.69 330 LEU A C 1
ATOM 2346 O O . LEU A 1 330 ? 9.504 15.040 6.911 1.00 96.69 330 LEU A O 1
ATOM 2350 N N . ILE A 1 331 ? 8.982 13.041 6.038 1.00 96.31 331 ILE A N 1
ATOM 2351 C CA . ILE A 1 331 ? 10.300 12.430 6.217 1.00 96.31 331 ILE A CA 1
ATOM 2352 C C . ILE A 1 331 ? 10.801 11.971 4.846 1.00 96.31 331 ILE A C 1
ATOM 2354 O O . ILE A 1 331 ? 10.151 11.141 4.206 1.00 96.31 331 ILE A O 1
ATOM 2358 N N . LEU A 1 332 ? 11.941 12.497 4.401 1.00 94.56 332 LEU A N 1
ATOM 2359 C CA . LEU A 1 332 ? 12.655 12.091 3.185 1.00 94.56 332 LEU A CA 1
ATOM 2360 C C . LEU A 1 332 ? 14.040 11.569 3.584 1.00 94.56 332 LEU A C 1
ATOM 2362 O O . LEU A 1 332 ? 15.038 12.277 3.425 1.00 94.56 332 LEU A O 1
ATOM 2366 N N . PRO A 1 333 ? 14.097 10.352 4.144 1.00 92.25 333 PRO A N 1
ATOM 2367 C CA . PRO A 1 333 ? 15.297 9.847 4.772 1.00 92.25 333 PRO A CA 1
ATOM 2368 C C . PRO A 1 333 ? 16.229 9.238 3.730 1.00 92.25 333 PRO A C 1
ATOM 2370 O O . PRO A 1 333 ? 15.788 8.676 2.720 1.00 92.25 333 PRO A O 1
ATOM 2373 N N . ASP A 1 334 ? 17.521 9.239 4.037 1.00 89.50 334 ASP A N 1
ATOM 2374 C CA . ASP A 1 334 ? 18.415 8.255 3.448 1.00 89.50 334 ASP A CA 1
ATOM 2375 C C . ASP A 1 334 ? 18.324 6.925 4.224 1.00 89.50 334 ASP A C 1
ATOM 2377 O O . ASP A 1 334 ? 17.678 6.804 5.273 1.00 89.50 334 ASP A O 1
ATOM 2381 N N . ALA A 1 335 ? 18.947 5.872 3.693 1.00 87.88 335 ALA A N 1
ATOM 2382 C CA . ALA A 1 335 ? 18.861 4.553 4.311 1.00 87.88 335 ALA A CA 1
ATOM 2383 C C . ALA A 1 335 ? 19.475 4.488 5.723 1.00 87.88 335 ALA A C 1
ATOM 2385 O O . ALA A 1 335 ? 19.054 3.657 6.530 1.00 87.88 335 ALA A O 1
ATOM 2386 N N . ALA A 1 336 ? 20.459 5.338 6.022 1.00 90.50 336 ALA A N 1
ATOM 2387 C CA . ALA A 1 336 ? 21.151 5.364 7.304 1.00 90.50 336 ALA A CA 1
ATOM 2388 C C . ALA A 1 336 ? 20.419 6.232 8.341 1.00 90.50 336 ALA A C 1
ATOM 2390 O O . ALA A 1 336 ? 20.429 5.897 9.527 1.00 90.50 336 ALA A O 1
ATOM 2391 N N . SER A 1 337 ? 19.765 7.313 7.911 1.00 92.88 337 SER A N 1
ATOM 2392 C CA . SER A 1 337 ? 19.087 8.279 8.778 1.00 92.88 337 SER A CA 1
ATOM 2393 C C . SER A 1 337 ? 17.677 7.845 9.187 1.00 92.88 337 SER A C 1
ATOM 2395 O O . SER A 1 337 ? 17.204 8.233 10.260 1.00 92.88 337 SER A O 1
ATOM 2397 N N . LEU A 1 338 ? 17.035 6.972 8.397 1.00 95.44 338 LEU A N 1
ATOM 2398 C CA . LEU A 1 338 ? 15.644 6.536 8.574 1.00 95.44 338 LEU A CA 1
ATOM 2399 C C . LEU A 1 338 ? 15.252 6.189 10.029 1.00 95.44 338 LEU A C 1
ATOM 2401 O O . LEU A 1 338 ? 14.231 6.706 10.489 1.00 95.44 338 LEU A O 1
ATOM 2405 N N . PRO A 1 339 ? 15.985 5.343 10.788 1.00 96.31 339 PRO A N 1
ATOM 2406 C CA . PRO A 1 339 ? 15.566 4.994 12.148 1.00 96.31 339 PRO A CA 1
ATOM 2407 C C . PRO A 1 339 ? 15.583 6.192 13.107 1.00 96.31 339 PRO A C 1
ATOM 2409 O O . PRO A 1 339 ? 14.686 6.330 13.938 1.00 96.31 339 PRO A O 1
ATOM 2412 N N . GLY A 1 340 ? 16.596 7.058 12.989 1.00 95.38 340 GLY A N 1
ATOM 2413 C CA . GLY A 1 340 ? 16.750 8.241 13.834 1.00 95.38 340 GLY A CA 1
ATOM 2414 C C . GLY A 1 340 ? 15.686 9.293 13.539 1.00 95.38 340 GLY A C 1
ATOM 2415 O O . GLY A 1 340 ? 15.040 9.786 14.463 1.00 95.38 340 GLY A O 1
ATOM 2416 N N . GLU A 1 341 ? 15.448 9.574 12.258 1.00 96.00 341 GLU A N 1
ATOM 2417 C CA . GLU A 1 341 ? 14.424 10.527 11.820 1.00 96.00 341 GLU A CA 1
ATOM 2418 C C . GLU A 1 341 ? 13.013 10.067 12.208 1.00 96.00 341 GLU A C 1
ATOM 2420 O O . GLU A 1 341 ? 12.226 10.860 12.722 1.00 96.00 341 GLU A O 1
ATOM 2425 N N . LEU A 1 342 ? 12.697 8.772 12.068 1.00 97.44 342 LEU A N 1
ATOM 2426 C CA . LEU A 1 342 ? 11.407 8.232 12.511 1.00 97.44 342 LEU A CA 1
ATOM 2427 C C . LEU A 1 342 ? 11.210 8.347 14.025 1.00 97.44 342 LEU A C 1
ATOM 2429 O O . LEU A 1 342 ? 10.110 8.675 14.469 1.00 97.44 342 LEU A O 1
ATOM 2433 N N . ALA A 1 343 ? 12.252 8.106 14.824 1.00 97.00 343 ALA A N 1
ATOM 2434 C CA . ALA A 1 343 ? 12.178 8.260 16.275 1.00 97.00 343 ALA A CA 1
ATOM 2435 C C . ALA A 1 343 ? 11.960 9.728 16.686 1.00 97.00 343 ALA A C 1
ATOM 2437 O O . ALA A 1 343 ? 11.139 10.017 17.562 1.00 97.00 343 ALA A O 1
ATOM 2438 N N . GLN A 1 344 ? 12.651 10.666 16.033 1.00 96.25 344 GLN A N 1
ATOM 2439 C CA . GLN A 1 344 ? 12.464 12.100 16.266 1.00 96.25 344 GLN A CA 1
ATOM 2440 C C . GLN A 1 344 ? 11.061 12.560 15.855 1.00 96.25 344 GLN A C 1
ATOM 2442 O O . GLN A 1 344 ? 10.376 13.219 16.642 1.00 96.25 344 GLN A O 1
ATOM 2447 N N . ALA A 1 345 ? 10.588 12.140 14.680 1.00 96.81 345 ALA A N 1
ATOM 2448 C CA . ALA A 1 345 ? 9.235 12.412 14.213 1.00 96.81 345 ALA A CA 1
ATOM 2449 C C . ALA A 1 345 ? 8.182 11.856 15.181 1.00 96.81 345 ALA A C 1
ATOM 2451 O O . ALA A 1 345 ? 7.261 12.570 15.580 1.00 96.81 345 ALA A O 1
ATOM 2452 N N . ALA A 1 346 ? 8.343 10.608 15.631 1.00 97.56 346 ALA A N 1
ATOM 2453 C CA . ALA A 1 346 ? 7.441 9.990 16.595 1.00 97.56 346 ALA A CA 1
ATOM 2454 C C . ALA A 1 346 ? 7.382 10.770 17.914 1.00 97.56 346 ALA A C 1
ATOM 2456 O O . ALA A 1 346 ? 6.301 10.932 18.476 1.00 97.56 346 ALA A O 1
ATOM 2457 N N . ARG A 1 347 ? 8.500 11.316 18.404 1.00 97.31 347 ARG A N 1
ATOM 2458 C CA . ARG A 1 347 ? 8.512 12.175 19.599 1.00 97.31 347 ARG A CA 1
ATOM 2459 C C . ARG A 1 347 ? 7.793 13.506 19.356 1.00 97.31 347 ARG A C 1
ATOM 2461 O O . ARG A 1 347 ? 6.960 13.908 20.171 1.00 97.31 347 ARG A O 1
ATOM 2468 N N . ALA A 1 348 ? 8.083 14.169 18.240 1.00 96.81 348 ALA A N 1
ATOM 2469 C CA . ALA A 1 348 ? 7.535 15.483 17.914 1.00 96.81 348 ALA A CA 1
ATOM 2470 C C . ALA A 1 348 ? 6.020 15.452 17.645 1.00 96.81 348 ALA A C 1
ATOM 2472 O O . ALA A 1 348 ? 5.317 16.403 17.981 1.00 96.81 348 ALA A O 1
ATOM 2473 N N . LEU A 1 349 ? 5.494 14.360 17.085 1.00 97.88 349 LEU A N 1
ATOM 2474 C CA . LEU A 1 349 ? 4.072 14.222 16.766 1.00 97.88 349 LEU A CA 1
ATOM 2475 C C . LEU A 1 349 ? 3.186 14.169 18.015 1.00 97.88 349 LEU A C 1
ATOM 2477 O O . LEU A 1 349 ? 3.506 13.507 19.002 1.00 97.88 349 LEU A O 1
ATOM 2481 N N . ARG A 1 350 ? 2.023 14.820 17.976 1.00 97.00 350 ARG A N 1
ATOM 2482 C CA . ARG A 1 350 ? 0.959 14.629 18.975 1.00 97.00 350 ARG A CA 1
ATOM 2483 C C . ARG A 1 350 ? 0.317 13.236 18.843 1.00 97.00 350 ARG A C 1
ATOM 2485 O O . ARG A 1 350 ? 0.380 12.658 17.755 1.00 97.00 350 ARG A O 1
ATOM 2492 N N . PRO A 1 351 ? -0.335 12.690 19.887 1.00 96.25 351 PRO A N 1
ATOM 2493 C CA . PRO A 1 351 ? -1.123 11.461 19.758 1.00 96.25 351 PRO A CA 1
ATOM 2494 C C . PRO A 1 351 ? -2.129 11.558 18.602 1.00 96.25 351 PRO A C 1
ATOM 2496 O O . PRO A 1 351 ? -2.827 12.565 18.459 1.00 96.25 351 PRO A O 1
ATOM 2499 N N . GLY A 1 352 ? -2.166 10.543 17.739 1.00 93.88 352 GLY A N 1
ATOM 2500 C CA . GLY A 1 352 ? -2.972 10.549 16.514 1.00 93.88 352 GLY A CA 1
ATOM 2501 C C . GLY A 1 352 ? -2.418 11.386 15.351 1.00 93.88 352 GLY A C 1
ATOM 2502 O O . GLY A 1 352 ? -3.022 11.374 14.276 1.00 93.88 352 GLY A O 1
ATOM 2503 N N . GLY A 1 353 ? -1.287 12.080 15.529 1.00 96.19 353 GLY A N 1
ATOM 2504 C CA . GLY A 1 353 ? -0.564 12.779 14.465 1.00 96.19 353 GLY A CA 1
ATOM 2505 C C . GLY A 1 353 ? -0.064 11.827 13.376 1.00 96.19 353 GLY A C 1
ATOM 2506 O O . GLY A 1 353 ? 0.049 10.617 13.598 1.00 96.19 353 GLY A O 1
ATOM 2507 N N . LEU A 1 354 ? 0.208 12.366 12.187 1.00 96.81 354 LEU A N 1
ATOM 2508 C CA . LEU A 1 354 ? 0.566 11.575 11.006 1.00 96.81 354 LEU A CA 1
ATOM 2509 C C . LEU A 1 354 ? 2.039 11.746 10.639 1.00 96.81 354 LEU A C 1
ATOM 2511 O O . LEU A 1 354 ? 2.549 12.858 10.623 1.00 96.81 354 LEU A O 1
ATOM 2515 N N . ALA A 1 355 ? 2.705 10.651 10.287 1.00 97.38 355 ALA A N 1
ATOM 2516 C CA . ALA A 1 355 ? 4.023 10.678 9.660 1.00 97.38 355 ALA A CA 1
ATOM 2517 C C . ALA A 1 355 ? 3.906 10.152 8.230 1.00 97.38 355 ALA A C 1
ATOM 2519 O O . ALA A 1 355 ? 3.273 9.119 8.009 1.00 97.38 355 ALA A O 1
ATOM 2520 N N . LEU A 1 356 ? 4.524 10.832 7.272 1.00 97.56 356 LEU A N 1
ATOM 2521 C CA . LEU A 1 356 ? 4.636 10.379 5.896 1.00 97.56 356 LEU A CA 1
ATOM 2522 C C . LEU A 1 356 ? 6.107 10.266 5.516 1.00 97.56 356 LEU A C 1
ATOM 2524 O O . LEU A 1 356 ? 6.811 11.269 5.443 1.00 97.56 356 LEU A O 1
ATOM 2528 N N . VAL A 1 357 ? 6.549 9.037 5.263 1.00 97.44 357 VAL A N 1
ATOM 2529 C CA . VAL A 1 357 ? 7.863 8.768 4.675 1.00 97.44 357 VAL A CA 1
ATOM 2530 C C . VAL A 1 357 ? 7.729 8.732 3.161 1.00 97.44 357 VAL A C 1
ATOM 2532 O O . VAL A 1 357 ? 6.903 7.987 2.630 1.00 97.44 357 VAL A O 1
ATOM 2535 N N . VAL A 1 358 ? 8.568 9.504 2.484 1.00 95.62 358 VAL A N 1
ATOM 2536 C CA . VAL A 1 358 ? 8.743 9.502 1.033 1.00 95.62 358 VAL A CA 1
ATOM 2537 C C . VAL A 1 358 ? 10.153 8.997 0.761 1.00 95.62 358 VAL A C 1
ATOM 2539 O O . VAL A 1 358 ? 11.124 9.638 1.149 1.00 95.62 358 VAL A O 1
ATOM 2542 N N . ALA A 1 359 ? 10.279 7.830 0.135 1.00 94.19 359 ALA A N 1
ATOM 2543 C CA . ALA A 1 359 ? 11.581 7.203 -0.076 1.00 94.19 359 ALA A CA 1
ATOM 2544 C C . ALA A 1 359 ? 11.706 6.601 -1.472 1.00 94.19 359 ALA A C 1
ATOM 2546 O O . ALA A 1 359 ? 10.738 6.064 -2.010 1.00 94.19 359 ALA A O 1
ATOM 2547 N N . GLU A 1 360 ? 12.913 6.620 -2.035 1.00 92.06 360 GLU A N 1
ATOM 2548 C CA . GLU A 1 360 ? 13.198 5.849 -3.242 1.00 92.06 360 GLU A CA 1
ATOM 2549 C C . GLU A 1 360 ? 13.031 4.354 -2.970 1.00 92.06 360 GLU A C 1
ATOM 2551 O O . GLU A 1 360 ? 13.568 3.812 -2.003 1.00 92.06 360 GLU A O 1
ATOM 2556 N N . ASN A 1 361 ? 12.321 3.659 -3.851 1.00 93.81 361 ASN A N 1
ATOM 2557 C CA . ASN A 1 361 ? 12.067 2.238 -3.711 1.00 93.81 361 ASN A CA 1
ATOM 2558 C C . ASN A 1 361 ? 13.272 1.417 -4.184 1.00 93.81 361 ASN A C 1
ATOM 2560 O O . ASN A 1 361 ? 13.582 1.395 -5.377 1.00 93.81 361 ASN A O 1
ATOM 2564 N N . ALA A 1 362 ? 13.905 0.670 -3.279 1.00 93.50 362 ALA A N 1
ATOM 2565 C CA . ALA A 1 362 ? 14.987 -0.262 -3.608 1.00 93.50 362 ALA A CA 1
ATOM 2566 C C . ALA A 1 362 ? 14.550 -1.380 -4.573 1.00 93.50 362 ALA A C 1
ATOM 2568 O O . ALA A 1 362 ? 15.367 -1.891 -5.337 1.00 93.50 362 ALA A O 1
ATOM 2569 N N . GLU A 1 363 ? 13.267 -1.750 -4.558 1.00 92.62 363 GLU A N 1
ATOM 2570 C CA . GLU A 1 363 ? 12.702 -2.854 -5.344 1.00 92.62 363 GLU A CA 1
ATOM 2571 C C . GLU A 1 363 ? 12.007 -2.391 -6.636 1.00 92.62 363 GLU A C 1
ATOM 2573 O O . GLU A 1 363 ? 11.347 -3.195 -7.316 1.00 92.62 363 GLU A O 1
ATOM 2578 N N . SER A 1 364 ? 12.163 -1.108 -6.989 1.00 93.44 364 SER A N 1
ATOM 2579 C CA . SER A 1 364 ? 11.490 -0.500 -8.136 1.00 93.44 364 SER A CA 1
ATOM 2580 C C . SER A 1 364 ? 11.726 -1.283 -9.426 1.00 93.44 364 SER A C 1
ATOM 2582 O O . SER A 1 364 ? 12.745 -1.962 -9.619 1.00 93.44 364 SER A O 1
ATOM 2584 N N . LEU A 1 365 ? 10.764 -1.194 -10.347 1.00 91.12 365 LEU A N 1
ATOM 2585 C CA . LEU A 1 365 ? 10.889 -1.834 -11.653 1.00 91.12 365 LEU A CA 1
ATOM 2586 C C . LEU A 1 365 ? 12.140 -1.339 -12.394 1.00 91.12 365 LEU A C 1
ATOM 2588 O O . LEU A 1 365 ? 12.856 -2.155 -12.970 1.00 91.12 365 LEU A O 1
ATOM 2592 N N . GLY A 1 366 ? 12.437 -0.038 -12.315 1.00 89.38 366 GLY A N 1
ATOM 2593 C CA . GLY A 1 366 ? 13.635 0.556 -12.908 1.00 89.38 366 GLY A CA 1
ATOM 2594 C C . GLY A 1 366 ? 14.925 -0.071 -12.391 1.00 89.38 366 GLY A C 1
ATOM 2595 O O . GLY A 1 366 ? 15.790 -0.437 -13.182 1.00 89.38 366 GLY A O 1
ATOM 2596 N N . ARG A 1 367 ? 15.039 -0.288 -11.074 1.00 90.38 367 ARG A N 1
ATOM 2597 C CA . ARG A 1 367 ? 16.229 -0.911 -10.468 1.00 90.38 367 ARG A CA 1
ATOM 2598 C C . ARG A 1 367 ? 16.380 -2.366 -10.870 1.00 90.38 367 ARG A C 1
ATOM 2600 O O . ARG A 1 367 ? 17.479 -2.797 -11.211 1.00 90.38 367 ARG A O 1
ATOM 2607 N N . ARG A 1 368 ? 15.278 -3.116 -10.899 1.00 90.69 368 ARG A N 1
ATOM 2608 C CA . ARG A 1 368 ? 15.293 -4.506 -11.374 1.00 90.69 368 ARG A CA 1
ATOM 2609 C C . ARG A 1 368 ? 15.665 -4.604 -12.850 1.00 90.69 368 ARG A C 1
ATOM 2611 O O . ARG A 1 368 ? 16.431 -5.491 -13.214 1.00 90.69 368 ARG A O 1
ATOM 2618 N N . LEU A 1 369 ? 15.172 -3.687 -13.680 1.00 89.25 369 LEU A N 1
ATOM 2619 C CA . LEU A 1 369 ? 15.532 -3.614 -15.093 1.00 89.25 369 LEU A CA 1
ATOM 2620 C C . LEU A 1 369 ? 17.010 -3.245 -15.274 1.00 89.25 369 LEU A C 1
ATOM 2622 O O . LEU A 1 369 ? 17.709 -3.910 -16.031 1.00 89.25 369 LEU A O 1
ATOM 2626 N N . ALA A 1 370 ? 17.504 -2.238 -14.552 1.00 87.69 370 ALA A N 1
ATOM 2627 C CA . ALA A 1 370 ? 18.912 -1.852 -14.573 1.00 87.69 370 ALA A CA 1
ATOM 2628 C C . ALA A 1 370 ? 19.817 -3.034 -14.193 1.00 87.69 370 ALA A C 1
ATOM 2630 O O . ALA A 1 370 ? 20.740 -3.353 -14.941 1.00 87.69 370 ALA A O 1
ATOM 2631 N N . ALA A 1 371 ? 19.492 -3.747 -13.111 1.00 89.12 371 ALA A N 1
ATOM 2632 C CA . ALA A 1 371 ? 20.219 -4.940 -12.685 1.00 89.12 371 ALA A CA 1
ATOM 2633 C C . ALA A 1 371 ? 20.185 -6.058 -13.741 1.00 89.12 371 ALA A C 1
ATOM 2635 O O . ALA A 1 371 ? 21.224 -6.639 -14.050 1.00 89.12 371 ALA A O 1
ATOM 2636 N N . ALA A 1 372 ? 19.021 -6.325 -14.345 1.00 88.69 372 ALA A N 1
ATOM 2637 C CA . ALA A 1 372 ? 18.886 -7.312 -15.419 1.00 88.69 372 ALA A CA 1
ATOM 2638 C C . ALA A 1 372 ? 19.711 -6.952 -16.669 1.00 88.69 372 ALA A C 1
ATOM 2640 O O . ALA A 1 372 ? 20.176 -7.838 -17.381 1.00 88.69 372 ALA A O 1
ATOM 2641 N N . LEU A 1 373 ? 19.927 -5.656 -16.914 1.00 89.19 373 LEU A N 1
ATOM 2642 C CA . LEU A 1 373 ? 20.781 -5.131 -17.983 1.00 89.19 373 LEU A CA 1
ATOM 2643 C C . LEU A 1 373 ? 22.261 -4.997 -17.575 1.00 89.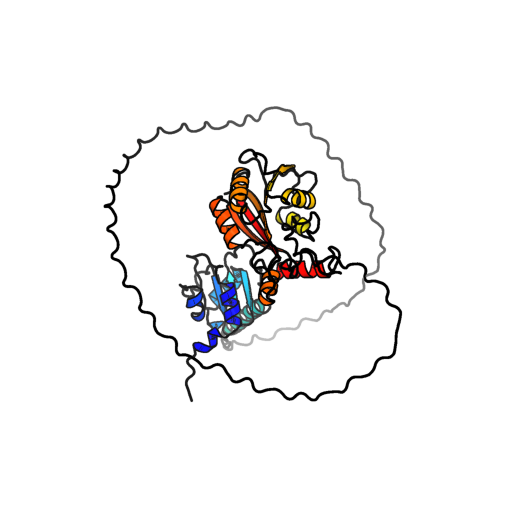19 373 LEU A C 1
ATOM 2645 O O . LEU A 1 373 ? 23.051 -4.452 -18.346 1.00 89.19 373 LEU A O 1
ATOM 2649 N N . GLY A 1 374 ? 22.648 -5.447 -16.376 1.00 90.00 374 GLY A N 1
ATOM 2650 C CA . GLY A 1 374 ? 24.021 -5.346 -15.870 1.00 90.00 374 GLY A CA 1
ATOM 2651 C C . GLY A 1 374 ? 24.467 -3.919 -15.528 1.00 90.00 374 GLY A C 1
ATOM 2652 O O . GLY A 1 374 ? 25.664 -3.643 -15.491 1.00 90.00 374 GLY A O 1
ATOM 2653 N N . ARG A 1 375 ? 23.526 -2.995 -15.299 1.00 87.25 375 ARG A N 1
ATOM 2654 C CA . ARG A 1 375 ? 23.800 -1.604 -14.912 1.00 87.25 375 ARG A CA 1
ATOM 2655 C C . ARG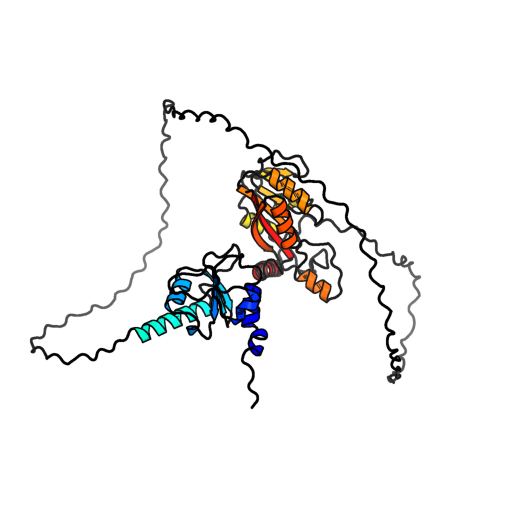 A 1 375 ? 23.786 -1.465 -13.392 1.00 87.25 375 ARG A C 1
ATOM 2657 O O . ARG A 1 375 ? 22.929 -2.037 -12.720 1.00 87.25 375 ARG A O 1
ATOM 2664 N N . GLN A 1 376 ? 24.721 -0.683 -12.855 1.00 82.25 376 GLN A N 1
ATOM 2665 C CA . GLN A 1 376 ? 24.728 -0.343 -11.433 1.00 82.25 376 GLN A CA 1
ATOM 2666 C C . GLN A 1 376 ? 23.708 0.755 -11.136 1.00 82.25 376 GLN A C 1
ATOM 2668 O O . GLN A 1 376 ? 23.522 1.665 -11.943 1.00 82.25 376 GLN A O 1
ATOM 2673 N N . ALA A 1 377 ? 23.058 0.650 -9.978 1.00 79.25 377 ALA A N 1
ATOM 2674 C CA . ALA A 1 377 ? 22.166 1.691 -9.499 1.00 79.25 377 ALA A CA 1
ATOM 2675 C C . ALA A 1 377 ? 22.951 2.824 -8.826 1.00 79.25 377 ALA A C 1
ATOM 2677 O O . ALA A 1 377 ? 23.936 2.559 -8.140 1.00 79.25 377 ALA A O 1
ATOM 2678 N N . THR A 1 378 ? 22.503 4.066 -9.004 1.00 73.50 378 THR A N 1
ATOM 2679 C CA . THR A 1 378 ? 23.214 5.277 -8.554 1.00 73.50 378 THR A CA 1
ATOM 2680 C C . THR A 1 378 ? 23.181 5.498 -7.037 1.00 73.50 378 THR A C 1
ATOM 2682 O O . THR A 1 378 ? 24.179 5.933 -6.471 1.00 73.50 378 THR A O 1
ATOM 2685 N N . ALA A 1 379 ? 22.084 5.152 -6.353 1.00 73.69 379 ALA A N 1
ATOM 2686 C CA . ALA A 1 379 ? 21.936 5.314 -4.898 1.00 73.69 379 ALA A CA 1
ATOM 2687 C C . ALA A 1 379 ? 21.230 4.109 -4.252 1.00 73.69 379 ALA A C 1
ATOM 2689 O O . ALA A 1 379 ? 20.423 3.471 -4.925 1.00 73.69 379 ALA A O 1
ATOM 2690 N N . PRO A 1 380 ? 21.475 3.760 -2.976 1.00 81.94 380 PRO A N 1
ATOM 2691 C CA . PRO A 1 380 ? 20.694 2.739 -2.277 1.00 81.94 380 PRO A CA 1
ATOM 2692 C C . PRO A 1 380 ? 19.285 3.264 -1.953 1.00 81.94 380 PRO A C 1
ATOM 2694 O O . PRO A 1 380 ? 19.137 4.287 -1.295 1.00 81.94 380 PRO A O 1
ATOM 2697 N N . GLY A 1 381 ? 18.249 2.561 -2.417 1.00 88.62 381 GLY A N 1
ATOM 2698 C CA . GLY A 1 381 ? 16.863 2.849 -2.032 1.00 88.62 381 GLY A CA 1
ATOM 2699 C C . GLY A 1 381 ? 16.479 2.199 -0.698 1.00 88.62 381 GLY A C 1
ATOM 2700 O O . GLY A 1 381 ? 17.249 1.441 -0.106 1.00 88.62 381 GLY A O 1
ATOM 2701 N N . LEU A 1 382 ? 15.239 2.417 -0.270 1.00 94.56 382 LEU A N 1
ATOM 2702 C CA . LEU A 1 382 ? 14.614 1.774 0.883 1.00 94.56 382 LEU A CA 1
ATOM 2703 C C . LEU A 1 382 ? 13.567 0.744 0.447 1.00 94.56 382 LEU A C 1
ATOM 2705 O O . LEU A 1 382 ? 12.917 0.877 -0.588 1.00 94.56 382 LEU A O 1
ATOM 2709 N N . THR A 1 383 ? 13.386 -0.298 1.257 1.00 95.38 383 THR A N 1
ATOM 2710 C CA . THR A 1 383 ? 12.315 -1.285 1.052 1.00 95.38 383 THR A CA 1
ATOM 2711 C C . THR A 1 383 ? 11.110 -0.942 1.923 1.00 95.38 383 THR A C 1
ATOM 2713 O O . THR A 1 383 ? 11.241 -0.376 3.011 1.00 95.38 383 THR A O 1
ATOM 2716 N N . ALA A 1 384 ? 9.916 -1.366 1.511 1.00 95.00 384 ALA A N 1
ATOM 2717 C CA . ALA A 1 384 ? 8.729 -1.238 2.355 1.00 95.00 384 ALA A CA 1
ATOM 2718 C C . ALA A 1 384 ? 8.882 -1.977 3.701 1.00 95.00 384 ALA A C 1
ATOM 2720 O O . ALA A 1 384 ? 8.353 -1.530 4.721 1.00 95.00 384 ALA A O 1
ATOM 2721 N N . ALA A 1 385 ? 9.612 -3.098 3.716 1.00 93.81 385 ALA A N 1
ATOM 2722 C CA . ALA A 1 385 ? 9.885 -3.869 4.924 1.00 93.81 385 ALA A CA 1
ATOM 2723 C C . ALA A 1 385 ? 10.799 -3.110 5.898 1.00 93.81 385 ALA A C 1
ATOM 2725 O O . ALA A 1 385 ? 10.490 -3.047 7.088 1.00 93.81 385 ALA A O 1
ATOM 2726 N N . SER A 1 386 ? 11.873 -2.480 5.404 1.00 95.38 386 SER A N 1
ATOM 2727 C CA . SER A 1 386 ? 12.788 -1.694 6.243 1.00 95.38 386 SER A CA 1
ATOM 2728 C C . SER A 1 386 ? 12.102 -0.465 6.839 1.00 95.38 386 SER A C 1
ATOM 2730 O O . SER A 1 386 ? 12.251 -0.212 8.032 1.00 95.38 386 SER A O 1
ATOM 2732 N N . ILE A 1 387 ? 11.279 0.242 6.052 1.00 97.00 387 ILE A N 1
ATOM 2733 C CA . ILE A 1 387 ? 10.485 1.379 6.549 1.00 97.00 387 ILE A CA 1
ATOM 2734 C C . ILE A 1 387 ? 9.509 0.918 7.633 1.00 97.00 387 ILE A C 1
ATOM 2736 O O . ILE A 1 387 ? 9.440 1.523 8.699 1.00 97.00 387 ILE A O 1
ATOM 2740 N N . ARG A 1 388 ? 8.795 -0.191 7.406 1.00 96.19 388 ARG A N 1
ATOM 2741 C CA . ARG A 1 388 ? 7.845 -0.739 8.384 1.00 96.19 388 ARG A CA 1
ATOM 2742 C C . ARG A 1 388 ? 8.523 -1.153 9.690 1.00 96.19 388 ARG A C 1
ATOM 2744 O O . ARG A 1 388 ? 7.998 -0.847 10.756 1.00 96.19 388 ARG A O 1
ATOM 2751 N N . GLY A 1 389 ? 9.665 -1.836 9.608 1.00 94.19 389 GLY A N 1
ATOM 2752 C CA . GLY A 1 389 ? 10.429 -2.253 10.783 1.00 94.19 389 GLY A CA 1
ATOM 2753 C C . GLY A 1 389 ? 10.914 -1.058 11.606 1.00 94.19 389 GLY A C 1
ATOM 2754 O O . GLY A 1 389 ? 10.715 -1.031 12.820 1.00 94.19 389 GLY A O 1
ATOM 2755 N N . ALA A 1 390 ? 11.468 -0.037 10.945 1.00 97.12 390 ALA A N 1
ATOM 2756 C CA . ALA A 1 390 ? 11.904 1.194 11.604 1.00 97.12 390 ALA A CA 1
ATOM 2757 C C . ALA A 1 390 ? 10.726 1.971 12.221 1.00 97.12 390 ALA A C 1
ATOM 2759 O O . ALA A 1 390 ? 10.818 2.439 13.353 1.00 97.12 390 ALA A O 1
ATOM 2760 N N . ALA A 1 391 ? 9.590 2.046 11.522 1.00 96.88 391 ALA A N 1
ATOM 2761 C CA . ALA A 1 391 ? 8.382 2.700 12.019 1.00 96.88 391 ALA A CA 1
ATOM 2762 C C . ALA A 1 391 ? 7.838 2.021 13.280 1.00 96.88 391 ALA A C 1
ATOM 2764 O O . ALA A 1 391 ? 7.534 2.691 14.266 1.00 96.88 391 ALA A O 1
ATOM 2765 N N . GLN A 1 392 ? 7.770 0.688 13.270 1.00 95.62 392 GLN A N 1
ATOM 2766 C CA . GLN A 1 392 ? 7.338 -0.089 14.427 1.00 95.62 392 GLN A CA 1
ATOM 2767 C C . GLN A 1 392 ? 8.278 0.115 15.621 1.00 95.62 392 GLN A C 1
ATOM 2769 O O . GLN A 1 392 ? 7.802 0.285 16.742 1.00 95.62 392 GLN A O 1
ATOM 2774 N N . ALA A 1 393 ? 9.594 0.150 15.388 1.00 96.75 393 ALA A N 1
ATOM 2775 C CA . ALA A 1 393 ? 10.578 0.436 16.430 1.00 96.75 393 ALA A CA 1
ATOM 2776 C C . ALA A 1 393 ? 10.420 1.851 17.020 1.00 96.75 393 ALA A C 1
ATOM 2778 O O . ALA A 1 393 ? 10.634 2.042 18.214 1.00 96.75 393 ALA A O 1
ATOM 2779 N N . ALA A 1 394 ? 9.988 2.823 16.211 1.00 97.38 394 ALA A N 1
ATOM 2780 C CA . ALA A 1 394 ? 9.680 4.185 16.648 1.00 97.38 394 ALA A CA 1
ATOM 2781 C C . ALA A 1 394 ? 8.292 4.336 17.310 1.00 97.38 394 ALA A C 1
ATOM 2783 O O . ALA A 1 394 ? 7.935 5.431 17.739 1.00 97.38 394 ALA A O 1
ATOM 2784 N N . GLY A 1 395 ? 7.487 3.268 17.394 1.00 96.56 395 GLY A N 1
ATOM 2785 C CA . GLY A 1 395 ? 6.126 3.325 17.942 1.00 96.56 395 GLY A CA 1
ATOM 2786 C C . GLY A 1 395 ? 5.095 3.970 17.007 1.00 96.56 395 GLY A C 1
ATOM 2787 O O . GLY A 1 395 ? 4.024 4.386 17.451 1.00 96.56 395 GLY A O 1
ATOM 2788 N N . LEU A 1 396 ? 5.399 4.062 15.711 1.00 97.69 396 LEU A N 1
ATOM 2789 C CA . LEU A 1 396 ? 4.469 4.525 14.686 1.00 97.69 396 LEU A CA 1
ATOM 2790 C C . LEU A 1 396 ? 3.692 3.340 14.108 1.00 97.69 396 LEU A C 1
ATOM 2792 O O . LEU A 1 396 ? 4.246 2.276 13.839 1.00 97.69 396 LEU A O 1
ATOM 2796 N N . LEU A 1 397 ? 2.393 3.537 13.894 1.00 95.62 397 LEU A N 1
ATOM 2797 C CA . LEU A 1 397 ? 1.478 2.530 13.367 1.00 95.62 397 LEU A CA 1
ATOM 2798 C C . LEU A 1 397 ? 1.283 2.730 11.855 1.00 95.62 397 LEU A C 1
ATOM 2800 O O . LEU A 1 397 ? 0.648 3.715 11.460 1.00 95.62 397 LEU A O 1
ATOM 2804 N N . PRO A 1 398 ? 1.771 1.808 11.002 1.00 94.75 398 PRO A N 1
ATOM 2805 C CA . PRO A 1 398 ? 1.500 1.788 9.565 1.00 94.75 398 PRO A CA 1
ATOM 2806 C C . PRO A 1 398 ? 0.009 1.947 9.245 1.00 94.75 398 PRO A C 1
ATOM 2808 O O . PRO A 1 398 ? -0.809 1.182 9.749 1.00 94.75 398 PRO A O 1
ATOM 2811 N N . GLN A 1 399 ? -0.340 2.913 8.393 1.00 92.50 399 GLN A N 1
ATOM 2812 C CA . GLN A 1 399 ? -1.717 3.125 7.927 1.00 92.50 399 GLN A CA 1
ATOM 2813 C C . GLN A 1 399 ? -1.864 2.778 6.448 1.00 92.50 399 GLN A C 1
ATOM 2815 O O . GLN A 1 399 ? -2.762 2.029 6.071 1.00 92.50 399 GLN A O 1
ATOM 2820 N N . ARG A 1 400 ? -0.977 3.321 5.608 1.00 90.06 400 ARG A N 1
ATOM 2821 C CA . ARG A 1 400 ? -1.070 3.233 4.148 1.00 90.06 400 ARG A CA 1
ATOM 2822 C C . ARG A 1 400 ? 0.321 3.163 3.536 1.00 90.06 400 ARG A C 1
ATOM 2824 O O . ARG A 1 400 ? 1.224 3.871 3.965 1.00 90.06 400 ARG A O 1
ATOM 2831 N N . LEU A 1 401 ? 0.469 2.310 2.530 1.00 94.38 401 LEU A N 1
ATOM 2832 C CA . LEU A 1 401 ? 1.659 2.221 1.695 1.00 94.38 401 LEU A CA 1
ATOM 2833 C C . LEU A 1 401 ? 1.228 2.345 0.241 1.00 94.38 401 LEU A C 1
ATOM 2835 O O . LEU A 1 401 ? 0.427 1.537 -0.229 1.00 94.38 401 LEU A O 1
ATOM 2839 N N . GLU A 1 402 ? 1.789 3.319 -0.459 1.00 92.88 402 GLU A N 1
ATOM 2840 C CA . GLU A 1 402 ? 1.556 3.525 -1.882 1.00 92.88 402 GLU A CA 1
ATOM 2841 C C . GLU A 1 402 ? 2.856 3.546 -2.667 1.00 92.88 402 GLU A C 1
ATOM 2843 O O . GLU A 1 402 ? 3.932 3.799 -2.123 1.00 92.88 402 GLU A O 1
ATOM 2848 N N . GLY A 1 403 ? 2.725 3.266 -3.958 1.00 91.38 403 GLY A N 1
ATOM 2849 C CA . GLY A 1 403 ? 3.756 3.537 -4.940 1.00 91.38 403 GLY A CA 1
ATOM 2850 C C . GLY A 1 403 ? 3.430 4.816 -5.695 1.00 91.38 403 GLY A C 1
ATOM 2851 O O . GLY A 1 403 ? 2.260 5.070 -5.970 1.00 91.38 403 GLY A O 1
ATOM 2852 N N . HIS A 1 404 ? 4.451 5.590 -6.044 1.00 89.00 404 HIS A N 1
ATOM 2853 C CA . HIS A 1 404 ? 4.314 6.730 -6.941 1.00 89.00 404 HIS A CA 1
ATOM 2854 C C . HIS A 1 404 ? 5.339 6.669 -8.084 1.00 89.00 404 HIS A C 1
ATOM 2856 O O . HIS A 1 404 ? 6.530 6.444 -7.845 1.00 89.00 404 HIS A O 1
ATOM 2862 N N . SER A 1 405 ? 4.828 6.859 -9.306 1.00 87.06 405 SER A N 1
ATOM 2863 C CA . SER A 1 405 ? 5.509 6.786 -10.608 1.00 87.06 405 SER A CA 1
ATOM 2864 C C . SER A 1 405 ? 6.207 5.469 -10.966 1.00 87.06 405 SER A C 1
ATOM 2866 O O . SER A 1 405 ? 6.784 4.787 -10.124 1.00 87.06 405 SER A O 1
ATOM 2868 N N . LEU A 1 406 ? 6.186 5.095 -12.247 1.00 84.94 406 LEU A N 1
ATOM 2869 C CA . LEU A 1 406 ? 7.150 4.173 -12.844 1.00 84.94 406 LEU A CA 1
ATOM 2870 C C . LEU A 1 406 ? 8.233 4.999 -13.536 1.00 84.94 406 LEU A C 1
ATOM 2872 O O . LEU A 1 406 ? 8.126 5.279 -14.721 1.00 84.94 406 LEU A O 1
ATOM 2876 N N . ASP A 1 407 ? 9.312 5.319 -12.826 1.00 83.31 407 ASP A N 1
ATOM 2877 C CA . ASP A 1 407 ? 10.482 5.967 -13.431 1.00 83.31 407 ASP A CA 1
ATOM 2878 C C . ASP A 1 407 ? 11.567 4.913 -13.722 1.00 83.31 407 ASP A C 1
ATOM 2880 O O . ASP A 1 407 ? 12.472 4.703 -12.904 1.00 83.31 407 ASP A O 1
ATOM 2884 N N . PRO A 1 408 ? 11.520 4.189 -14.859 1.00 75.25 408 PRO A N 1
ATOM 2885 C CA . PRO A 1 408 ? 12.474 3.119 -15.136 1.00 75.25 408 PRO A CA 1
ATOM 2886 C C . PRO A 1 408 ? 13.913 3.627 -15.291 1.00 75.25 408 PRO A C 1
ATOM 2888 O O . PRO A 1 408 ? 14.851 2.863 -15.065 1.00 75.25 408 PRO A O 1
ATOM 2891 N N . TRP A 1 409 ? 14.103 4.899 -15.658 1.00 76.12 409 TRP A N 1
ATOM 2892 C CA . TRP A 1 409 ? 15.427 5.492 -15.853 1.00 76.12 409 TRP A CA 1
ATOM 2893 C C . TRP A 1 409 ? 16.097 5.923 -14.550 1.00 76.12 409 TRP A C 1
ATOM 2895 O O . TRP A 1 409 ? 17.321 5.839 -14.497 1.00 76.12 409 TRP A O 1
ATOM 2905 N N . ARG A 1 410 ? 15.341 6.320 -13.507 1.00 75.94 410 ARG A N 1
ATOM 2906 C CA . ARG A 1 410 ? 15.889 6.871 -12.245 1.00 75.94 410 ARG A CA 1
ATOM 2907 C C . ARG A 1 410 ? 16.873 5.935 -11.554 1.00 75.94 410 ARG A C 1
ATOM 2909 O O . ARG A 1 410 ? 17.753 6.370 -10.829 1.00 75.94 410 ARG A O 1
ATOM 2916 N N . ALA A 1 411 ? 16.753 4.637 -11.810 1.00 73.06 411 ALA A N 1
ATOM 2917 C CA . ALA A 1 411 ? 17.701 3.657 -11.308 1.00 73.06 411 ALA A CA 1
ATOM 2918 C C . ALA A 1 411 ? 19.106 3.785 -11.913 1.00 73.06 411 ALA A C 1
ATOM 2920 O O . ALA A 1 411 ? 20.058 3.323 -11.303 1.00 73.06 411 ALA A O 1
ATOM 2921 N N . SER A 1 412 ? 19.233 4.331 -13.121 1.00 72.25 412 SER A N 1
ATOM 2922 C CA . SER A 1 412 ? 20.472 4.326 -13.913 1.00 72.25 412 SER A CA 1
ATOM 2923 C C . SER A 1 412 ? 20.876 5.694 -14.465 1.00 72.25 412 SER A C 1
ATOM 2925 O O . SER A 1 412 ? 21.923 5.800 -15.098 1.00 72.25 412 SER A O 1
ATOM 2927 N N . ALA A 1 413 ? 20.044 6.715 -14.274 1.00 75.56 413 ALA A N 1
ATOM 2928 C CA . ALA A 1 413 ? 20.271 8.069 -14.747 1.00 75.56 413 ALA A CA 1
ATOM 2929 C C . ALA A 1 413 ? 19.633 9.073 -13.784 1.00 75.56 413 ALA A C 1
ATOM 2931 O O . ALA A 1 413 ? 18.506 8.873 -13.332 1.00 75.56 413 ALA A O 1
ATOM 2932 N N . ASP A 1 414 ? 20.340 10.174 -13.544 1.00 69.94 414 ASP A N 1
ATOM 2933 C CA . ASP A 1 414 ? 19.894 11.252 -12.652 1.00 69.94 414 ASP A CA 1
ATOM 2934 C C . ASP A 1 414 ? 18.845 12.166 -13.300 1.00 69.94 414 ASP A C 1
ATOM 2936 O O . ASP A 1 414 ? 18.277 13.026 -12.637 1.00 69.94 414 ASP A O 1
ATOM 2940 N N . SER A 1 415 ? 18.598 12.008 -14.603 1.00 71.81 415 SER A N 1
ATOM 2941 C CA . SER A 1 415 ? 17.648 12.824 -15.358 1.00 71.81 415 SER A CA 1
ATOM 2942 C C . SER A 1 415 ? 16.819 11.959 -16.307 1.00 71.81 415 SER A C 1
ATOM 2944 O O . SER A 1 415 ? 17.308 10.922 -16.780 1.00 71.81 415 SER A O 1
ATOM 2946 N N . PRO A 1 416 ? 15.570 12.365 -16.595 1.00 75.88 416 PRO A N 1
ATOM 2947 C CA . PRO A 1 416 ? 14.744 11.682 -17.575 1.00 75.88 416 PRO A CA 1
ATOM 2948 C C . PRO A 1 416 ? 15.380 11.711 -18.971 1.00 75.88 416 PRO A C 1
ATOM 2950 O O . PRO A 1 416 ? 16.169 12.609 -19.288 1.00 75.88 416 PRO A O 1
ATOM 2953 N N . PRO A 1 417 ? 15.044 10.736 -19.836 1.00 78.44 417 PRO A N 1
ATOM 2954 C CA . PRO A 1 417 ? 15.391 10.804 -21.247 1.00 78.44 417 PRO A CA 1
ATOM 2955 C C . PRO A 1 417 ? 14.918 12.128 -21.856 1.00 78.44 417 PRO A C 1
ATOM 2957 O O . PRO A 1 417 ? 13.860 12.646 -21.499 1.00 78.44 417 PRO A O 1
ATOM 2960 N N . SER A 1 418 ? 15.677 12.664 -22.813 1.00 76.94 418 SER A N 1
ATOM 2961 C CA . SER A 1 418 ? 15.268 13.855 -23.562 1.00 76.94 418 SER A CA 1
ATOM 2962 C C . SER A 1 418 ? 13.851 13.687 -24.121 1.00 76.94 418 SER A C 1
ATOM 2964 O O . SER A 1 418 ? 13.593 12.728 -24.850 1.00 76.94 418 SER A O 1
ATOM 2966 N N . GLY A 1 419 ? 12.966 14.628 -23.792 1.00 73.25 419 GLY A N 1
ATOM 2967 C CA . GLY A 1 419 ? 11.549 14.595 -24.159 1.00 73.25 419 GLY A CA 1
ATOM 2968 C C . GLY A 1 419 ? 10.605 14.097 -23.062 1.00 73.25 419 GLY A C 1
ATOM 2969 O O . GLY A 1 419 ? 9.414 14.242 -23.234 1.00 73.25 419 GLY A O 1
ATOM 2970 N N . LEU A 1 420 ? 11.083 13.592 -21.921 1.00 73.06 420 LEU A N 1
ATOM 2971 C CA . LEU A 1 420 ? 10.246 13.294 -20.744 1.00 73.06 420 LEU A CA 1
ATOM 2972 C C . LEU A 1 420 ? 10.340 14.440 -19.725 1.00 73.06 420 LEU A C 1
ATOM 2974 O O . LEU A 1 420 ? 10.951 14.304 -18.668 1.00 73.06 420 LEU A O 1
ATOM 2978 N N . GLY A 1 421 ? 9.803 15.607 -20.083 1.00 71.69 421 GLY A N 1
ATOM 2979 C CA . GLY A 1 421 ? 9.698 16.742 -19.157 1.00 71.69 421 GLY A CA 1
ATOM 2980 C C . GLY A 1 421 ? 8.519 16.598 -18.188 1.00 71.69 421 GLY A C 1
ATOM 2981 O O . GLY A 1 421 ? 7.624 15.794 -18.423 1.00 71.69 421 GLY A O 1
ATOM 2982 N N . GLU A 1 422 ? 8.470 17.423 -17.135 1.00 65.25 422 GLU A N 1
ATOM 2983 C CA . GLU A 1 422 ? 7.366 17.409 -16.151 1.00 65.25 422 GLU A CA 1
ATOM 2984 C C . GLU A 1 422 ? 5.984 17.678 -16.771 1.00 65.25 422 GLU A C 1
ATOM 2986 O O . GLU A 1 422 ? 4.975 17.192 -16.275 1.00 65.25 422 GLU A O 1
ATOM 2991 N N . ALA A 1 423 ? 5.930 18.431 -17.873 1.00 69.75 423 ALA A N 1
ATOM 2992 C CA . ALA A 1 423 ? 4.695 18.717 -18.603 1.00 69.75 423 ALA A CA 1
ATOM 2993 C C . ALA A 1 423 ? 4.393 17.702 -19.723 1.00 69.75 423 ALA A C 1
ATOM 2995 O O . ALA A 1 423 ? 3.447 17.906 -20.488 1.00 69.75 423 ALA A O 1
ATOM 2996 N N . ASP A 1 424 ? 5.201 16.647 -19.874 1.00 79.19 424 ASP A N 1
ATOM 2997 C CA . ASP A 1 424 ? 4.986 15.660 -20.927 1.00 79.19 424 ASP A CA 1
ATOM 2998 C C . ASP A 1 424 ? 3.849 14.694 -20.538 1.00 79.19 424 ASP A C 1
ATOM 3000 O O . ASP A 1 424 ? 3.869 14.133 -19.439 1.00 79.19 424 ASP A O 1
ATOM 3004 N N . PRO A 1 425 ? 2.861 14.438 -21.416 1.00 80.50 425 PRO A N 1
ATOM 3005 C CA . PRO A 1 425 ? 1.802 13.461 -21.150 1.00 80.50 425 PRO A CA 1
ATOM 3006 C C . PRO A 1 425 ? 2.333 12.054 -20.829 1.00 80.50 425 PRO A C 1
ATOM 3008 O O . PRO A 1 425 ? 1.672 11.299 -20.117 1.00 80.50 425 PRO A O 1
ATOM 3011 N N . ALA A 1 426 ? 3.524 11.690 -21.309 1.00 81.38 426 ALA A N 1
ATOM 3012 C CA . ALA A 1 426 ? 4.176 10.440 -20.951 1.00 81.38 426 ALA A CA 1
ATOM 3013 C C . ALA A 1 426 ? 4.555 10.387 -19.464 1.00 81.38 426 ALA A C 1
ATOM 3015 O O . ALA A 1 426 ? 4.465 9.314 -18.874 1.00 81.38 426 ALA A O 1
ATOM 3016 N N . ALA A 1 427 ? 4.920 11.511 -18.837 1.00 78.44 427 ALA A N 1
ATOM 3017 C CA . ALA A 1 427 ? 5.189 11.555 -17.400 1.00 78.44 427 ALA A CA 1
ATOM 3018 C C . ALA A 1 427 ? 3.919 11.230 -16.596 1.00 78.44 427 ALA A C 1
ATOM 3020 O O . ALA A 1 427 ? 3.947 10.348 -15.741 1.00 78.44 427 ALA A O 1
ATOM 3021 N N . ALA A 1 428 ? 2.778 11.825 -16.962 1.00 80.88 428 ALA A N 1
ATOM 3022 C CA . ALA A 1 428 ? 1.486 11.524 -16.340 1.00 80.88 428 ALA A CA 1
ATOM 3023 C C . ALA A 1 428 ? 1.069 10.046 -16.510 1.00 80.88 428 ALA A C 1
ATOM 3025 O O . ALA A 1 428 ? 0.554 9.428 -15.580 1.00 80.88 428 ALA A O 1
ATOM 3026 N N . LEU A 1 429 ? 1.336 9.443 -17.676 1.00 84.00 429 LEU A N 1
ATOM 3027 C CA . LEU A 1 429 ? 1.076 8.014 -17.902 1.00 84.00 429 LEU A CA 1
ATOM 3028 C C . LEU A 1 429 ? 1.967 7.110 -17.042 1.00 84.00 429 LEU A C 1
ATOM 3030 O O . LEU A 1 429 ? 1.526 6.053 -16.594 1.00 84.00 429 LEU A O 1
ATOM 3034 N N . LEU A 1 430 ? 3.223 7.495 -16.817 1.00 84.56 430 LEU A N 1
ATOM 3035 C CA . LEU A 1 430 ? 4.136 6.750 -15.950 1.00 84.56 430 LEU A CA 1
ATOM 3036 C C . LEU A 1 430 ? 3.744 6.872 -14.477 1.00 84.56 430 LEU A C 1
ATOM 3038 O O . LEU A 1 430 ? 3.864 5.896 -13.734 1.00 84.56 430 LEU A O 1
ATOM 3042 N N . GLU A 1 431 ? 3.219 8.025 -14.071 1.00 82.81 431 GLU A N 1
ATOM 3043 C CA . GLU A 1 431 ? 2.601 8.225 -12.763 1.00 82.81 431 GLU A CA 1
ATOM 3044 C C . GLU A 1 431 ? 1.397 7.303 -12.568 1.00 82.81 431 GLU A C 1
ATOM 3046 O O . GLU A 1 431 ? 1.400 6.492 -11.638 1.00 82.81 431 GLU A O 1
ATOM 3051 N N . GLU A 1 432 ? 0.426 7.348 -13.485 1.00 81.56 432 GLU A N 1
ATOM 3052 C CA . GLU A 1 432 ? -0.762 6.486 -13.466 1.00 81.56 432 GLU A CA 1
ATOM 3053 C C . GLU A 1 432 ? -0.375 5.000 -13.450 1.00 81.56 432 GLU A C 1
ATOM 3055 O O . GLU A 1 432 ? -0.879 4.214 -12.642 1.00 81.56 432 GLU A O 1
ATOM 3060 N N . ALA A 1 433 ? 0.588 4.608 -14.287 1.00 82.81 433 ALA A N 1
ATOM 3061 C CA . ALA A 1 433 ? 1.094 3.245 -14.320 1.00 82.81 433 ALA A CA 1
ATOM 3062 C C . ALA A 1 433 ? 1.805 2.853 -13.012 1.00 82.81 433 ALA A C 1
ATOM 3064 O O . ALA A 1 433 ? 1.736 1.693 -12.605 1.00 82.81 433 ALA A O 1
ATOM 3065 N N . GLY A 1 434 ? 2.463 3.795 -12.329 1.00 80.44 434 GLY A N 1
ATOM 3066 C CA . GLY A 1 434 ? 3.097 3.582 -11.023 1.00 80.44 434 GLY A CA 1
ATOM 3067 C C . GLY A 1 434 ? 2.086 3.316 -9.929 1.00 80.44 434 GLY A C 1
ATOM 3068 O O . GLY A 1 434 ? 2.255 2.380 -9.143 1.00 80.44 434 GLY A O 1
ATOM 3069 N N . GLU A 1 435 ? 1.007 4.089 -9.929 1.00 79.75 435 GLU A N 1
ATOM 3070 C CA . GLU A 1 435 ? -0.112 3.892 -9.016 1.00 79.75 435 GLU A CA 1
ATOM 3071 C C . GLU A 1 435 ? -0.797 2.541 -9.266 1.00 79.75 435 GLU A C 1
ATOM 3073 O O . GLU A 1 435 ? -1.016 1.776 -8.323 1.00 79.75 435 GLU A O 1
ATOM 3078 N N . ALA A 1 436 ? -1.049 2.194 -10.532 1.00 80.06 436 ALA A N 1
ATOM 3079 C CA . ALA A 1 436 ? -1.693 0.939 -10.915 1.00 80.06 436 ALA A CA 1
ATOM 3080 C C . ALA A 1 436 ? -0.818 -0.302 -10.653 1.00 80.06 436 ALA A C 1
ATOM 3082 O O . ALA A 1 436 ? -1.318 -1.342 -10.221 1.00 80.06 436 ALA A O 1
ATOM 3083 N N . ALA A 1 437 ? 0.495 -0.212 -10.886 1.00 82.62 437 ALA A N 1
ATOM 3084 C CA . ALA A 1 437 ? 1.430 -1.313 -10.648 1.00 82.62 437 ALA A CA 1
ATOM 3085 C C . ALA A 1 437 ? 1.683 -1.564 -9.149 1.00 82.62 437 ALA A C 1
ATOM 3087 O O . ALA A 1 437 ? 2.133 -2.648 -8.756 1.00 82.62 437 ALA A O 1
ATOM 3088 N N . GLY A 1 438 ? 1.389 -0.571 -8.309 1.00 88.38 438 GLY A N 1
ATOM 3089 C CA . GLY A 1 438 ? 1.498 -0.642 -6.862 1.00 88.38 438 GLY A CA 1
ATOM 3090 C C . GLY A 1 438 ? 2.921 -0.437 -6.318 1.00 88.38 438 GLY A C 1
ATOM 3091 O O . GLY A 1 438 ? 3.908 -0.352 -7.060 1.00 88.38 438 GLY A O 1
ATOM 3092 N N . PRO A 1 439 ? 3.064 -0.415 -4.977 1.00 91.88 439 PRO A N 1
ATOM 3093 C CA . PRO A 1 439 ? 4.285 0.015 -4.286 1.00 91.88 439 PRO A CA 1
ATOM 3094 C C . PRO A 1 439 ? 5.520 -0.821 -4.614 1.00 91.88 439 PRO A C 1
ATOM 3096 O O . PRO A 1 439 ? 6.634 -0.322 -4.566 1.00 91.88 439 PRO A O 1
ATOM 3099 N N . ARG A 1 440 ? 5.353 -2.091 -4.993 1.00 89.81 440 ARG A N 1
ATOM 3100 C CA . ARG A 1 440 ? 6.484 -2.961 -5.345 1.00 89.81 440 ARG A CA 1
ATOM 3101 C C . ARG A 1 440 ? 7.205 -2.516 -6.622 1.00 89.81 440 ARG A C 1
ATOM 3103 O O . ARG A 1 440 ? 8.375 -2.834 -6.808 1.00 89.81 440 ARG A O 1
ATOM 3110 N N . HIS A 1 441 ? 6.499 -1.872 -7.544 1.00 91.81 441 HIS A N 1
ATOM 3111 C CA . HIS A 1 441 ? 7.030 -1.545 -8.867 1.00 91.81 441 HIS A CA 1
ATOM 3112 C C . HIS A 1 441 ? 7.379 -0.067 -9.009 1.00 91.81 441 HIS A C 1
ATOM 3114 O O . HIS A 1 441 ? 8.263 0.257 -9.804 1.00 91.81 441 HIS A O 1
ATOM 3120 N N . ALA A 1 442 ? 6.734 0.783 -8.215 1.00 92.31 442 ALA A N 1
ATOM 3121 C CA . ALA A 1 442 ? 6.925 2.219 -8.238 1.00 92.31 442 ALA A CA 1
ATOM 3122 C C . ALA A 1 442 ? 8.360 2.658 -7.919 1.00 92.31 442 ALA A C 1
ATOM 3124 O O . ALA A 1 442 ? 9.101 1.953 -7.229 1.00 92.31 442 ALA A O 1
ATOM 3125 N N . ALA A 1 443 ? 8.735 3.832 -8.418 1.00 90.50 443 ALA A N 1
ATOM 3126 C CA . ALA A 1 443 ? 10.008 4.488 -8.155 1.00 90.50 443 ALA A CA 1
ATOM 3127 C C . ALA A 1 443 ? 10.075 5.035 -6.727 1.00 90.50 443 ALA A C 1
ATOM 3129 O O . ALA A 1 443 ? 11.114 4.907 -6.081 1.00 90.50 443 ALA A O 1
ATOM 3130 N N . TRP A 1 444 ? 8.959 5.555 -6.217 1.00 92.12 444 TRP A N 1
ATOM 3131 C CA . TRP A 1 444 ? 8.847 6.107 -4.871 1.00 92.12 444 TRP A CA 1
ATOM 3132 C C . TRP A 1 444 ? 7.870 5.304 -4.018 1.00 92.12 444 TRP A C 1
ATOM 3134 O O . TRP A 1 444 ? 6.828 4.850 -4.497 1.00 92.12 444 TRP A O 1
ATOM 3144 N N . LEU A 1 445 ? 8.200 5.153 -2.739 1.00 94.69 445 LEU A N 1
ATOM 3145 C CA . LEU A 1 445 ? 7.313 4.646 -1.700 1.00 94.69 445 LEU A CA 1
ATOM 3146 C C . LEU A 1 445 ? 6.758 5.823 -0.903 1.00 94.69 445 LEU A C 1
ATOM 3148 O O . LEU A 1 445 ? 7.525 6.635 -0.386 1.00 94.69 445 LEU A O 1
ATOM 3152 N N . LEU A 1 446 ? 5.435 5.867 -0.759 1.00 95.88 446 LEU A N 1
ATOM 3153 C CA . LEU A 1 446 ? 4.729 6.801 0.115 1.00 95.88 446 LEU A CA 1
ATOM 3154 C C . LEU A 1 446 ? 4.147 6.011 1.279 1.00 95.88 446 LEU A C 1
ATOM 3156 O O . LEU A 1 446 ? 3.188 5.252 1.118 1.00 95.88 446 LEU A O 1
ATOM 3160 N N . PHE A 1 447 ? 4.754 6.148 2.451 1.00 96.81 447 PHE A N 1
ATOM 3161 C CA . PHE A 1 447 ? 4.404 5.366 3.626 1.00 96.81 447 PHE A CA 1
ATOM 3162 C C . PHE A 1 447 ? 3.798 6.269 4.700 1.00 96.81 447 PHE A C 1
ATOM 3164 O O . PHE A 1 447 ? 4.506 6.964 5.424 1.00 96.81 447 PHE A O 1
ATOM 3171 N N . LEU A 1 448 ? 2.472 6.230 4.819 1.00 96.94 448 LEU A N 1
ATOM 3172 C CA . LEU A 1 448 ? 1.709 6.966 5.819 1.00 96.94 448 LEU A CA 1
ATOM 3173 C C . LEU A 1 448 ? 1.545 6.138 7.095 1.00 96.94 448 LEU A C 1
ATOM 3175 O O . LEU A 1 448 ? 1.150 4.966 7.070 1.00 96.94 448 LEU A O 1
ATOM 3179 N N . MET A 1 449 ? 1.798 6.775 8.226 1.00 97.56 449 MET A N 1
ATOM 3180 C CA . MET A 1 449 ? 1.777 6.189 9.558 1.00 97.56 449 MET A CA 1
ATOM 3181 C C . MET A 1 449 ? 1.083 7.136 10.531 1.00 97.56 449 MET A C 1
ATOM 3183 O O . MET A 1 449 ? 0.961 8.334 10.280 1.00 97.56 449 MET A O 1
ATOM 3187 N N . ARG A 1 450 ? 0.640 6.599 11.665 1.00 97.06 450 ARG A N 1
ATOM 3188 C CA . ARG A 1 450 ? 0.007 7.363 12.740 1.00 97.06 450 ARG A CA 1
ATOM 3189 C C . ARG A 1 450 ? 0.737 7.128 14.056 1.00 97.06 450 ARG A C 1
ATOM 3191 O O . ARG A 1 450 ? 1.110 5.995 14.349 1.00 97.06 450 ARG A O 1
ATOM 3198 N N . LYS A 1 451 ? 0.894 8.176 14.863 1.00 97.25 451 LYS A N 1
ATOM 3199 C CA . LYS A 1 451 ? 1.346 8.038 16.250 1.00 97.25 451 LYS A CA 1
ATOM 3200 C C . LYS A 1 451 ? 0.235 7.431 17.111 1.00 97.25 451 LYS A C 1
ATOM 3202 O O . LYS A 1 451 ? -0.891 7.938 17.085 1.00 97.25 451 LYS A O 1
ATOM 3207 N N . GLY A 1 452 ? 0.573 6.341 17.804 1.00 90.94 452 GLY A N 1
ATOM 3208 C CA . GLY A 1 452 ? -0.314 5.619 18.723 1.00 90.94 452 GLY A CA 1
ATOM 3209 C C . GLY A 1 452 ? -0.753 6.421 19.937 1.00 90.94 452 GLY A C 1
ATOM 3210 O O . GLY A 1 452 ? -0.119 7.462 20.235 1.00 90.94 452 GLY A O 1
#

Sequence (452 aa):
MPHTTPGDDIATDPAFAGAARFLEGRIPPGLRVVAPDSFAPVLGN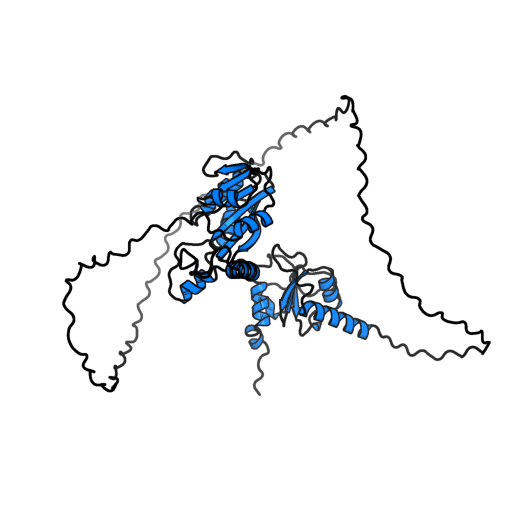LAAPDPGAVPDWAVVPTGRPGALPPALLRRLLAETTAVYANDGYIVFARRPTFGLADMRNSAPVRGLADSLQTESARAGVPEAEPAAAPRPPSGPTFLEASVPKADKPPESAMTPVTPPHAPEIPRSTLPPEALALRVPPRPEPAAAAPHPPAPPAPAPAAAPQPAAAAPRPTPVPLPAAAPPKLVPSTAPRLAPLQAPLQAPLQAPLQAPAPQPPEIRPPAAPRTGEWGALPARLLGLLGHGAGQRIATFGPAASDLAAASFAASAMLSDGADPLPEASQDLALILPDAASLPGELAQAARALRPGGLALVVAENAESLGRRLAAALGRQATAPGLTAASIRGAAQAAGLLPQRLEGHSLDPWRASADSPPSGLGEADPAAALLEEAGEAAGPRHAAWLLFLMRKG